Protein AF-0000000084684207 (afdb_homodimer)

Sequence (460 aa):
MQNRFFLLLFLALLLSACAQVPDQKGYHYEYFNLNAMAKTDIDMVADTHVKQTIKHLRLLATKLYKRNPREWKKTNLKSREAAVARIFKQPFPTVNGKSSVDSIRLAFNEQYQGDRVLAYVSGLASMLTLSYNGKSQFYLFDSLDAQKVYNGARNIEVASWLLQTKRKQNGELFLLSSGKGLSATNRSYDRLFGKLIGQQDLLALVIATKNHRTIKNVFQSAARFVFLPVMQNRFFLLLFLALLLSACAQVPDQKGYHYEYFNLNAMAKTDIDMVADTHVKQTIKHLRLLATKLYKRNPREWKKTNLKSREAAVARIFKQPFPTVNGKSSVDSIRLAFNEQYQGDRVLAYVSGLASMLTLSYNGKSQFYLFDSLDAQKVYNGARNIEVASWLLQTKRKQNGELFLLSSGKGLSATNRSYDRLFGKLIGQQDLLALVIATKNHRTIKNVFQSAARFVFLPV

pLDDT: mean 79.79, std 22.81, range [25.16, 98.81]

Radius of gyration: 26.35 Å; Cα contacts (8 Å, |Δi|>4): 597; chains: 2; bounding box: 89×59×64 Å

Nearest PDB structures (foldseek):
  6igx-assembly1_B  TM=2.241E-01  e=9.193E+00  Homo sapiens

Foldseek 3Di:
DVVVVVVVVVVVVVPPPLDQDADPDDDDGPPPPPVPPPQDPLLVVVLVLLVVLLVLLLVVLLQQCVQVVVQCVLDPDDDSVVVSVLQPPPPGDDDPNDAAPRLLVLLQDQPDDHRSSSSNSSNLSRQQCVQQVVDPSPSDLLPHALQSLLLSLLLLVLSLVLQADRDHPVRHGSTDQLDDDDPPRNVVRVVSNVVNSVSSNVSSVVSCVVVVHDHDDDPDDPVPSDRDHD/DVVVVVVVVVVVVVPPPPPDDDDPDDDDDDPPPPVPPPQDPLLVLVLVLLVVLLVLLLVVLLQQCVQVVVQCVLDPDDDSVVVSVLQPPPPGDDDPNDAAPRLLVLLQDQPRPHRSSSSNSSNLSRQQCVQQVVDPNRSDLLVHALQSLLLSLLLLVLSLVLQADRDHPVRHGSTDALDDDDPPRNVVRVVSNVVNSVSSNVSSVVSCVVVVHDHDDDPPDPVPSDRDHD

Solvent-accessible surface area (backbone atoms only — not comparable to full-atom values): 25833 Å² total; per-residue (Å²): 120,66,72,62,51,54,56,54,52,58,59,55,64,72,66,62,78,78,73,67,76,85,73,73,87,76,70,97,66,67,70,60,49,78,81,68,51,80,74,44,64,54,26,55,44,52,50,52,52,50,54,51,48,53,52,52,50,51,50,47,44,50,53,38,42,69,63,33,54,69,33,54,62,73,45,93,56,90,42,71,69,54,48,49,52,57,42,71,37,84,74,59,53,60,48,97,86,23,49,16,69,57,9,34,52,45,35,71,36,83,85,56,82,68,41,36,62,54,20,33,50,19,7,52,53,39,33,46,33,39,16,50,68,63,46,81,81,62,80,49,58,87,70,51,46,27,54,25,25,36,27,38,21,51,30,48,53,37,49,53,49,46,52,74,64,44,54,40,94,88,65,45,58,67,50,60,74,41,68,101,73,64,77,75,69,22,44,56,53,33,21,50,50,14,23,55,30,37,50,29,42,49,50,16,49,46,42,15,59,75,66,73,46,80,69,81,81,73,84,73,52,84,84,58,69,59,77,56,77,82,121,64,72,62,51,53,56,55,51,59,59,53,62,73,64,60,74,76,69,76,76,82,78,75,76,74,83,70,93,54,78,76,49,80,82,64,52,81,73,45,63,53,27,53,45,52,47,52,53,52,54,50,47,53,52,52,50,50,50,50,44,49,53,37,42,69,62,33,54,66,32,53,62,74,45,94,58,93,42,70,68,53,47,49,52,57,40,71,36,82,74,59,52,62,47,95,87,23,48,17,70,59,9,35,51,48,35,69,36,85,84,56,82,69,41,35,63,54,20,33,50,20,5,51,52,41,33,45,35,40,16,50,67,62,45,82,78,62,79,49,58,87,70,52,45,28,54,24,26,37,27,39,22,52,31,48,51,38,51,53,50,46,53,73,66,44,55,41,94,88,65,44,61,68,50,58,72,41,65,100,67,65,76,72,62,23,43,56,53,33,21,50,48,14,23,54,30,38,49,29,44,50,50,15,48,46,42,16,59,76,66,73,48,82,69,80,80,74,82,72,52,84,84,58,69,61,76,55,76,83

Organism: NCBI:txid1198232

Secondary structure (DSSP, 8-state):
-HHHHHHHHHHHHTTTT-------SSSS-----TT-----HHHHHHHHHHHHHHHHHHHHHHHHHHH-HHHHHTTT-S-HHHHHHHHTSSSPPPBTTB-HHHHHHHTT-TT--S-HHHHHHHHHHHHHHHHTTT-SS---GGG--HHHHHHHHHHHHHHHHHHHH-B-TTS-BSS-SS-SS-TTTHHHHHHHHHHHHHHHHHHHHHHHHHTT---------GGG--PPP-/-HHHHHHHHHHHHTTTT-------S--STT---TT-----HHHHHHHHHHHHHHHHHHHHHHHHHHH-HHHHHTTT-S-HHHHHHHHTSSSPPPBTTB-HHHHHHHTT-TT--S-HHHHHHHHHHHHHHHHTTT-SS---GGG--HHHHHHHHHHHHHHHHHHHH-B-TTS-BSS-SS-SS-TTHHHHHHHHHHHHHHHHHHHHHHHHHHTT---------GGG--PPP-

Structure (mmCIF, N/CA/C/O backbone):
data_AF-0000000084684207-model_v1
#
loop_
_entity.id
_entity.type
_entity.pdbx_description
1 polymer Lipoprotein
#
loop_
_atom_site.group_PDB
_atom_site.id
_atom_site.type_symbol
_atom_site.label_atom_id
_atom_site.label_alt_id
_atom_site.label_comp_id
_atom_site.label_asym_id
_atom_site.label_entity_id
_atom_site.label_seq_id
_atom_site.pdbx_PDB_ins_code
_atom_site.Cartn_x
_atom_site.Cartn_y
_atom_site.Cartn_z
_atom_site.occupancy
_atom_site.B_iso_or_equiv
_atom_site.auth_seq_id
_atom_site.auth_comp_id
_atom_site.auth_asym_id
_atom_site.auth_atom_id
_atom_site.pdbx_PDB_model_num
ATOM 1 N N . MET A 1 1 ? -65.375 -13.586 15.695 1 42 1 MET A N 1
ATOM 2 C CA . MET A 1 1 ? -64.5 -14.453 14.922 1 42 1 MET A CA 1
ATOM 3 C C . MET A 1 1 ? -64.188 -13.82 13.586 1 42 1 MET A C 1
ATOM 5 O O . MET A 1 1 ? -63.312 -14.336 12.852 1 42 1 MET A O 1
ATOM 9 N N . GLN A 1 2 ? -65 -12.836 13.07 1 57.25 2 GLN A N 1
ATOM 10 C CA . GLN A 1 2 ? -64.875 -12.297 11.719 1 57.25 2 GLN A CA 1
ATOM 11 C C . GLN A 1 2 ? -63.75 -11.273 11.648 1 57.25 2 GLN A C 1
ATOM 13 O O . GLN A 1 2 ? -63.031 -11.211 10.648 1 57.25 2 GLN A O 1
ATOM 18 N N . ASN A 1 3 ? -63.594 -10.477 12.68 1 58.12 3 ASN A N 1
ATOM 19 C CA . ASN A 1 3 ? -62.625 -9.398 12.617 1 58.12 3 ASN A CA 1
ATOM 20 C C . ASN A 1 3 ? -61.188 -9.922 12.727 1 58.12 3 ASN A C 1
ATOM 22 O O . ASN A 1 3 ? -60.219 -9.234 12.352 1 58.12 3 ASN A O 1
ATOM 26 N N . ARG A 1 4 ? -61 -11.18 13.43 1 60.66 4 ARG A N 1
ATOM 27 C CA . ARG A 1 4 ? -59.656 -11.773 13.492 1 60.66 4 ARG A CA 1
ATOM 28 C C . ARG A 1 4 ? -59.25 -12.312 12.125 1 60.66 4 ARG A C 1
ATOM 30 O O . ARG A 1 4 ? -58.062 -12.414 11.828 1 60.66 4 ARG A O 1
ATOM 37 N N . PHE A 1 5 ? -60.281 -12.703 11.25 1 58.69 5 PHE A N 1
ATOM 38 C CA . PHE A 1 5 ? -59.969 -13.25 9.938 1 58.69 5 PHE A CA 1
ATOM 39 C C . PHE A 1 5 ? -59.469 -12.156 9 1 58.69 5 PHE A C 1
ATOM 41 O O . PHE A 1 5 ? -58.531 -12.367 8.227 1 58.69 5 PHE A O 1
ATOM 48 N N . PHE A 1 6 ? -60 -10.906 9.109 1 60.16 6 PHE A N 1
ATOM 49 C CA . PHE A 1 6 ? -59.531 -9.844 8.219 1 60.16 6 PHE A CA 1
ATOM 50 C C . PHE A 1 6 ? -58.125 -9.383 8.594 1 60.16 6 PHE A C 1
ATOM 52 O O . PHE A 1 6 ? -57.344 -9.055 7.727 1 60.16 6 PHE A O 1
ATOM 59 N N . LEU A 1 7 ? -57.781 -9.445 9.945 1 58.66 7 LEU A N 1
ATOM 60 C CA . LEU A 1 7 ? -56.438 -9.047 10.352 1 58.66 7 LEU A CA 1
ATOM 61 C C . LEU A 1 7 ? -55.406 -10.094 9.906 1 58.66 7 LEU A C 1
ATOM 63 O O . LEU A 1 7 ? -54.312 -9.742 9.469 1 58.66 7 LEU A O 1
ATOM 67 N N . LEU A 1 8 ? -55.781 -11.43 9.844 1 56.91 8 LEU A N 1
ATOM 68 C CA . LEU A 1 8 ? -54.844 -12.445 9.367 1 56.91 8 LEU A CA 1
ATOM 69 C C . LEU A 1 8 ? -54.688 -12.359 7.852 1 56.91 8 LEU A C 1
ATOM 71 O O . LEU A 1 8 ? -53.562 -12.547 7.332 1 56.91 8 LEU A O 1
ATOM 75 N N . LEU A 1 9 ? -55.719 -12.031 7.082 1 54.41 9 LEU A N 1
ATOM 76 C CA . LEU A 1 9 ? -55.625 -11.914 5.633 1 54.41 9 LEU A CA 1
ATOM 77 C C . LEU A 1 9 ? -54.781 -10.688 5.25 1 54.41 9 LEU A C 1
ATOM 79 O O . LEU A 1 9 ? -53.969 -10.75 4.316 1 54.41 9 LEU A O 1
ATOM 83 N N . PHE A 1 10 ? -54.938 -9.5 5.926 1 53.91 10 PHE A N 1
ATOM 84 C CA . PHE A 1 10 ? -54.094 -8.336 5.598 1 53.91 10 PHE A CA 1
ATOM 85 C C . PHE A 1 10 ? -52.625 -8.602 5.91 1 53.91 10 PHE A C 1
ATOM 87 O O . PHE A 1 10 ? -51.75 -8.195 5.152 1 53.91 10 PHE A O 1
ATOM 94 N N . LEU A 1 11 ? -52.281 -9.414 6.957 1 49.34 11 LEU A N 1
ATOM 95 C CA . LEU A 1 11 ? -50.875 -9.727 7.238 1 49.34 11 LEU A CA 1
ATOM 96 C C . LEU A 1 11 ? -50.312 -10.688 6.195 1 49.34 11 LEU A C 1
ATOM 98 O O . LEU A 1 11 ? -49.156 -10.57 5.805 1 49.34 11 LEU A O 1
ATOM 102 N N . ALA A 1 12 ? -51.094 -11.57 5.48 1 50.38 12 ALA A N 1
ATOM 103 C CA . ALA A 1 12 ? -50.594 -12.492 4.449 1 50.38 12 ALA A CA 1
ATOM 104 C C . ALA A 1 12 ? -50.312 -11.75 3.146 1 50.38 12 ALA A C 1
ATOM 106 O O . ALA A 1 12 ? -49.406 -12.117 2.412 1 50.38 12 ALA A O 1
ATOM 107 N N . LEU A 1 13 ? -51.062 -10.766 2.686 1 46.88 13 LEU A N 1
ATOM 108 C CA . LEU A 1 13 ? -50.812 -10.062 1.433 1 46.88 13 LEU A CA 1
ATOM 109 C C . LEU A 1 13 ? -49.531 -9.25 1.512 1 46.88 13 LEU A C 1
ATOM 111 O O . LEU A 1 13 ? -48.938 -8.93 0.483 1 46.88 13 LEU A O 1
ATOM 115 N N . LEU A 1 14 ? -49.062 -8.75 2.666 1 43.72 14 LEU A N 1
ATOM 116 C CA . LEU A 1 14 ? -47.844 -7.988 2.707 1 43.72 14 LEU A CA 1
ATOM 117 C C . LEU A 1 14 ? -46.625 -8.898 2.512 1 43.72 14 LEU A C 1
ATOM 119 O O . LEU A 1 14 ? -45.531 -8.422 2.262 1 43.72 14 LEU A O 1
ATOM 123 N N . LEU A 1 15 ? -46.75 -10.297 2.596 1 37.84 15 LEU A N 1
ATOM 124 C CA . LEU A 1 15 ? -45.562 -11.125 2.439 1 37.84 15 LEU A CA 1
ATOM 125 C C . LEU A 1 15 ? -45.312 -11.43 0.968 1 37.84 15 LEU A C 1
ATOM 127 O O . LEU A 1 15 ? -44.281 -12 0.624 1 37.84 15 LEU A O 1
ATOM 131 N N . SER A 1 16 ? -46.25 -11.328 -0.023 1 35.38 16 SER A N 1
ATOM 132 C CA . SER A 1 16 ? -46.062 -11.906 -1.349 1 35.38 16 SER A CA 1
ATOM 133 C C . SER A 1 16 ? -45.125 -11.055 -2.193 1 35.38 16 SER A C 1
ATOM 135 O O . SER A 1 16 ? -44.844 -11.398 -3.342 1 35.38 16 SER A O 1
ATOM 137 N N . ALA A 1 17 ? -44.938 -9.766 -2.059 1 34.81 17 ALA A N 1
ATOM 138 C CA . ALA A 1 17 ? -44.344 -9.016 -3.162 1 34.81 17 ALA A CA 1
ATOM 139 C C . ALA A 1 17 ? -42.906 -9.453 -3.404 1 34.81 17 ALA A C 1
ATOM 141 O O . ALA A 1 17 ? -42.188 -8.812 -4.164 1 34.81 17 ALA A O 1
ATOM 142 N N . CYS A 1 18 ? -42.219 -10.172 -2.604 1 30.27 18 CYS A N 1
ATOM 143 C CA . CYS A 1 18 ? -40.781 -10.289 -2.84 1 30.27 18 CYS A CA 1
ATOM 144 C C . CYS A 1 18 ? -40.5 -11.367 -3.875 1 30.27 18 CYS A C 1
ATOM 146 O O . CYS A 1 18 ? -40.094 -12.477 -3.52 1 30.27 18 CYS A O 1
ATOM 148 N N . ALA A 1 19 ? -41.281 -11.703 -4.895 1 28.42 19 ALA A N 1
ATOM 149 C CA . ALA A 1 19 ? -40.969 -12.758 -5.852 1 28.42 19 ALA A CA 1
ATOM 150 C C . ALA A 1 19 ? -39.719 -12.406 -6.668 1 28.42 19 ALA A C 1
ATOM 152 O O . ALA A 1 19 ? -39.625 -11.312 -7.227 1 28.42 19 ALA A O 1
ATOM 153 N N . GLN A 1 20 ? -38.625 -13.148 -6.547 1 28.95 20 GLN A N 1
ATOM 154 C CA . GLN A 1 20 ? -37.312 -13.289 -7.148 1 28.95 20 GLN A CA 1
ATOM 155 C C . GLN A 1 20 ? -37.406 -13.836 -8.57 1 28.95 20 GLN A C 1
ATOM 157 O O . GLN A 1 20 ? -38.062 -14.859 -8.805 1 28.95 20 GLN A O 1
ATOM 162 N N . VAL A 1 21 ? -37.5 -13.023 -9.641 1 30.86 21 VAL A N 1
ATOM 163 C CA . VAL A 1 21 ? -37.469 -13.586 -10.992 1 30.86 21 VAL A CA 1
ATOM 164 C C . VAL A 1 21 ? -36.094 -14.164 -11.273 1 30.86 21 VAL A C 1
ATOM 166 O O . VAL A 1 21 ? -35.062 -13.641 -10.781 1 30.86 21 VAL A O 1
ATOM 169 N N . PRO A 1 22 ? -35.969 -15.211 -12.211 1 27.52 22 PRO A N 1
ATOM 170 C CA . PRO A 1 22 ? -34.906 -16.141 -12.633 1 27.52 22 PRO A CA 1
ATOM 171 C C . PRO A 1 22 ? -33.875 -15.492 -13.57 1 27.52 22 PRO A C 1
ATOM 173 O O . PRO A 1 22 ? -34.25 -14.625 -14.375 1 27.52 22 PRO A O 1
ATOM 176 N N . ASP A 1 23 ? -32.625 -15.445 -13.242 1 31.42 23 ASP A N 1
ATOM 177 C CA . ASP A 1 23 ? -31.5 -14.945 -14.016 1 31.42 23 ASP A CA 1
ATOM 178 C C . ASP A 1 23 ? -31.172 -15.883 -15.188 1 31.42 23 ASP A C 1
ATOM 180 O O . ASP A 1 23 ? -31.016 -17.094 -15 1 31.42 23 ASP A O 1
ATOM 184 N N . GLN A 1 24 ? -31.656 -15.781 -16.297 1 26.28 24 GLN A N 1
ATOM 185 C CA . GLN A 1 24 ? -31.266 -16.719 -17.344 1 26.28 24 GLN A CA 1
ATOM 186 C C . GLN A 1 24 ? -29.766 -16.688 -17.578 1 26.28 24 GLN A C 1
ATOM 188 O O . GLN A 1 24 ? -29.219 -17.547 -18.281 1 26.28 24 GLN A O 1
ATOM 193 N N . LYS A 1 25 ? -29.297 -15.547 -18.219 1 27.23 25 LYS A N 1
ATOM 194 C CA . LYS A 1 25 ? -28.094 -15.672 -19.047 1 27.23 25 LYS A CA 1
ATOM 195 C C . LYS A 1 25 ? -26.891 -16.078 -18.203 1 27.23 25 LYS A C 1
ATOM 197 O O . LYS A 1 25 ? -26.75 -15.633 -17.062 1 27.23 25 LYS A O 1
ATOM 202 N N . GLY A 1 26 ? -25.859 -17.203 -18.438 1 25.58 26 GLY A N 1
ATOM 203 C CA . GLY A 1 26 ? -24.812 -18.109 -18.047 1 25.58 26 GLY A CA 1
ATOM 204 C C . GLY A 1 26 ? -24.047 -17.656 -16.812 1 25.58 26 GLY A C 1
ATOM 205 O O . GLY A 1 26 ? -23.969 -18.391 -15.82 1 25.58 26 GLY A O 1
ATOM 206 N N . TYR A 1 27 ? -22.688 -17.281 -16.703 1 26.62 27 TYR A N 1
ATOM 207 C CA . TYR A 1 27 ? -21.828 -17.594 -15.57 1 26.62 27 TYR A CA 1
ATOM 208 C C . TYR A 1 27 ? -22.344 -16.922 -14.305 1 26.62 27 TYR A C 1
ATOM 210 O O . TYR A 1 27 ? -23.25 -16.094 -14.352 1 26.62 27 TYR A O 1
ATOM 218 N N . HIS A 1 28 ? -21.266 -16.391 -13.281 1 27.28 28 HIS A N 1
ATOM 219 C CA . HIS A 1 28 ? -21.734 -16.312 -11.906 1 27.28 28 HIS A CA 1
ATOM 220 C C . HIS A 1 28 ? -23.031 -15.5 -11.812 1 27.28 28 HIS A C 1
ATOM 222 O O . HIS A 1 28 ? -23.109 -14.398 -12.352 1 27.28 28 HIS A O 1
ATOM 228 N N . TYR A 1 29 ? -23.922 -16.203 -11.562 1 26 29 TYR A N 1
ATOM 229 C CA . TYR A 1 29 ? -25.312 -16.391 -11.195 1 26 29 TYR A CA 1
ATOM 230 C C . TYR A 1 29 ? -25.688 -15.5 -10.008 1 26 29 TYR A C 1
ATOM 232 O O . TYR A 1 29 ? -25.016 -15.539 -8.969 1 26 29 TYR A O 1
ATOM 240 N N . GLU A 1 30 ? -25.891 -14.383 -10.203 1 30.86 30 GLU A N 1
ATOM 241 C CA . GLU A 1 30 ? -26.703 -13.648 -9.227 1 30.86 30 GLU A CA 1
ATOM 242 C C . GLU A 1 30 ? -27.906 -14.469 -8.781 1 30.86 30 GLU A C 1
ATOM 244 O O . GLU A 1 30 ? -28.875 -14.602 -9.516 1 30.86 30 GLU A O 1
ATOM 249 N N . TYR A 1 31 ? -27.609 -15.664 -8.133 1 27.58 31 TYR A N 1
ATOM 250 C CA . TYR A 1 31 ? -28.828 -16.078 -7.453 1 27.58 31 TYR A CA 1
ATOM 251 C C . TYR A 1 31 ? -29.453 -14.914 -6.684 1 27.58 31 TYR A C 1
ATOM 253 O O . TYR A 1 31 ? -28.734 -14.18 -5.992 1 27.58 31 TYR A O 1
ATOM 261 N N . PHE A 1 32 ? -30.422 -14.477 -7.191 1 29.25 32 PHE A N 1
ATOM 262 C CA . PHE A 1 32 ? -31.438 -13.68 -6.512 1 29.25 32 PHE A CA 1
ATOM 263 C C . PHE A 1 32 ? -31.812 -14.305 -5.176 1 29.25 32 PHE A C 1
ATOM 265 O O . PHE A 1 32 ? -32.938 -14.75 -4.992 1 29.25 32 PHE A O 1
ATOM 272 N N . ASN A 1 33 ? -30.984 -15.227 -4.539 1 30.88 33 ASN A N 1
ATOM 273 C CA . ASN A 1 33 ? -31.625 -15.812 -3.365 1 30.88 33 ASN A CA 1
ATOM 274 C C . ASN A 1 33 ? -32.188 -14.734 -2.434 1 30.88 33 ASN A C 1
ATOM 276 O O . ASN A 1 33 ? -31.547 -13.703 -2.219 1 30.88 33 ASN A O 1
ATOM 280 N N . LEU A 1 34 ? -33.375 -14.742 -2.254 1 31.75 34 LEU A N 1
ATOM 281 C CA . LEU A 1 34 ? -34.156 -14.016 -1.26 1 31.75 34 LEU A CA 1
ATOM 282 C C . LEU A 1 34 ? -33.312 -13.703 -0.028 1 31.75 34 LEU A C 1
ATOM 284 O O . LEU A 1 34 ? -33.625 -12.805 0.744 1 31.75 34 LEU A O 1
ATOM 288 N N . ASN A 1 35 ? -32.531 -14.688 0.417 1 33.94 35 ASN A N 1
ATOM 289 C CA . ASN A 1 35 ? -31.578 -14.516 1.526 1 33.94 35 ASN A CA 1
ATOM 290 C C . ASN A 1 35 ? -30.484 -13.516 1.188 1 33.94 35 ASN A C 1
ATOM 292 O O . ASN A 1 35 ? -29.438 -13.5 1.828 1 33.94 35 ASN A O 1
ATOM 296 N N . ALA A 1 36 ? -30.312 -13.078 0.02 1 38.31 36 ALA A N 1
ATOM 297 C CA . ALA A 1 36 ? -29.719 -11.805 -0.371 1 38.31 36 ALA A CA 1
ATOM 298 C C . ALA A 1 36 ? -30.031 -10.719 0.648 1 38.31 36 ALA A C 1
ATOM 300 O O . ALA A 1 36 ? -30.797 -9.797 0.366 1 38.31 36 ALA A O 1
ATOM 301 N N . MET A 1 37 ? -30.438 -11.102 1.754 1 38.34 37 MET A N 1
ATOM 302 C CA . MET A 1 37 ? -30.531 -10.211 2.908 1 38.34 37 MET A CA 1
ATOM 303 C C . MET A 1 37 ? -29.594 -9.023 2.766 1 38.34 37 MET A C 1
ATOM 305 O O . MET A 1 37 ? -28.484 -9.164 2.268 1 38.34 37 MET A O 1
ATOM 309 N N . ALA A 1 38 ? -30.094 -7.801 3.162 1 47.5 38 ALA A N 1
ATOM 310 C CA . ALA A 1 38 ? -29.547 -6.445 3.127 1 47.5 38 ALA A CA 1
ATOM 311 C C . ALA A 1 38 ? -28.047 -6.445 3.371 1 47.5 38 ALA A C 1
ATOM 313 O O . ALA A 1 38 ? -27.578 -6.801 4.461 1 47.5 38 ALA A O 1
ATOM 314 N N . LYS A 1 39 ? -27.219 -6.781 2.242 1 61.66 39 LYS A N 1
ATOM 315 C CA . LYS A 1 39 ? -25.781 -6.57 2.441 1 61.66 39 LYS A CA 1
ATOM 316 C C . LYS A 1 39 ? -25.531 -5.398 3.383 1 61.66 39 LYS A C 1
ATOM 318 O O . LYS A 1 39 ? -26.094 -4.316 3.205 1 61.66 39 LYS A O 1
ATOM 323 N N . THR A 1 40 ? -25 -5.867 4.414 1 78 40 THR A N 1
ATOM 324 C CA . THR A 1 40 ? -24.672 -4.824 5.375 1 78 40 THR A CA 1
ATOM 325 C C . THR A 1 40 ? -23.5 -3.977 4.867 1 78 40 THR A C 1
ATOM 327 O O . THR A 1 40 ? -22.828 -4.352 3.904 1 78 40 THR A O 1
ATOM 330 N N . ASP A 1 41 ? -23.359 -2.943 5.242 1 79.5 41 ASP A N 1
ATOM 331 C CA . ASP A 1 41 ? -22.281 -2.037 4.891 1 79.5 41 ASP A CA 1
ATOM 332 C C . ASP A 1 41 ? -20.922 -2.711 5.07 1 79.5 41 ASP A C 1
ATOM 334 O O . ASP A 1 41 ? -20 -2.498 4.273 1 79.5 41 ASP A O 1
ATOM 338 N N . ILE A 1 42 ? -20.891 -3.582 5.98 1 82.69 42 ILE A N 1
ATOM 339 C CA . ILE A 1 42 ? -19.609 -4.207 6.273 1 82.69 42 ILE A CA 1
ATOM 340 C C . ILE A 1 42 ? -19.312 -5.297 5.246 1 82.69 42 ILE A C 1
ATOM 342 O O . ILE A 1 42 ? -18.156 -5.543 4.91 1 82.69 42 ILE A O 1
ATOM 346 N N . ASP A 1 43 ? -20.359 -5.902 4.68 1 83.5 43 ASP A N 1
ATOM 347 C CA . ASP A 1 43 ? -20.172 -6.848 3.584 1 83.5 43 ASP A CA 1
ATOM 348 C C . ASP A 1 43 ? -19.641 -6.141 2.338 1 83.5 43 ASP A C 1
ATOM 350 O O . ASP A 1 43 ? -18.75 -6.664 1.648 1 83.5 43 ASP A O 1
ATOM 354 N N . MET A 1 44 ? -20.203 -5.027 2.078 1 87.06 44 MET A N 1
ATOM 355 C CA . MET A 1 44 ? -19.766 -4.219 0.942 1 87.06 44 MET A CA 1
ATOM 356 C C . MET A 1 44 ? -18.297 -3.828 1.088 1 87.06 44 MET A C 1
ATOM 358 O O . MET A 1 44 ? -17.562 -3.814 0.106 1 87.06 44 MET A O 1
ATOM 362 N N . VAL A 1 45 ? -17.828 -3.525 2.26 1 90.25 45 VAL A N 1
ATOM 363 C CA . VAL A 1 45 ? -16.438 -3.188 2.529 1 90.25 45 VAL A CA 1
ATOM 364 C C . VAL A 1 45 ? -15.539 -4.375 2.189 1 90.25 45 VAL A C 1
ATOM 366 O O . VAL A 1 45 ? -14.547 -4.227 1.481 1 90.25 45 VAL A O 1
ATOM 369 N N . ALA A 1 46 ? -15.891 -5.543 2.641 1 88.94 46 ALA A N 1
ATOM 370 C CA . ALA A 1 46 ? -15.109 -6.746 2.371 1 88.94 46 ALA A CA 1
ATOM 371 C C . ALA A 1 46 ? -15.031 -7.027 0.875 1 88.94 46 ALA A C 1
ATOM 373 O O . ALA A 1 46 ? -13.961 -7.336 0.348 1 88.94 46 ALA A O 1
ATOM 374 N N . ASP A 1 47 ? -16.156 -6.902 0.245 1 88.62 47 ASP A N 1
ATOM 375 C CA . ASP A 1 47 ? -16.203 -7.121 -1.197 1 88.62 47 ASP A CA 1
ATOM 376 C C . ASP A 1 47 ? -15.273 -6.148 -1.927 1 88.62 47 ASP A C 1
ATOM 378 O O . ASP A 1 47 ? -14.57 -6.535 -2.861 1 88.62 47 ASP A O 1
ATOM 382 N N . THR A 1 48 ? -15.344 -4.934 -1.479 1 91.5 48 THR A N 1
ATOM 383 C CA . THR A 1 48 ? -14.5 -3.914 -2.094 1 91.5 48 THR A CA 1
ATOM 384 C C . THR A 1 48 ? -13.023 -4.254 -1.921 1 91.5 48 THR A C 1
ATOM 386 O O . THR A 1 48 ? -12.234 -4.113 -2.857 1 91.5 48 THR A O 1
ATOM 389 N N . HIS A 1 49 ? -12.625 -4.738 -0.771 1 93.12 49 HIS A N 1
ATOM 390 C CA . HIS A 1 49 ? -11.25 -5.145 -0.513 1 93.12 49 HIS A CA 1
ATOM 391 C C . HIS A 1 49 ? -10.836 -6.293 -1.426 1 93.12 49 HIS A C 1
ATOM 393 O O . HIS A 1 49 ? -9.758 -6.254 -2.023 1 93.12 49 HIS A O 1
ATOM 399 N N . VAL A 1 50 ? -11.727 -7.273 -1.56 1 91.19 50 VAL A N 1
ATOM 400 C CA . VAL A 1 50 ? -11.406 -8.453 -2.359 1 91.19 50 VAL A CA 1
ATOM 401 C C . VAL A 1 50 ? -11.266 -8.055 -3.828 1 91.19 50 VAL A C 1
ATOM 403 O O . VAL A 1 50 ? -10.305 -8.445 -4.492 1 91.19 50 VAL A O 1
ATOM 406 N N . LYS A 1 51 ? -12.188 -7.262 -4.305 1 92.44 51 LYS A N 1
ATOM 407 C CA . LYS A 1 51 ? -12.156 -6.809 -5.691 1 92.44 51 LYS A CA 1
ATOM 408 C C . LYS A 1 51 ? -10.875 -6.035 -5.984 1 92.44 51 LYS A C 1
ATOM 410 O O . LYS A 1 51 ? -10.234 -6.246 -7.02 1 92.44 51 LYS A O 1
ATOM 415 N N . GLN A 1 52 ? -10.516 -5.156 -5.051 1 94.81 52 GLN A N 1
ATOM 416 C CA . GLN A 1 52 ? -9.297 -4.379 -5.242 1 94.81 52 GLN A CA 1
ATOM 417 C C . GLN A 1 52 ? -8.062 -5.277 -5.195 1 94.81 52 GLN A C 1
ATOM 419 O O . GLN A 1 52 ? -7.098 -5.055 -5.934 1 94.81 52 GLN A O 1
ATOM 424 N N . THR A 1 53 ? -8.062 -6.254 -4.352 1 95.38 53 THR A N 1
ATOM 425 C CA . THR A 1 53 ? -6.961 -7.207 -4.262 1 95.38 53 THR A CA 1
ATOM 426 C C . THR A 1 53 ? -6.77 -7.938 -5.59 1 95.38 53 THR A C 1
ATOM 428 O O . THR A 1 53 ? -5.648 -8.047 -6.086 1 95.38 53 THR A O 1
ATOM 431 N N . ILE A 1 54 ? -7.852 -8.383 -6.176 1 95.31 54 ILE A N 1
ATOM 432 C CA . ILE A 1 54 ? -7.789 -9.094 -7.449 1 95.31 54 ILE A CA 1
ATOM 433 C C . ILE A 1 54 ? -7.258 -8.164 -8.539 1 95.31 54 ILE A C 1
ATOM 435 O O . ILE A 1 54 ? -6.441 -8.57 -9.367 1 95.31 54 ILE A O 1
ATOM 439 N N . LYS A 1 55 ? -7.656 -6.918 -8.469 1 96.56 55 LYS A N 1
ATOM 440 C CA . LYS A 1 55 ? -7.168 -5.934 -9.43 1 96.56 55 LYS A CA 1
ATOM 441 C C . LYS A 1 55 ? -5.66 -5.746 -9.312 1 96.56 55 LYS A C 1
ATOM 443 O O . LYS A 1 55 ? -4.953 -5.68 -10.32 1 96.56 55 LYS A O 1
ATOM 448 N N . HIS A 1 56 ? -5.156 -5.652 -8.125 1 97.94 56 HIS A N 1
ATOM 449 C CA . HIS A 1 56 ? -3.723 -5.477 -7.906 1 97.94 56 HIS A CA 1
ATOM 450 C C . HIS A 1 56 ? -2.949 -6.734 -8.289 1 97.94 56 HIS A C 1
ATOM 452 O O . HIS A 1 56 ? -1.836 -6.648 -8.812 1 97.94 56 HIS A O 1
ATOM 458 N N . LEU A 1 57 ? -3.553 -7.91 -8.062 1 98.31 57 LEU A N 1
ATOM 459 C CA . LEU A 1 57 ? -2.898 -9.148 -8.477 1 98.31 57 LEU A CA 1
ATOM 460 C C . LEU A 1 57 ? -2.834 -9.234 -10 1 98.31 57 LEU A C 1
ATOM 462 O O . LEU A 1 57 ? -1.848 -9.727 -10.555 1 98.31 57 LEU A O 1
ATOM 466 N N . ARG A 1 58 ? -3.867 -8.797 -10.656 1 98.25 58 ARG A N 1
ATOM 467 C CA . ARG A 1 58 ? -3.855 -8.758 -12.117 1 98.25 58 ARG A CA 1
ATOM 468 C C . ARG A 1 58 ? -2.752 -7.84 -12.633 1 98.25 58 ARG A C 1
ATOM 470 O O . ARG A 1 58 ? -2.047 -8.188 -13.578 1 98.25 58 ARG A O 1
ATOM 477 N N . LEU A 1 59 ? -2.623 -6.676 -11.961 1 97.81 59 LEU A N 1
ATOM 478 C CA . LEU A 1 59 ? -1.549 -5.758 -12.328 1 97.81 59 LEU A CA 1
ATOM 479 C C . LEU A 1 59 ? -0.184 -6.395 -12.086 1 97.81 59 LEU A C 1
ATOM 481 O O . LEU A 1 59 ? 0.726 -6.25 -12.906 1 97.81 59 LEU A O 1
ATOM 485 N N . LEU A 1 60 ? -0.013 -7.086 -11.016 1 98 60 LEU A N 1
ATOM 486 C CA . LEU A 1 60 ? 1.238 -7.777 -10.719 1 98 60 LEU A CA 1
ATOM 487 C C . LEU A 1 60 ? 1.571 -8.789 -11.812 1 98 60 LEU A C 1
ATOM 489 O O . LEU A 1 60 ? 2.703 -8.828 -12.297 1 98 60 LEU A O 1
ATOM 493 N N . ALA A 1 61 ? 0.549 -9.594 -12.172 1 98.56 61 ALA A N 1
ATOM 494 C CA . ALA A 1 61 ? 0.74 -10.578 -13.234 1 98.56 61 ALA A CA 1
ATOM 495 C C . ALA A 1 61 ? 1.171 -9.906 -14.539 1 98.56 61 ALA A C 1
ATOM 497 O O . ALA A 1 61 ? 2.115 -10.359 -15.188 1 98.56 61 ALA A O 1
ATOM 498 N N . THR A 1 62 ? 0.501 -8.844 -14.852 1 98 62 THR A N 1
ATOM 499 C CA . THR A 1 62 ? 0.804 -8.117 -16.078 1 98 62 THR A CA 1
ATOM 500 C C . THR A 1 62 ? 2.24 -7.602 -16.062 1 98 62 THR A C 1
ATOM 502 O O . THR A 1 62 ? 2.971 -7.754 -17.047 1 98 62 THR A O 1
ATOM 505 N N . LYS A 1 63 ? 2.654 -7.035 -14.961 1 96.19 63 LYS A N 1
ATOM 506 C CA . LYS A 1 63 ? 4.008 -6.5 -14.836 1 96.19 63 LYS A CA 1
ATOM 507 C C . LYS A 1 63 ? 5.047 -7.617 -14.898 1 96.19 63 LYS A C 1
ATOM 509 O O . LYS A 1 63 ? 6.086 -7.469 -15.547 1 96.19 63 LYS A O 1
ATOM 514 N N . LEU A 1 64 ? 4.742 -8.695 -14.242 1 97.25 64 LEU A N 1
ATOM 515 C CA . LEU A 1 64 ? 5.695 -9.805 -14.219 1 97.25 64 LEU A CA 1
ATOM 516 C C . LEU A 1 64 ? 5.844 -10.414 -15.609 1 97.25 64 LEU A C 1
ATOM 518 O O . LEU A 1 64 ? 6.957 -10.711 -16.047 1 97.25 64 LEU A O 1
ATOM 522 N N . TYR A 1 65 ? 4.766 -10.609 -16.328 1 97.69 65 TYR A N 1
ATOM 523 C CA . TYR A 1 65 ? 4.844 -11.164 -17.672 1 97.69 65 TYR A CA 1
ATOM 524 C C . TYR A 1 65 ? 5.582 -10.227 -18.625 1 97.69 65 TYR A C 1
ATOM 526 O O . TYR A 1 65 ? 6.293 -10.672 -19.516 1 97.69 65 TYR A O 1
ATOM 534 N N . LYS A 1 66 ? 5.387 -8.93 -18.438 1 95.88 66 LYS A N 1
ATOM 535 C CA . LYS A 1 66 ? 6.102 -7.957 -19.25 1 95.88 66 LYS A CA 1
ATOM 536 C C . LYS A 1 66 ? 7.605 -8.047 -19.031 1 95.88 66 LYS A C 1
ATOM 538 O O . LYS A 1 66 ? 8.383 -7.965 -19.984 1 95.88 66 LYS A O 1
ATOM 543 N N . ARG A 1 67 ? 7.984 -8.32 -17.812 1 94.44 67 ARG A N 1
ATOM 544 C CA . ARG A 1 67 ? 9.406 -8.352 -17.469 1 94.44 67 ARG A CA 1
ATOM 545 C C . ARG A 1 67 ? 9.992 -9.734 -17.703 1 94.44 67 ARG A C 1
ATOM 547 O O . ARG A 1 67 ? 11.211 -9.898 -17.75 1 94.44 67 ARG A O 1
ATOM 554 N N . ASN A 1 68 ? 9.109 -10.719 -17.734 1 96.31 68 ASN A N 1
ATOM 555 C CA . ASN A 1 68 ? 9.523 -12.102 -17.922 1 96.31 68 ASN A CA 1
ATOM 556 C C . ASN A 1 68 ? 8.742 -12.758 -19.062 1 96.31 68 ASN A C 1
ATOM 558 O O . ASN A 1 68 ? 8.039 -13.75 -18.844 1 96.31 68 ASN A O 1
ATOM 562 N N . PRO A 1 69 ? 8.945 -12.297 -20.266 1 96.06 69 PRO A N 1
ATOM 563 C CA . PRO A 1 69 ? 8.117 -12.797 -21.359 1 96.06 69 PRO A CA 1
ATOM 564 C C . PRO A 1 69 ? 8.344 -14.281 -21.641 1 96.06 69 PRO A C 1
ATOM 566 O O . PRO A 1 69 ? 7.469 -14.945 -22.188 1 96.06 69 PRO A O 1
ATOM 569 N N . ARG A 1 70 ? 9.414 -14.82 -21.328 1 95.88 70 ARG A N 1
ATOM 570 C CA . ARG A 1 70 ? 9.703 -16.234 -21.562 1 95.88 70 ARG A CA 1
ATOM 571 C C . ARG A 1 70 ? 8.734 -17.125 -20.797 1 95.88 70 ARG A C 1
ATOM 573 O O . ARG A 1 70 ? 8.508 -18.281 -21.172 1 95.88 70 ARG A O 1
ATOM 580 N N . GLU A 1 71 ? 8.125 -16.625 -19.719 1 97.56 71 GLU A N 1
ATOM 581 C CA . GLU A 1 71 ? 7.266 -17.438 -18.859 1 97.56 71 GLU A CA 1
ATOM 582 C C . GLU A 1 71 ? 5.961 -17.797 -19.578 1 97.56 71 GLU A C 1
ATOM 584 O O . GLU A 1 71 ? 5.594 -18.969 -19.641 1 97.56 71 GLU A O 1
ATOM 589 N N . TRP A 1 72 ? 5.305 -16.859 -20.141 1 95.38 72 TRP A N 1
ATOM 590 C CA . TRP A 1 72 ? 4.055 -17.203 -20.812 1 95.38 72 TRP A CA 1
ATOM 591 C C . TRP A 1 72 ? 4.316 -17.875 -22.156 1 95.38 72 TRP A C 1
ATOM 593 O O . TRP A 1 72 ? 3.486 -18.656 -22.641 1 95.38 72 TRP A O 1
ATOM 603 N N . LYS A 1 73 ? 5.488 -17.656 -22.672 1 94.94 73 LYS A N 1
ATOM 604 C CA . LYS A 1 73 ? 5.836 -18.266 -23.953 1 94.94 73 LYS A CA 1
ATOM 605 C C . LYS A 1 73 ? 6.086 -19.766 -23.812 1 94.94 73 LYS A C 1
ATOM 607 O O . LYS A 1 73 ? 6.09 -20.5 -24.797 1 94.94 73 LYS A O 1
ATOM 612 N N . LYS A 1 74 ? 6.344 -20.188 -22.594 1 93.12 74 LYS A N 1
ATOM 613 C CA . LYS A 1 74 ? 6.469 -21.609 -22.312 1 93.12 74 LYS A CA 1
ATOM 614 C C . LYS A 1 74 ? 5.145 -22.328 -22.531 1 93.12 74 LYS A C 1
ATOM 616 O O . LYS A 1 74 ? 5.109 -23.562 -22.609 1 93.12 74 LYS A O 1
ATOM 621 N N . THR A 1 75 ? 4.129 -21.547 -22.672 1 91.06 75 THR A N 1
ATOM 622 C CA . THR A 1 75 ? 2.793 -22.125 -22.781 1 91.06 75 THR A CA 1
ATOM 623 C C . THR A 1 75 ? 2.281 -22.031 -24.219 1 91.06 75 THR A C 1
ATOM 625 O O . THR A 1 75 ? 2.955 -21.469 -25.078 1 91.06 75 THR A O 1
ATOM 628 N N . ASN A 1 76 ? 1.181 -22.594 -24.531 1 90.25 76 ASN A N 1
ATOM 629 C CA . ASN A 1 76 ? 0.59 -22.562 -25.859 1 90.25 76 ASN A CA 1
ATOM 630 C C . ASN A 1 76 ? -0.394 -21.406 -26.016 1 90.25 76 ASN A C 1
ATOM 632 O O . ASN A 1 76 ? -1.29 -21.453 -26.859 1 90.25 76 ASN A O 1
ATOM 636 N N . LEU A 1 77 ? -0.09 -20.438 -25.203 1 92.31 77 LEU A N 1
ATOM 637 C CA . LEU A 1 77 ? -1.017 -19.312 -25.266 1 92.31 77 LEU A CA 1
ATOM 638 C C . LEU A 1 77 ? -0.586 -18.312 -26.328 1 92.31 77 LEU A C 1
ATOM 640 O O . LEU A 1 77 ? 0.597 -18.219 -26.672 1 92.31 77 LEU A O 1
ATOM 644 N N . LYS A 1 78 ? -1.518 -17.547 -26.812 1 92.5 78 LYS A N 1
ATOM 645 C CA . LYS A 1 78 ? -1.315 -16.703 -27.984 1 92.5 78 LYS A CA 1
ATOM 646 C C . LYS A 1 78 ? -0.734 -15.344 -27.609 1 92.5 78 LYS A C 1
ATOM 648 O O . LYS A 1 78 ? -0.158 -14.648 -28.438 1 92.5 78 LYS A O 1
ATOM 653 N N . SER A 1 79 ? -0.967 -14.945 -26.359 1 95.69 79 SER A N 1
ATOM 654 C CA . SER A 1 79 ? -0.543 -13.602 -25.984 1 95.69 79 SER A CA 1
ATOM 655 C C . SER A 1 79 ? -0.345 -13.484 -24.484 1 95.69 79 SER A C 1
ATOM 657 O O . SER A 1 79 ? -0.782 -14.352 -23.719 1 95.69 79 SER A O 1
ATOM 659 N N . ARG A 1 80 ? 0.306 -12.461 -24.109 1 95.81 80 ARG A N 1
ATOM 660 C CA . ARG A 1 80 ? 0.484 -12.133 -22.703 1 95.81 80 ARG A CA 1
ATOM 661 C C . ARG A 1 80 ? -0.86 -11.914 -22.016 1 95.81 80 ARG A C 1
ATOM 663 O O . ARG A 1 80 ? -1.05 -12.312 -20.875 1 95.81 80 ARG A O 1
ATOM 670 N N . GLU A 1 81 ? -1.782 -11.242 -22.703 1 96.62 81 GLU A N 1
ATOM 671 C CA . GLU A 1 81 ? -3.113 -10.969 -22.172 1 96.62 81 GLU A CA 1
ATOM 672 C C . GLU A 1 81 ? -3.871 -12.266 -21.891 1 96.62 81 GLU A C 1
ATOM 674 O O . GLU A 1 81 ? -4.578 -12.367 -20.875 1 96.62 81 GLU A O 1
ATOM 679 N N . ALA A 1 82 ? -3.67 -13.18 -22.766 1 97.25 82 ALA A N 1
ATOM 680 C CA . ALA A 1 82 ? -4.293 -14.484 -22.562 1 97.25 82 ALA A CA 1
ATOM 681 C C . ALA A 1 82 ? -3.707 -15.18 -21.344 1 97.25 82 ALA A C 1
ATOM 683 O O . ALA A 1 82 ? -4.422 -15.867 -20.609 1 97.25 82 ALA A O 1
ATOM 684 N N . ALA A 1 83 ? -2.398 -15.031 -21.156 1 97.88 83 ALA A N 1
ATOM 685 C CA . ALA A 1 83 ? -1.727 -15.617 -20 1 97.88 83 ALA A CA 1
ATOM 686 C C . ALA A 1 83 ? -2.254 -15.023 -18.688 1 97.88 83 ALA A C 1
ATOM 688 O O . ALA A 1 83 ? -2.494 -15.75 -17.734 1 97.88 83 ALA A O 1
ATOM 689 N N . VAL A 1 84 ? -2.469 -13.719 -18.672 1 98.19 84 VAL A N 1
ATOM 690 C CA . VAL A 1 84 ? -3.021 -13.062 -17.484 1 98.19 84 VAL A CA 1
ATOM 691 C C . VAL A 1 84 ? -4.438 -13.57 -17.234 1 98.19 84 VAL A C 1
ATOM 693 O O . VAL A 1 84 ? -4.789 -13.906 -16.094 1 98.19 84 VAL A O 1
ATOM 696 N N . ALA A 1 85 ? -5.254 -13.648 -18.266 1 97.06 85 ALA A N 1
ATOM 697 C CA . ALA A 1 85 ? -6.641 -14.086 -18.141 1 97.06 85 ALA A CA 1
ATOM 698 C C . ALA A 1 85 ? -6.715 -15.5 -17.562 1 97.06 85 ALA A C 1
ATOM 700 O O . ALA A 1 85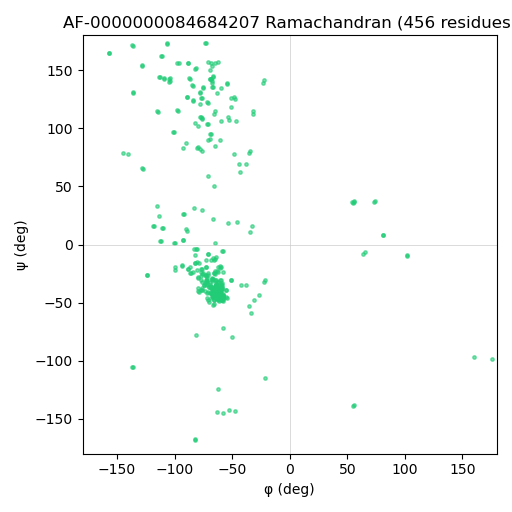 ? -7.605 -15.805 -16.766 1 97.06 85 ALA A O 1
ATOM 701 N N . ARG A 1 86 ? -5.773 -16.312 -17.984 1 96.56 86 ARG A N 1
ATOM 702 C CA . ARG A 1 86 ? -5.742 -17.703 -17.531 1 96.56 86 ARG A CA 1
ATOM 703 C C . ARG A 1 86 ? -5.59 -17.781 -16.016 1 96.56 86 ARG A C 1
ATOM 705 O O . ARG A 1 86 ? -6.176 -18.656 -15.367 1 96.56 86 ARG A O 1
ATOM 712 N N . ILE A 1 87 ? -4.852 -16.891 -15.398 1 97.69 87 ILE A N 1
ATOM 713 C CA . ILE A 1 87 ? -4.57 -16.906 -13.969 1 97.69 87 ILE A CA 1
ATOM 714 C C . ILE A 1 87 ? -5.855 -16.625 -13.188 1 97.69 87 ILE A C 1
ATOM 716 O O . ILE A 1 87 ? -6.043 -17.156 -12.086 1 97.69 87 ILE A O 1
ATOM 720 N N . PHE A 1 88 ? -6.738 -15.875 -13.719 1 96 88 PHE A N 1
ATOM 721 C CA . PHE A 1 88 ? -7.844 -15.367 -12.914 1 96 88 PHE A CA 1
ATOM 722 C C . PHE A 1 88 ? -9.156 -16.016 -13.32 1 96 88 PHE A C 1
ATOM 724 O O . PHE A 1 88 ? -10.234 -15.523 -12.977 1 96 88 PHE A O 1
ATOM 731 N N . LYS A 1 89 ? -8.984 -17.062 -14.062 1 91.56 89 LYS A N 1
ATOM 732 C CA . LYS A 1 89 ? -10.148 -17.922 -14.25 1 91.56 89 LYS A CA 1
ATOM 733 C C . LYS A 1 89 ? -10.531 -18.625 -12.953 1 91.56 89 LYS A C 1
ATOM 735 O O . LYS A 1 89 ? -9.664 -19.062 -12.195 1 91.56 89 LYS A O 1
ATOM 740 N N . GLN A 1 90 ? -11.852 -18.781 -12.688 1 87.94 90 GLN A N 1
ATOM 741 C CA . GLN A 1 90 ? -12.305 -19.406 -11.438 1 87.94 90 GLN A CA 1
ATOM 742 C C . GLN A 1 90 ? -12.773 -20.828 -11.672 1 87.94 90 GLN A C 1
ATOM 744 O O . GLN A 1 90 ? -13.422 -21.125 -12.68 1 87.94 90 GLN A O 1
ATOM 749 N N . PRO A 1 91 ? -12.492 -21.672 -10.719 1 89 91 PRO A N 1
ATOM 750 C CA . PRO A 1 91 ? -11.602 -21.438 -9.578 1 89 91 PRO A CA 1
ATOM 751 C C . PRO A 1 91 ? -10.156 -21.172 -10 1 89 91 PRO A C 1
ATOM 753 O O . PRO A 1 91 ? -9.758 -21.547 -11.102 1 89 91 PRO A O 1
ATOM 756 N N . PHE A 1 92 ? -9.328 -20.484 -9.148 1 92.38 92 PHE A N 1
ATOM 757 C CA . PHE A 1 92 ? -7.941 -20.219 -9.5 1 92.38 92 PHE A CA 1
ATOM 758 C C . PHE A 1 92 ? -7.203 -21.5 -9.844 1 92.38 92 PHE A C 1
ATOM 760 O O . PHE A 1 92 ? -7.387 -22.516 -9.18 1 92.38 92 PHE A O 1
ATOM 767 N N . PRO A 1 93 ? -6.422 -21.438 -10.836 1 94.25 93 PRO A N 1
ATOM 768 C CA . PRO A 1 93 ? -5.773 -22.672 -11.305 1 94.25 93 PRO A CA 1
ATOM 769 C C . PRO A 1 93 ? -4.727 -23.188 -10.32 1 94.25 93 PRO A C 1
ATOM 771 O O . PRO A 1 93 ? -4.016 -22.406 -9.688 1 94.25 93 PRO A O 1
ATOM 774 N N . THR A 1 94 ? -4.68 -24.453 -10.219 1 95.38 94 THR A N 1
ATOM 775 C CA . THR A 1 94 ? -3.576 -25.141 -9.555 1 95.38 94 THR A CA 1
ATOM 776 C C . THR A 1 94 ? -2.43 -25.391 -10.523 1 95.38 94 THR A C 1
ATOM 778 O O . THR A 1 94 ? -2.656 -25.641 -11.711 1 95.38 94 THR A O 1
ATOM 781 N N . VAL A 1 95 ? -1.244 -25.266 -10.039 1 96.94 95 VAL A N 1
ATOM 782 C CA . VAL A 1 95 ? -0.065 -25.484 -10.867 1 96.94 95 VAL A CA 1
ATOM 783 C C . VAL A 1 95 ? 0.704 -26.703 -10.367 1 96.94 95 VAL A C 1
ATOM 785 O O . VAL A 1 95 ? 1.219 -26.703 -9.25 1 96.94 95 VAL A O 1
ATOM 788 N N . ASN A 1 96 ? 0.737 -27.781 -11.242 1 96.12 96 ASN A N 1
ATOM 789 C CA . ASN A 1 96 ? 1.371 -29.031 -10.859 1 96.12 96 ASN A CA 1
ATOM 790 C C . ASN A 1 96 ? 0.799 -29.578 -9.547 1 96.12 96 ASN A C 1
ATOM 792 O O . ASN A 1 96 ? 1.549 -30 -8.664 1 96.12 96 ASN A O 1
ATOM 796 N N . GLY A 1 97 ? -0.472 -29.391 -9.352 1 95.94 97 GLY A N 1
ATOM 797 C CA . GLY A 1 97 ? -1.188 -29.906 -8.195 1 95.94 97 GLY A CA 1
ATOM 798 C C . GLY A 1 97 ? -1.022 -29.062 -6.953 1 95.94 97 GLY A C 1
ATOM 799 O O . GLY A 1 97 ? -1.496 -29.422 -5.875 1 95.94 97 GLY A O 1
ATOM 800 N N . LYS A 1 98 ? -0.414 -27.922 -7.082 1 97.31 98 LYS A N 1
ATOM 801 C CA . LYS A 1 98 ? -0.135 -27.078 -5.926 1 97.31 98 LYS A CA 1
ATOM 802 C C . LYS A 1 98 ? -0.952 -25.781 -5.98 1 97.31 98 LYS A C 1
ATOM 804 O O . LYS A 1 98 ? -1.245 -25.281 -7.066 1 97.31 98 LYS A O 1
ATOM 809 N N . SER A 1 99 ? -1.364 -25.344 -4.891 1 96.06 99 SER A N 1
ATOM 810 C CA . SER A 1 99 ? -2.07 -24.078 -4.719 1 96.06 99 SER A CA 1
ATOM 811 C C . SER A 1 99 ? -1.553 -23.312 -3.502 1 96.06 99 SER A C 1
ATOM 813 O O . SER A 1 99 ? -0.69 -23.812 -2.773 1 96.06 99 SER A O 1
ATOM 815 N N . SER A 1 100 ? -1.986 -22.109 -3.373 1 96.25 100 SER A N 1
ATOM 816 C CA . SER A 1 100 ? -1.646 -21.328 -2.197 1 96.25 100 SER A CA 1
ATOM 817 C C . SER A 1 100 ? -0.135 -21.234 -2.006 1 96.25 100 SER A C 1
ATOM 819 O O . SER A 1 100 ? 0.609 -21.047 -2.969 1 96.25 100 SER A O 1
ATOM 821 N N . VAL A 1 101 ? 0.374 -21.359 -0.822 1 96.62 101 VAL A N 1
ATOM 822 C CA . VAL A 1 101 ? 1.778 -21.125 -0.508 1 96.62 101 VAL A CA 1
ATOM 823 C C . VAL A 1 101 ? 2.648 -22.156 -1.221 1 96.62 101 VAL A C 1
ATOM 825 O O . VAL A 1 101 ? 3.77 -21.844 -1.638 1 96.62 101 VAL A O 1
ATOM 828 N N . ASP A 1 102 ? 2.117 -23.359 -1.442 1 97.25 102 ASP A N 1
ATOM 829 C CA . ASP A 1 102 ? 2.879 -24.375 -2.141 1 97.25 102 ASP A CA 1
ATOM 830 C C . ASP A 1 102 ? 3.117 -24 -3.6 1 97.25 102 ASP A C 1
ATOM 832 O O . ASP A 1 102 ? 4.18 -24.281 -4.156 1 97.25 102 ASP A O 1
ATOM 836 N N . SER A 1 103 ? 2.127 -23.406 -4.219 1 98.12 103 SER A N 1
ATOM 837 C CA . SER A 1 103 ? 2.291 -22.922 -5.586 1 98.12 103 SER A CA 1
ATOM 838 C C . SER A 1 103 ? 3.299 -21.781 -5.656 1 98.12 103 SER A C 1
ATOM 840 O O . SER A 1 103 ? 4.105 -21.719 -6.586 1 98.12 103 SER A O 1
ATOM 842 N N . ILE A 1 104 ? 3.281 -20.844 -4.648 1 98 104 ILE A N 1
ATOM 843 C CA . ILE A 1 104 ? 4.262 -19.766 -4.582 1 98 104 ILE A CA 1
ATOM 844 C C . ILE A 1 104 ? 5.668 -20.359 -4.516 1 98 104 ILE A C 1
ATOM 846 O O . ILE A 1 104 ? 6.559 -19.938 -5.258 1 98 104 ILE A O 1
ATOM 850 N N . ARG A 1 105 ? 5.828 -21.344 -3.719 1 97.25 105 ARG A N 1
ATOM 851 C CA . ARG A 1 105 ? 7.133 -21.984 -3.562 1 97.25 105 ARG A CA 1
ATOM 852 C C . ARG A 1 105 ? 7.578 -22.641 -4.863 1 97.25 105 ARG A C 1
ATOM 854 O O . ARG A 1 105 ? 8.766 -22.625 -5.195 1 97.25 105 ARG A O 1
ATOM 861 N N . LEU A 1 106 ? 6.633 -23.172 -5.555 1 98.12 106 LEU A N 1
ATOM 862 C CA . LEU A 1 106 ? 6.926 -23.859 -6.812 1 98.12 106 LEU A CA 1
ATOM 863 C C . LEU A 1 106 ? 7.586 -22.891 -7.805 1 98.12 106 LEU A C 1
ATOM 865 O O . LEU A 1 106 ? 8.461 -23.297 -8.57 1 98.12 106 LEU A O 1
ATOM 869 N N . ALA A 1 107 ? 7.203 -21.609 -7.801 1 98.38 107 ALA A N 1
ATOM 870 C CA . ALA A 1 107 ? 7.738 -20.609 -8.711 1 98.38 107 ALA A CA 1
ATOM 871 C C . ALA A 1 107 ? 9.25 -20.469 -8.547 1 98.38 107 ALA A C 1
ATOM 873 O O . ALA A 1 107 ? 9.938 -20 -9.453 1 98.38 107 ALA A O 1
ATOM 874 N N . PHE A 1 108 ? 9.758 -20.938 -7.363 1 97.5 108 PHE A N 1
ATOM 875 C CA . PHE A 1 108 ? 11.172 -20.719 -7.078 1 97.5 108 PHE A CA 1
ATOM 876 C C . PHE A 1 108 ? 11.898 -22.062 -6.941 1 97.5 108 PHE A C 1
ATOM 878 O O . PHE A 1 108 ? 12.992 -22.125 -6.375 1 97.5 108 PHE A O 1
ATOM 885 N N . ASN A 1 109 ? 11.297 -23.062 -7.379 1 97.5 109 ASN A N 1
ATOM 886 C CA . ASN A 1 109 ? 11.891 -24.391 -7.449 1 97.5 109 ASN A CA 1
ATOM 887 C C . ASN A 1 109 ? 12.727 -24.562 -8.711 1 97.5 109 ASN A C 1
ATOM 889 O O . ASN A 1 109 ? 12.211 -24.422 -9.828 1 97.5 109 ASN A O 1
ATOM 893 N N . GLU A 1 110 ? 13.953 -24.906 -8.617 1 97.12 110 GLU A N 1
ATOM 894 C CA . GLU A 1 110 ? 14.898 -25.031 -9.727 1 97.12 110 GLU A CA 1
ATOM 895 C C . GLU A 1 110 ? 14.414 -26.062 -10.742 1 97.12 110 GLU A C 1
ATOM 897 O O . GLU A 1 110 ? 14.641 -25.906 -11.945 1 97.12 110 GLU A O 1
ATOM 902 N N . GLN A 1 111 ? 13.797 -27.031 -10.336 1 96.75 111 GLN A N 1
ATOM 903 C CA . GLN A 1 111 ? 13.398 -28.141 -11.188 1 96.75 111 GLN A CA 1
ATOM 904 C C . GLN A 1 111 ? 12.117 -27.828 -11.953 1 96.75 111 GLN A C 1
ATOM 906 O O . GLN A 1 111 ? 11.75 -28.547 -12.883 1 96.75 111 GLN A O 1
ATOM 911 N N . TYR A 1 112 ? 11.43 -26.828 -11.531 1 97.62 112 TYR A N 1
ATOM 912 C CA . TYR A 1 112 ? 10.18 -26.469 -12.195 1 97.62 112 TYR A CA 1
ATOM 913 C C . TYR A 1 112 ? 10.445 -25.734 -13.508 1 97.62 112 TYR A C 1
ATOM 915 O O . TYR A 1 112 ? 11.141 -24.719 -13.531 1 97.62 112 TYR A O 1
ATOM 923 N N . GLN A 1 113 ? 9.852 -26.266 -14.586 1 95.69 113 GLN A N 1
ATOM 924 C CA . GLN A 1 113 ? 10.125 -25.703 -15.898 1 95.69 113 GLN A CA 1
ATOM 925 C C . GLN A 1 113 ? 8.891 -25.016 -16.484 1 95.69 113 GLN A C 1
ATOM 927 O O . GLN A 1 113 ? 8.906 -24.562 -17.625 1 95.69 113 GLN A O 1
ATOM 932 N N . GLY A 1 114 ? 7.852 -25 -15.703 1 97 114 GLY A N 1
ATOM 933 C CA . GLY A 1 114 ? 6.621 -24.391 -16.188 1 97 114 GLY A CA 1
ATOM 934 C C . GLY A 1 114 ? 6.598 -22.891 -16.031 1 97 114 GLY A C 1
ATOM 935 O O . GLY A 1 114 ? 7.645 -22.25 -15.852 1 97 114 GLY A O 1
ATOM 936 N N . ASP A 1 115 ? 5.465 -22.266 -16.203 1 98.19 115 ASP A N 1
ATOM 937 C CA . ASP A 1 115 ? 5.242 -20.828 -16.109 1 98.19 115 ASP A CA 1
ATOM 938 C C . ASP A 1 115 ? 5.324 -20.344 -14.672 1 98.19 115 ASP A C 1
ATOM 940 O O . ASP A 1 115 ? 4.359 -20.469 -13.914 1 98.19 115 ASP A O 1
ATOM 944 N N . ARG A 1 116 ? 6.426 -19.719 -14.328 1 98.56 116 ARG A N 1
ATOM 945 C CA . ARG A 1 116 ? 6.684 -19.312 -12.953 1 98.56 116 ARG A CA 1
ATOM 946 C C . ARG A 1 116 ? 5.793 -18.141 -12.547 1 98.56 116 ARG A C 1
ATOM 948 O O . ARG A 1 116 ? 5.441 -18 -11.375 1 98.56 116 ARG A O 1
ATOM 955 N N . VAL A 1 117 ? 5.43 -17.281 -13.508 1 98.69 117 VAL A N 1
ATOM 956 C CA . VAL A 1 117 ? 4.523 -16.172 -13.195 1 98.69 117 VAL A CA 1
ATOM 957 C C . VAL A 1 117 ? 3.15 -16.719 -12.82 1 98.69 117 VAL A C 1
ATOM 959 O O . VAL A 1 117 ? 2.545 -16.281 -11.836 1 98.69 117 VAL A O 1
ATOM 962 N N . LEU A 1 118 ? 2.709 -17.734 -13.586 1 98.62 118 LEU A N 1
ATOM 963 C CA . LEU A 1 118 ? 1.45 -18.406 -13.273 1 98.62 118 LEU A CA 1
ATOM 964 C C . LEU A 1 118 ? 1.49 -19 -11.867 1 98.62 118 LEU A C 1
ATOM 966 O O . LEU A 1 118 ? 0.574 -18.781 -11.07 1 98.62 118 LEU A O 1
ATOM 970 N N . ALA A 1 119 ? 2.535 -19.688 -11.555 1 98.69 119 ALA A N 1
ATOM 971 C CA . ALA A 1 119 ? 2.668 -20.344 -10.25 1 98.69 119 ALA A CA 1
ATOM 972 C C . ALA A 1 119 ? 2.652 -19.312 -9.125 1 98.69 119 ALA A C 1
ATOM 974 O O . ALA A 1 119 ? 1.948 -19.5 -8.125 1 98.69 119 ALA A O 1
ATOM 975 N N . TYR A 1 120 ? 3.389 -18.297 -9.32 1 98.75 120 TYR A N 1
ATOM 976 C CA . TYR A 1 120 ? 3.568 -17.266 -8.305 1 98.75 120 TYR A CA 1
ATOM 977 C C . TYR A 1 120 ? 2.264 -16.516 -8.039 1 98.75 120 TYR A C 1
ATOM 979 O O . TYR A 1 120 ? 1.803 -16.453 -6.895 1 98.75 120 TYR A O 1
ATOM 987 N N . VAL A 1 121 ? 1.58 -16.016 -9.047 1 98.81 121 VAL A N 1
ATOM 988 C CA . VAL A 1 121 ? 0.425 -15.141 -8.883 1 98.81 121 VAL A CA 1
ATOM 989 C C . VAL A 1 121 ? -0.811 -15.977 -8.547 1 98.81 121 VAL A C 1
ATOM 991 O O . VAL A 1 121 ? -1.635 -15.57 -7.723 1 98.81 121 VAL A O 1
ATOM 994 N N . SER A 1 122 ? -0.979 -17.156 -9.203 1 98.06 122 SER A N 1
ATOM 995 C CA . SER A 1 122 ? -2.107 -18 -8.836 1 98.06 122 SER A CA 1
ATOM 996 C C . SER A 1 122 ? -1.978 -18.5 -7.398 1 98.06 122 SER A C 1
ATOM 998 O O . SER A 1 122 ? -2.98 -18.672 -6.703 1 98.06 122 SER A O 1
ATOM 1000 N N . GLY A 1 123 ? -0.71 -18.75 -6.992 1 98.12 123 GLY A N 1
ATOM 1001 C CA . GLY A 1 123 ? -0.465 -19.094 -5.598 1 98.12 123 GLY A CA 1
ATOM 1002 C C . GLY A 1 123 ? -0.899 -17.984 -4.641 1 98.12 123 GLY A C 1
ATOM 1003 O O . GLY A 1 123 ? -1.584 -18.266 -3.654 1 98.12 123 GLY A O 1
ATOM 1004 N N . LEU A 1 124 ? -0.561 -16.781 -4.93 1 98.31 124 LEU A N 1
ATOM 1005 C CA . LEU A 1 124 ? -0.974 -15.633 -4.117 1 98.31 124 LEU A CA 1
ATOM 1006 C C . LEU A 1 124 ? -2.494 -15.516 -4.078 1 98.31 124 LEU A C 1
ATOM 1008 O O . LEU A 1 124 ? -3.078 -15.328 -3.008 1 98.31 124 LEU A O 1
ATOM 1012 N N . ALA A 1 125 ? -3.111 -15.633 -5.258 1 96.69 125 ALA A N 1
ATOM 1013 C CA . ALA A 1 125 ? -4.559 -15.484 -5.371 1 96.69 125 ALA A CA 1
ATOM 1014 C C . ALA A 1 125 ? -5.289 -16.547 -4.559 1 96.69 125 ALA A C 1
ATOM 1016 O O . ALA A 1 125 ? -6.207 -16.25 -3.795 1 96.69 125 ALA A O 1
ATOM 1017 N N . SER A 1 126 ? -4.836 -17.781 -4.73 1 95.38 126 SER A N 1
ATOM 1018 C CA . SER A 1 126 ? -5.5 -18.875 -4.023 1 95.38 126 SER A CA 1
ATOM 1019 C C . SER A 1 126 ? -5.234 -18.812 -2.523 1 95.38 126 SER A C 1
ATOM 1021 O O . SER A 1 126 ? -6.105 -19.125 -1.718 1 95.38 126 SER A O 1
ATOM 1023 N N . MET A 1 127 ? -4.043 -18.422 -2.146 1 96.12 127 MET A N 1
ATOM 1024 C CA . MET A 1 127 ? -3.715 -18.266 -0.734 1 96.12 127 MET A CA 1
ATOM 1025 C C . MET A 1 127 ? -4.617 -17.219 -0.085 1 96.12 127 MET A C 1
ATOM 1027 O O . MET A 1 127 ? -5.152 -17.438 1.001 1 96.12 127 MET A O 1
ATOM 1031 N N . LEU A 1 128 ? -4.828 -16.094 -0.752 1 94.88 128 LEU A N 1
ATOM 1032 C CA . LEU A 1 128 ? -5.668 -15.023 -0.213 1 94.88 128 LEU A CA 1
ATOM 1033 C C . LEU A 1 128 ? -7.129 -15.453 -0.171 1 94.88 128 LEU A C 1
ATOM 1035 O O . LEU A 1 128 ? -7.852 -15.125 0.772 1 94.88 128 LEU A O 1
ATOM 1039 N N . THR A 1 129 ? -7.543 -16.188 -1.161 1 91.12 129 THR A N 1
ATOM 1040 C CA . THR A 1 129 ? -8.898 -16.734 -1.147 1 91.12 129 THR A CA 1
ATOM 1041 C C . THR A 1 129 ? -9.117 -17.609 0.078 1 91.12 129 THR A C 1
ATOM 1043 O O . THR A 1 129 ? -10.164 -17.531 0.728 1 91.12 129 THR A O 1
ATOM 1046 N N . LEU A 1 130 ? -8.133 -18.438 0.347 1 91.06 130 LEU A N 1
ATOM 1047 C CA . LEU A 1 130 ? -8.211 -19.266 1.536 1 91.06 130 LEU A CA 1
ATOM 1048 C C . LEU A 1 130 ? -8.281 -18.422 2.801 1 91.06 130 LEU A C 1
ATOM 1050 O O . LEU A 1 130 ? -9.008 -18.766 3.738 1 91.06 130 LEU A O 1
ATOM 1054 N N . SER A 1 131 ? -7.539 -17.328 2.797 1 91.5 131 SER A N 1
ATOM 1055 C CA . SER A 1 131 ? -7.535 -16.453 3.969 1 91.5 131 SER A CA 1
ATOM 1056 C C . SER A 1 131 ? -8.906 -15.812 4.188 1 91.5 131 SER A C 1
ATOM 1058 O O . SER A 1 131 ? -9.242 -15.414 5.309 1 91.5 131 SER A O 1
ATOM 1060 N N . TYR A 1 132 ? -9.648 -15.719 3.076 1 88.25 132 TYR A N 1
ATOM 1061 C CA . TYR A 1 132 ? -11 -15.188 3.158 1 88.25 132 TYR A CA 1
ATOM 1062 C C . TYR A 1 132 ? -12.008 -16.312 3.402 1 88.25 132 TYR A C 1
ATOM 1064 O O . TYR A 1 132 ? -13.211 -16.141 3.166 1 88.25 132 TYR A O 1
ATOM 1072 N N . ASN A 1 133 ? -11.555 -17.484 3.756 1 81.5 133 ASN A N 1
ATOM 1073 C CA . ASN A 1 133 ? -12.367 -18.672 4.039 1 81.5 133 ASN A CA 1
ATOM 1074 C C . ASN A 1 133 ? -12.945 -19.266 2.762 1 81.5 133 ASN A C 1
ATOM 1076 O O . ASN A 1 133 ? -14.055 -19.812 2.773 1 81.5 133 ASN A O 1
ATOM 1080 N N . GLY A 1 134 ? -12.148 -19.203 1.72 1 71.88 134 GLY A N 1
ATOM 1081 C CA . GLY A 1 134 ? -12.492 -19.844 0.461 1 71.88 134 GLY A CA 1
ATOM 1082 C C . GLY A 1 134 ? -13.719 -19.234 -0.197 1 71.88 134 GLY A C 1
ATOM 1083 O O . GLY A 1 134 ? -14.242 -19.797 -1.167 1 71.88 134 GLY A O 1
ATOM 1084 N N . LYS A 1 135 ? -14.32 -18.344 0.533 1 56.72 135 LYS A N 1
ATOM 1085 C CA . LYS A 1 135 ? -15.562 -17.781 0.008 1 56.72 135 LYS A CA 1
ATOM 1086 C C . LYS A 1 135 ? -15.281 -16.656 -0.986 1 56.72 135 LYS A C 1
ATOM 1088 O O . LYS A 1 135 ? -14.375 -15.852 -0.772 1 56.72 135 LYS A O 1
ATOM 1093 N N . SER A 1 136 ? -15.445 -16.938 -2.154 1 49.47 136 SER A N 1
ATOM 1094 C CA . SER A 1 136 ? -15.273 -15.867 -3.133 1 49.47 136 SER A CA 1
ATOM 1095 C C . SER A 1 136 ? -16.422 -14.875 -3.07 1 49.47 136 SER A C 1
ATOM 1097 O O . SER A 1 136 ? -16.328 -13.758 -3.588 1 49.47 136 SER A O 1
ATOM 1099 N N . GLN A 1 137 ? -17.812 -15.344 -3.012 1 46.03 137 GLN A N 1
ATOM 1100 C CA . GLN A 1 137 ? -18.938 -14.406 -3.004 1 46.03 137 GLN A CA 1
ATOM 1101 C C . GLN A 1 137 ? -19.359 -14.062 -1.579 1 46.03 137 GLN A C 1
ATOM 1103 O O . GLN A 1 137 ? -19.719 -14.953 -0.8 1 46.03 137 GLN A O 1
ATOM 1108 N N . PHE A 1 138 ? -18.766 -13.172 -0.904 1 45.47 138 PHE A N 1
ATOM 1109 C CA . PHE A 1 138 ? -18.672 -12.945 0.532 1 45.47 138 PHE A CA 1
ATOM 1110 C C . PHE A 1 138 ? -20 -12.469 1.101 1 45.47 138 PHE A C 1
ATOM 1112 O O . PHE A 1 138 ? -20.328 -11.281 1.01 1 45.47 138 PHE A O 1
ATOM 1119 N N . TYR A 1 139 ? -21.016 -13.109 1.021 1 42.59 139 TYR A N 1
ATOM 1120 C CA . TYR A 1 139 ? -22.188 -12.727 1.788 1 42.59 139 TYR A CA 1
ATOM 1121 C C . TYR A 1 139 ? -21.891 -12.703 3.281 1 42.59 139 TYR A C 1
ATOM 1123 O O . TYR A 1 139 ? -22.703 -12.25 4.082 1 42.59 139 TYR A O 1
ATOM 1131 N N . LEU A 1 140 ? -20.766 -13.094 3.785 1 55.44 140 LEU A N 1
ATOM 1132 C CA . LEU A 1 140 ? -20.906 -13.148 5.238 1 55.44 140 LEU A CA 1
ATOM 1133 C C . LEU A 1 140 ? -19.641 -12.648 5.922 1 55.44 140 LEU A C 1
ATOM 1135 O O . LEU A 1 140 ? -18.75 -13.438 6.273 1 55.44 140 LEU A O 1
ATOM 1139 N N . PHE A 1 141 ? -19.422 -11.188 5.98 1 59.03 141 PHE A N 1
ATOM 1140 C CA . PHE A 1 141 ? -18.375 -10.539 6.758 1 59.03 141 PHE A CA 1
ATOM 1141 C C . PHE A 1 141 ? -18.172 -11.25 8.086 1 59.03 141 PHE A C 1
ATOM 1143 O O . PHE A 1 141 ? -17.031 -11.453 8.516 1 59.03 141 PHE A O 1
ATOM 1150 N N . ASP A 1 142 ? -19.25 -11.766 8.664 1 61.34 142 ASP A N 1
ATOM 1151 C CA . ASP A 1 142 ? -19.172 -12.305 10.016 1 61.34 142 ASP A CA 1
ATOM 1152 C C . ASP A 1 142 ? -18.375 -13.609 10.039 1 61.34 142 ASP A C 1
ATOM 1154 O O . ASP A 1 142 ? -17.922 -14.047 11.094 1 61.34 142 ASP A O 1
ATOM 1158 N N . SER A 1 143 ? -18.109 -14.023 8.867 1 68.56 143 SER A N 1
ATOM 1159 C CA . SER A 1 143 ? -17.422 -15.312 8.852 1 68.56 143 SER A CA 1
ATOM 1160 C C . SER A 1 143 ? -15.922 -15.141 8.633 1 68.56 143 SER A C 1
ATOM 1162 O O . SER A 1 143 ? -15.148 -16.094 8.766 1 68.56 143 SER A O 1
ATOM 1164 N N . LEU A 1 144 ? -15.484 -13.945 8.531 1 82.19 144 LEU A N 1
ATOM 1165 C CA . LEU A 1 144 ? -14.078 -13.727 8.234 1 82.19 144 LEU A CA 1
ATOM 1166 C C . LEU A 1 144 ? -13.242 -13.758 9.508 1 82.19 144 LEU A C 1
ATOM 1168 O O . LEU A 1 144 ? -13.695 -13.32 10.57 1 82.19 144 LEU A O 1
ATOM 1172 N N . ASP A 1 145 ? -12.117 -14.406 9.438 1 89.19 145 ASP A N 1
ATOM 1173 C CA . ASP A 1 145 ? -11.156 -14.492 10.531 1 89.19 145 ASP A CA 1
ATOM 1174 C C . ASP A 1 145 ? -10.031 -13.469 10.359 1 89.19 145 ASP A C 1
ATOM 1176 O O . ASP A 1 145 ? -9.211 -13.594 9.453 1 89.19 145 ASP A O 1
ATOM 1180 N N . ALA A 1 146 ? -9.992 -12.547 11.297 1 91.94 146 ALA A N 1
ATOM 1181 C CA . ALA A 1 146 ? -9.023 -11.453 11.219 1 91.94 146 ALA A CA 1
ATOM 1182 C C . ALA A 1 146 ? -7.594 -11.992 11.18 1 91.94 146 ALA A C 1
ATOM 1184 O O . ALA A 1 146 ? -6.738 -11.453 10.477 1 91.94 146 ALA A O 1
ATOM 1185 N N . GLN A 1 147 ? -7.32 -13.055 11.922 1 93.06 147 GLN A N 1
ATOM 1186 C CA . GLN A 1 147 ? -5.973 -13.609 12.008 1 93.06 147 GLN A CA 1
ATOM 1187 C C . GLN A 1 147 ? -5.539 -14.219 10.68 1 93.06 147 GLN A C 1
ATOM 1189 O O . GLN A 1 147 ? -4.387 -14.078 10.273 1 93.06 147 GLN A O 1
ATOM 1194 N N . LYS A 1 148 ? -6.414 -14.922 10.031 1 92.62 148 LYS A N 1
ATOM 1195 C CA . LYS A 1 148 ? -6.082 -15.523 8.742 1 92.62 148 LYS A CA 1
ATOM 1196 C C . LYS A 1 148 ? -5.777 -14.453 7.699 1 92.62 148 LYS A C 1
ATOM 1198 O O . LYS A 1 148 ? -4.84 -14.602 6.91 1 92.62 148 LYS A O 1
ATOM 1203 N N . VAL A 1 149 ? -6.57 -13.391 7.719 1 93.69 149 VAL A N 1
ATOM 1204 C CA . VAL A 1 149 ? -6.355 -12.297 6.777 1 93.69 149 VAL A CA 1
ATOM 1205 C C . VAL A 1 149 ? -5.035 -11.594 7.094 1 93.69 149 VAL A C 1
ATOM 1207 O O . VAL A 1 149 ? -4.266 -11.266 6.188 1 93.69 149 VAL A O 1
ATOM 1210 N N . TYR A 1 150 ? -4.754 -11.398 8.367 1 93.62 150 TYR A N 1
ATOM 1211 C CA . TYR A 1 150 ? -3.479 -10.836 8.789 1 93.62 150 TYR A CA 1
ATOM 1212 C C . TYR A 1 150 ? -2.316 -11.719 8.352 1 93.62 150 TYR A C 1
ATOM 1214 O O . TYR A 1 150 ? -1.309 -11.227 7.844 1 93.62 150 TYR A O 1
ATOM 1222 N N . ASN A 1 151 ? -2.471 -12.969 8.523 1 93.38 151 ASN A N 1
ATOM 1223 C CA . ASN A 1 151 ? -1.455 -13.906 8.062 1 93.38 151 ASN A CA 1
ATOM 1224 C C . ASN A 1 151 ? -1.246 -13.812 6.551 1 93.38 151 ASN A C 1
ATOM 1226 O O . ASN A 1 151 ? -0.122 -13.945 6.066 1 93.38 151 ASN A O 1
ATOM 1230 N N . GLY A 1 152 ? -2.381 -13.633 5.836 1 94.25 152 GLY A N 1
ATOM 1231 C CA . GLY A 1 152 ? -2.264 -13.43 4.402 1 94.25 152 GLY A CA 1
ATOM 1232 C C . GLY A 1 152 ? -1.362 -12.266 4.035 1 94.25 152 GLY A C 1
ATOM 1233 O O . GLY A 1 152 ? -0.575 -12.352 3.092 1 94.25 152 GLY A O 1
ATOM 1234 N N . ALA A 1 153 ? -1.46 -11.18 4.816 1 95.38 153 ALA A N 1
ATOM 1235 C CA . ALA A 1 153 ? -0.607 -10.016 4.586 1 95.38 153 ALA A CA 1
ATOM 1236 C C . ALA A 1 153 ? 0.862 -10.359 4.809 1 95.38 153 ALA A C 1
ATOM 1238 O O . ALA A 1 153 ? 1.726 -9.961 4.023 1 95.38 153 ALA A O 1
ATOM 1239 N N . ARG A 1 154 ? 1.154 -11.078 5.832 1 93.56 154 ARG A N 1
ATOM 1240 C CA . ARG A 1 154 ? 2.52 -11.508 6.105 1 93.56 154 ARG A CA 1
ATOM 1241 C C . ARG A 1 154 ? 3.033 -12.43 5.008 1 93.56 154 ARG A C 1
ATOM 1243 O O . ARG A 1 154 ? 4.195 -12.344 4.609 1 93.56 154 ARG A O 1
ATOM 1250 N N . ASN A 1 155 ? 2.184 -13.281 4.57 1 94.94 155 ASN A N 1
ATOM 1251 C CA . ASN A 1 155 ? 2.572 -14.195 3.508 1 94.94 155 ASN A CA 1
ATOM 1252 C C . ASN A 1 155 ? 2.895 -13.453 2.215 1 94.94 155 ASN A C 1
ATOM 1254 O O . ASN A 1 155 ? 3.773 -13.867 1.457 1 94.94 155 ASN A O 1
ATOM 1258 N N . ILE A 1 156 ? 2.164 -12.344 1.948 1 96.5 156 ILE A N 1
ATOM 1259 C CA . ILE A 1 156 ? 2.514 -11.516 0.802 1 96.5 156 ILE A CA 1
ATOM 1260 C C . ILE A 1 156 ? 3.916 -10.945 0.99 1 96.5 156 ILE A C 1
ATOM 1262 O O . ILE A 1 156 ? 4.691 -10.852 0.034 1 96.5 156 ILE A O 1
ATOM 1266 N N . GLU A 1 157 ? 4.258 -10.516 2.221 1 93.19 157 GLU A N 1
ATOM 1267 C CA . GLU A 1 157 ? 5.602 -10.023 2.506 1 93.19 157 GLU A CA 1
ATOM 1268 C C . GLU A 1 157 ? 6.66 -11.078 2.191 1 93.19 157 GLU A C 1
ATOM 1270 O O . GLU A 1 157 ? 7.672 -10.773 1.556 1 93.19 157 GLU A O 1
ATOM 1275 N N . VAL A 1 158 ? 6.406 -12.258 2.607 1 93 158 VAL A N 1
ATOM 1276 C CA . VAL A 1 158 ? 7.336 -13.352 2.352 1 93 158 VAL A CA 1
ATOM 1277 C C . VAL A 1 158 ? 7.457 -13.586 0.847 1 93 158 VAL A C 1
ATOM 1279 O O . VAL A 1 158 ? 8.562 -13.734 0.322 1 93 158 VAL A O 1
ATOM 1282 N N . ALA A 1 159 ? 6.301 -13.617 0.208 1 95.44 159 ALA A N 1
ATOM 1283 C CA . ALA A 1 159 ? 6.309 -13.828 -1.237 1 95.44 159 ALA A CA 1
ATOM 1284 C C . ALA A 1 159 ? 7.102 -12.734 -1.949 1 95.44 159 ALA A C 1
ATOM 1286 O O . ALA A 1 159 ? 7.855 -13.016 -2.885 1 95.44 159 ALA A O 1
ATOM 1287 N N . SER A 1 160 ? 6.875 -11.508 -1.534 1 93.38 160 SER A N 1
ATOM 1288 C CA . SER A 1 160 ? 7.613 -10.391 -2.119 1 93.38 160 SER A CA 1
ATOM 1289 C C . SER A 1 160 ? 9.117 -10.539 -1.883 1 93.38 160 SER A C 1
ATOM 1291 O O . SER A 1 160 ? 9.922 -10.242 -2.768 1 93.38 160 SER A O 1
ATOM 1293 N N . TRP A 1 161 ? 9.5 -10.953 -0.696 1 90.31 161 TRP A N 1
ATOM 1294 C CA . TRP A 1 161 ? 10.906 -11.18 -0.378 1 90.31 161 TRP A CA 1
ATOM 1295 C C . TRP A 1 161 ? 11.492 -12.273 -1.271 1 90.31 161 TRP A C 1
ATOM 1297 O O . TRP A 1 161 ? 12.586 -12.109 -1.813 1 90.31 161 TRP A O 1
ATOM 1307 N N . LEU A 1 162 ? 10.758 -13.383 -1.46 1 93.12 162 LEU A N 1
ATOM 1308 C CA . LEU A 1 162 ? 11.211 -14.461 -2.338 1 93.12 162 LEU A CA 1
ATOM 1309 C C . LEU A 1 162 ? 11.438 -13.945 -3.754 1 93.12 162 LEU A C 1
ATOM 1311 O O . LEU A 1 162 ? 12.461 -14.242 -4.371 1 93.12 162 LEU A O 1
ATOM 1315 N N . LEU A 1 163 ? 10.508 -13.156 -4.223 1 93.19 163 LEU A N 1
ATOM 1316 C CA . LEU A 1 163 ? 10.57 -12.625 -5.578 1 93.19 163 LEU A CA 1
ATOM 1317 C C . LEU A 1 163 ? 11.836 -11.789 -5.773 1 93.19 163 LEU A C 1
ATOM 1319 O O . LEU A 1 163 ? 12.438 -11.805 -6.852 1 93.19 163 LEU A O 1
ATOM 1323 N N . GLN A 1 164 ? 12.289 -11.172 -4.723 1 88.06 164 GLN A N 1
ATOM 1324 C CA . GLN A 1 164 ? 13.383 -10.203 -4.82 1 88.06 164 GLN A CA 1
ATOM 1325 C C . GLN A 1 164 ? 14.727 -10.875 -4.562 1 88.06 164 GLN A C 1
ATOM 1327 O O . GLN A 1 164 ? 15.773 -10.336 -4.93 1 88.06 164 GLN A O 1
ATOM 1332 N N . THR A 1 165 ? 14.703 -12.062 -3.936 1 89.31 165 THR A N 1
ATOM 1333 C CA . THR A 1 165 ? 15.984 -12.516 -3.404 1 89.31 165 THR A CA 1
ATOM 1334 C C . THR A 1 165 ? 16.344 -13.898 -3.957 1 89.31 165 THR A C 1
ATOM 1336 O O . THR A 1 165 ? 17.516 -14.258 -4.031 1 89.31 165 THR A O 1
ATOM 1339 N N . LYS A 1 166 ? 15.297 -14.648 -4.32 1 93.5 166 LYS A N 1
ATOM 1340 C CA . LYS A 1 166 ? 15.586 -16.031 -4.695 1 93.5 166 LYS A CA 1
ATOM 1341 C C . LYS A 1 166 ? 16.219 -16.109 -6.082 1 93.5 166 LYS A C 1
ATOM 1343 O O . LYS A 1 166 ? 15.742 -15.469 -7.023 1 93.5 166 LYS A O 1
ATOM 1348 N N . ARG A 1 167 ? 17.234 -16.922 -6.098 1 95.25 167 ARG A N 1
ATOM 1349 C CA . ARG A 1 167 ? 18.016 -17.062 -7.324 1 95.25 167 ARG A CA 1
ATOM 1350 C C . ARG A 1 167 ? 18.172 -18.531 -7.711 1 95.25 167 ARG A C 1
ATOM 1352 O O . ARG A 1 167 ? 18.172 -19.406 -6.848 1 95.25 167 ARG A O 1
ATOM 1359 N N . LYS A 1 168 ? 18.359 -18.672 -9.008 1 96 168 LYS A N 1
ATOM 1360 C CA . LYS A 1 168 ? 18.719 -19.984 -9.531 1 96 168 LYS A CA 1
ATOM 1361 C C . LYS A 1 168 ? 20.156 -20.344 -9.195 1 96 168 LYS A C 1
ATOM 1363 O O . LYS A 1 168 ? 20.906 -19.516 -8.68 1 96 168 LYS A O 1
ATOM 1368 N N . GLN A 1 169 ? 20.531 -21.531 -9.5 1 95.75 169 GLN A N 1
ATOM 1369 C CA . GLN A 1 169 ? 21.891 -22.031 -9.258 1 95.75 169 GLN A CA 1
ATOM 1370 C C . GLN A 1 169 ? 22.906 -21.219 -10.047 1 95.75 169 GLN A C 1
ATOM 1372 O O . GLN A 1 169 ? 24.031 -21.016 -9.578 1 95.75 169 GLN A O 1
ATOM 1377 N N . ASN A 1 170 ? 22.547 -20.734 -11.188 1 95 170 ASN A N 1
ATOM 1378 C CA . ASN A 1 170 ? 23.469 -19.969 -12.023 1 95 170 ASN A CA 1
ATOM 1379 C C . ASN A 1 170 ? 23.562 -18.516 -11.555 1 95 170 ASN A C 1
ATOM 1381 O O . ASN A 1 170 ? 24.219 -17.703 -12.195 1 95 170 ASN A O 1
ATOM 1385 N N . GLY A 1 171 ? 22.766 -18.141 -10.539 1 94.62 171 GLY A N 1
ATOM 1386 C CA . GLY A 1 171 ? 22.875 -16.828 -9.953 1 94.62 171 GLY A CA 1
ATOM 1387 C C . GLY A 1 171 ? 21.797 -15.867 -10.422 1 94.62 171 GLY A C 1
ATOM 1388 O O . GLY A 1 171 ? 21.625 -14.781 -9.859 1 94.62 171 GLY A O 1
ATOM 1389 N N . GLU A 1 172 ? 21.094 -16.328 -11.414 1 93.38 172 GLU A N 1
ATOM 1390 C CA . GLU A 1 172 ? 20.062 -15.453 -11.945 1 93.38 172 GLU A CA 1
ATOM 1391 C C . GLU A 1 172 ? 18.797 -15.516 -11.094 1 93.38 172 GLU A C 1
ATOM 1393 O O . GLU A 1 172 ? 18.484 -16.562 -10.508 1 93.38 172 GLU A O 1
ATOM 1398 N N . LEU A 1 173 ? 18.062 -14.406 -11.102 1 94.56 173 LEU A N 1
ATOM 1399 C CA . LEU A 1 173 ? 16.766 -14.398 -10.438 1 94.56 173 LEU A CA 1
ATOM 1400 C C . LEU A 1 173 ? 15.789 -15.32 -11.156 1 94.56 173 LEU A C 1
ATOM 1402 O O . LEU A 1 173 ? 15.789 -15.398 -12.383 1 94.56 173 LEU A O 1
ATOM 1406 N N . PHE A 1 174 ? 14.906 -15.992 -10.352 1 96.44 174 PHE A N 1
ATOM 1407 C CA . PHE A 1 174 ? 13.883 -16.844 -10.961 1 96.44 174 PHE A CA 1
ATOM 1408 C C . PHE A 1 174 ? 12.898 -16 -11.773 1 96.44 174 PHE A C 1
ATOM 1410 O O . PHE A 1 174 ? 12.492 -16.391 -12.859 1 96.44 174 PHE A O 1
ATOM 1417 N N . LEU A 1 175 ? 12.555 -14.867 -11.195 1 96.06 175 LEU A N 1
ATOM 1418 C CA . LEU A 1 175 ? 11.672 -13.891 -11.82 1 96.06 175 LEU A CA 1
ATOM 1419 C C . LEU A 1 175 ? 12.203 -12.477 -11.648 1 96.06 175 LEU A C 1
ATOM 1421 O O . LEU A 1 175 ? 12.594 -12.086 -10.547 1 96.06 175 LEU A O 1
ATOM 1425 N N . LEU A 1 176 ? 12.234 -11.781 -12.781 1 92.5 176 LEU A N 1
ATOM 1426 C CA . LEU A 1 176 ? 12.625 -10.375 -12.711 1 92.5 176 LEU A CA 1
ATOM 1427 C C . LEU A 1 176 ? 11.477 -9.508 -12.203 1 92.5 176 LEU A C 1
ATOM 1429 O O . LEU A 1 176 ? 10.336 -9.68 -12.625 1 92.5 176 LEU A O 1
ATOM 1433 N N . SER A 1 177 ? 11.75 -8.672 -11.242 1 89.31 177 SER A N 1
ATOM 1434 C CA . SER A 1 177 ? 10.773 -7.727 -10.711 1 89.31 177 SER A CA 1
ATOM 1435 C C . SER A 1 177 ? 11.391 -6.348 -10.5 1 89.31 177 SER A C 1
ATOM 1437 O O . SER A 1 177 ? 11.633 -5.617 -11.461 1 89.31 177 SER A O 1
ATOM 1439 N N . SER A 1 178 ? 11.758 -5.777 -9.117 1 72.31 178 SER A N 1
ATOM 1440 C CA . SER A 1 178 ? 12.289 -4.457 -8.797 1 72.31 178 SER A CA 1
ATOM 1441 C C . SER A 1 178 ? 13.789 -4.391 -9.055 1 72.31 178 SER A C 1
ATOM 1443 O O . SER A 1 178 ? 14.352 -3.303 -9.234 1 72.31 178 SER A O 1
ATOM 1445 N N . GLY A 1 179 ? 14.508 -5.496 -9.094 1 57.44 179 GLY A N 1
ATOM 1446 C CA . GLY A 1 179 ? 15.938 -5.578 -8.852 1 57.44 179 GLY A CA 1
ATOM 1447 C C . GLY A 1 179 ? 16.766 -4.793 -9.852 1 57.44 179 GLY A C 1
ATOM 1448 O O . GLY A 1 179 ? 16.297 -3.781 -10.391 1 57.44 179 GLY A O 1
ATOM 1449 N N . LYS A 1 180 ? 17.844 -5.598 -10.602 1 49.88 180 LYS A N 1
ATOM 1450 C CA . LYS A 1 180 ? 19.188 -5.387 -11.133 1 49.88 180 LYS A CA 1
ATOM 1451 C C . LYS A 1 180 ? 19.141 -4.66 -12.477 1 49.88 180 LYS A C 1
ATOM 1453 O O . LYS A 1 180 ? 18.453 -5.098 -13.398 1 49.88 180 LYS A O 1
ATOM 1458 N N . GLY A 1 181 ? 19.047 -3.176 -12.422 1 46.06 181 GLY A N 1
ATOM 1459 C CA . GLY A 1 181 ? 19.422 -2.227 -13.461 1 46.06 181 GLY A CA 1
ATOM 1460 C C . GLY A 1 181 ? 18.766 -0.869 -13.297 1 46.06 181 GLY A C 1
ATOM 1461 O O . GLY A 1 181 ? 19.078 -0.139 -12.352 1 46.06 181 GLY A O 1
ATOM 1462 N N . LEU A 1 182 ? 17.641 -0.707 -14.047 1 46.38 182 LEU A N 1
ATOM 1463 C CA . LEU A 1 182 ? 17.109 0.626 -14.312 1 46.38 182 LEU A CA 1
ATOM 1464 C C . LEU A 1 182 ? 16.391 1.186 -13.086 1 46.38 182 LEU A C 1
ATOM 1466 O O . LEU A 1 182 ? 15.516 0.532 -12.523 1 46.38 182 LEU A O 1
ATOM 1470 N N . SER A 1 183 ? 16.953 2.184 -12.398 1 45.94 183 SER A N 1
ATOM 1471 C CA . SER A 1 183 ? 16.688 2.916 -11.164 1 45.94 183 SER A CA 1
ATOM 1472 C C . SER A 1 183 ? 15.18 3.045 -10.922 1 45.94 183 SER A C 1
ATOM 1474 O O . SER A 1 183 ? 14.703 2.748 -9.82 1 45.94 183 SER A O 1
ATOM 1476 N N . ALA A 1 184 ? 14.438 3.666 -11.875 1 46.16 184 ALA A N 1
ATOM 1477 C CA . ALA A 1 184 ? 13.055 4.098 -11.703 1 46.16 184 ALA A CA 1
ATOM 1478 C C . ALA A 1 184 ? 12.102 2.9 -11.68 1 46.16 184 ALA A C 1
ATOM 1480 O O . ALA A 1 184 ? 11.094 2.918 -10.969 1 46.16 184 ALA A O 1
ATOM 1481 N N . THR A 1 185 ? 12.289 1.846 -12.594 1 46.62 185 THR A N 1
ATOM 1482 C CA . THR A 1 185 ? 11.398 0.708 -12.812 1 46.62 185 THR A CA 1
ATOM 1483 C C . THR A 1 185 ? 11.195 -0.074 -11.516 1 46.62 185 THR A C 1
ATOM 1485 O O . THR A 1 185 ? 10.109 -0.588 -11.258 1 46.62 185 THR A O 1
ATOM 1488 N N . ASN A 1 186 ? 12.039 -0.022 -10.578 1 57.56 186 ASN A N 1
ATOM 1489 C CA . ASN A 1 186 ? 12.148 -0.889 -9.414 1 57.56 186 ASN A CA 1
ATOM 1490 C C . ASN A 1 186 ? 11.203 -0.454 -8.297 1 57.56 186 ASN A C 1
ATOM 1492 O O . ASN A 1 186 ? 10.672 -1.292 -7.566 1 57.56 186 ASN A O 1
ATOM 1496 N N . ARG A 1 187 ? 10.57 0.626 -8.594 1 77.06 187 ARG A N 1
ATOM 1497 C CA . ARG A 1 187 ? 9.828 1.161 -7.453 1 77.06 187 ARG A CA 1
ATOM 1498 C C . ARG A 1 187 ? 8.359 0.777 -7.527 1 77.06 187 ARG A C 1
ATOM 1500 O O . ARG A 1 187 ? 7.691 0.645 -6.496 1 77.06 187 ARG A O 1
ATOM 1507 N N . SER A 1 188 ? 7.938 0.412 -8.695 1 86.12 188 SER A N 1
ATOM 1508 C CA . SER A 1 188 ? 6.512 0.175 -8.906 1 86.12 188 SER A CA 1
ATOM 1509 C C . SER A 1 188 ? 6.086 -1.173 -8.336 1 86.12 188 SER A C 1
ATOM 1511 O O . SER A 1 188 ? 4.961 -1.324 -7.859 1 86.12 188 SER A O 1
ATOM 1513 N N . TYR A 1 189 ? 7.016 -2.197 -8.328 1 91.44 189 TYR A N 1
ATOM 1514 C CA . TYR A 1 189 ? 6.688 -3.479 -7.711 1 91.44 189 TYR A CA 1
ATOM 1515 C C . TYR A 1 189 ? 6.527 -3.332 -6.203 1 91.44 189 TYR A C 1
ATOM 1517 O O . TYR A 1 189 ? 5.562 -3.838 -5.625 1 91.44 189 TYR A O 1
ATOM 1525 N N . ASP A 1 190 ? 7.426 -2.59 -5.66 1 90.75 190 ASP A N 1
ATOM 1526 C CA . ASP A 1 190 ? 7.375 -2.391 -4.215 1 90.75 190 ASP A CA 1
ATOM 1527 C C . ASP A 1 190 ? 6.109 -1.645 -3.807 1 90.75 190 ASP A C 1
ATOM 1529 O O . ASP A 1 190 ? 5.48 -1.981 -2.801 1 90.75 190 ASP A O 1
ATOM 1533 N N . ARG A 1 191 ? 5.734 -0.675 -4.555 1 92.38 191 ARG A N 1
ATOM 1534 C CA . ARG A 1 191 ? 4.504 0.061 -4.285 1 92.38 191 ARG A CA 1
ATOM 1535 C C . ARG A 1 191 ? 3.285 -0.849 -4.398 1 92.38 191 ARG A C 1
ATOM 1537 O O . ARG A 1 191 ? 2.373 -0.779 -3.572 1 92.38 191 ARG A O 1
ATOM 1544 N N . LEU A 1 192 ? 3.305 -1.642 -5.395 1 96.06 192 LEU A N 1
ATOM 1545 C CA . LEU A 1 192 ? 2.191 -2.562 -5.598 1 96.06 192 LEU A CA 1
ATOM 1546 C C . LEU A 1 192 ? 2.086 -3.549 -4.438 1 96.06 192 LEU A C 1
ATOM 1548 O O . LEU A 1 192 ? 0.989 -3.805 -3.936 1 96.06 192 LEU A O 1
ATOM 1552 N N . PHE A 1 193 ? 3.207 -4.082 -3.979 1 95.69 193 PHE A N 1
ATOM 1553 C CA . PHE A 1 193 ? 3.195 -4.984 -2.83 1 95.69 193 PHE A CA 1
ATOM 1554 C C . PHE A 1 193 ? 2.752 -4.246 -1.571 1 95.69 193 PHE A C 1
ATOM 1556 O O . PHE A 1 193 ? 2.064 -4.82 -0.722 1 95.69 193 PHE A O 1
ATOM 1563 N N . GLY A 1 194 ? 3.158 -2.996 -1.447 1 96 194 GLY A N 1
ATOM 1564 C CA . GLY A 1 194 ? 2.67 -2.197 -0.334 1 96 194 GLY A CA 1
ATOM 1565 C C . GLY A 1 194 ? 1.158 -2.084 -0.298 1 96 194 GLY A C 1
ATOM 1566 O O . GLY A 1 194 ? 0.545 -2.217 0.763 1 96 194 GLY A O 1
ATOM 1567 N N . LYS A 1 195 ? 0.623 -1.828 -1.484 1 97.38 195 LYS A N 1
ATOM 1568 C CA . LYS A 1 195 ? -0.833 -1.766 -1.579 1 97.38 195 LYS A CA 1
ATOM 1569 C C . LYS A 1 195 ? -1.468 -3.09 -1.166 1 97.38 195 LYS A C 1
ATOM 1571 O O . LYS A 1 195 ? -2.408 -3.113 -0.368 1 97.38 195 LYS A O 1
ATOM 1576 N N . LEU A 1 196 ? -0.934 -4.172 -1.654 1 98.06 196 LEU A N 1
ATOM 1577 C CA . LEU A 1 196 ? -1.475 -5.5 -1.384 1 98.06 196 LEU A CA 1
ATOM 1578 C C . LEU A 1 196 ? -1.394 -5.828 0.103 1 98.06 196 LEU A C 1
ATOM 1580 O O . LEU A 1 196 ? -2.371 -6.293 0.694 1 98.06 196 LEU A O 1
ATOM 1584 N N . ILE A 1 197 ? -0.264 -5.57 0.709 1 96.62 197 ILE A N 1
ATOM 1585 C CA . ILE A 1 197 ? -0.05 -5.852 2.125 1 96.62 197 ILE A CA 1
ATOM 1586 C C . ILE A 1 197 ? -0.958 -4.961 2.971 1 96.62 197 ILE A C 1
ATOM 1588 O O . ILE A 1 197 ? -1.664 -5.445 3.857 1 96.62 197 ILE A O 1
ATOM 1592 N N . GLY A 1 198 ? -0.949 -3.693 2.629 1 96.62 198 GLY A N 1
ATOM 1593 C CA . GLY A 1 198 ? -1.736 -2.738 3.391 1 96.62 198 GLY A CA 1
ATOM 1594 C C . GLY A 1 198 ? -3.225 -3.025 3.352 1 96.62 198 GLY A C 1
ATOM 1595 O O . GLY A 1 198 ? -3.924 -2.844 4.352 1 96.62 198 GLY A O 1
ATOM 1596 N N . GLN A 1 199 ? -3.664 -3.42 2.252 1 96.69 199 GLN A N 1
ATOM 1597 C CA . GLN A 1 199 ? -5.078 -3.73 2.076 1 96.69 199 GLN A CA 1
ATOM 1598 C C . GLN A 1 199 ? -5.5 -4.895 2.969 1 96.69 199 GLN A C 1
ATOM 1600 O O . GLN A 1 199 ? -6.57 -4.855 3.58 1 96.69 199 GLN A O 1
ATOM 1605 N N . GLN A 1 200 ? -4.711 -5.898 3.012 1 96.06 200 GLN A N 1
ATOM 1606 C CA . GLN A 1 200 ? -5.031 -7.035 3.867 1 96.06 200 GLN A CA 1
ATOM 1607 C C . GLN A 1 200 ? -4.941 -6.656 5.344 1 96.06 200 GLN A C 1
ATOM 1609 O O . GLN A 1 200 ? -5.793 -7.047 6.141 1 96.06 200 GLN A O 1
ATOM 1614 N N . ASP A 1 201 ? -3.883 -5.91 5.707 1 96.12 201 ASP A N 1
ATOM 1615 C CA . ASP A 1 201 ? -3.754 -5.434 7.078 1 96.12 201 ASP A CA 1
ATOM 1616 C C . ASP A 1 201 ? -5 -4.664 7.512 1 96.12 201 ASP A C 1
ATOM 1618 O O . ASP A 1 201 ? -5.508 -4.867 8.617 1 96.12 201 ASP A O 1
ATOM 1622 N N . LEU A 1 202 ? -5.422 -3.801 6.621 1 95.81 202 LEU A N 1
ATOM 1623 C CA . LEU A 1 202 ? -6.57 -2.955 6.934 1 95.81 202 LEU A CA 1
ATOM 1624 C C . LEU A 1 202 ? -7.836 -3.791 7.078 1 95.81 202 LEU A C 1
ATOM 1626 O O . LEU A 1 202 ? -8.625 -3.58 8 1 95.81 202 LEU A O 1
ATOM 1630 N N . LEU A 1 203 ? -8.047 -4.707 6.176 1 94.62 203 LEU A N 1
ATOM 1631 C CA . LEU A 1 203 ? -9.219 -5.574 6.266 1 94.62 203 LEU A CA 1
ATOM 1632 C C . LEU A 1 203 ? -9.188 -6.391 7.551 1 94.62 203 LEU A C 1
ATOM 1634 O O . LEU A 1 203 ? -10.211 -6.535 8.219 1 94.62 203 LEU A O 1
ATOM 1638 N N . ALA A 1 204 ? -8.008 -6.926 7.898 1 94.5 204 ALA A N 1
ATOM 1639 C CA . ALA A 1 204 ? -7.867 -7.684 9.141 1 94.5 204 ALA A CA 1
ATOM 1640 C C . ALA A 1 204 ? -8.258 -6.836 10.352 1 94.5 204 ALA A C 1
ATOM 1642 O O . ALA A 1 204 ? -8.953 -7.309 11.25 1 94.5 204 ALA A O 1
ATOM 1643 N N . LEU A 1 205 ? -7.828 -5.617 10.359 1 94.38 205 LEU A N 1
ATOM 1644 C CA . LEU A 1 205 ? -8.133 -4.711 11.461 1 94.38 205 LEU A CA 1
ATOM 1645 C C . LEU A 1 205 ? -9.625 -4.418 11.531 1 94.38 205 LEU A C 1
ATOM 1647 O O . LEU A 1 205 ? -10.203 -4.383 12.617 1 94.38 205 LEU A O 1
ATOM 1651 N N . VAL A 1 206 ? -10.258 -4.152 10.375 1 91.88 206 VAL A N 1
ATOM 1652 C CA . VAL A 1 206 ? -11.695 -3.908 10.32 1 91.88 206 VAL A CA 1
ATOM 1653 C C . VAL A 1 206 ? -12.445 -5.113 10.898 1 91.88 206 VAL A C 1
ATOM 1655 O O . VAL A 1 206 ? -13.352 -4.953 11.719 1 91.88 206 VAL A O 1
ATOM 1658 N N . ILE A 1 207 ? -12.023 -6.305 10.453 1 90.94 207 ILE A N 1
ATOM 1659 C CA . ILE A 1 207 ? -12.656 -7.535 10.922 1 90.94 207 ILE A CA 1
ATOM 1660 C C . ILE A 1 207 ? -12.469 -7.668 12.438 1 90.94 207 ILE A C 1
ATOM 1662 O O . ILE A 1 207 ? -13.422 -7.969 13.164 1 90.94 207 ILE A O 1
ATOM 1666 N N . ALA A 1 208 ? -11.266 -7.453 12.883 1 91.88 208 ALA A N 1
ATOM 1667 C CA . ALA A 1 208 ? -10.961 -7.586 14.305 1 91.88 208 ALA A CA 1
ATOM 1668 C C . ALA A 1 208 ? -11.773 -6.598 15.141 1 91.88 208 ALA A C 1
ATOM 1670 O O . ALA A 1 208 ? -12.289 -6.949 16.203 1 91.88 208 ALA A O 1
ATOM 1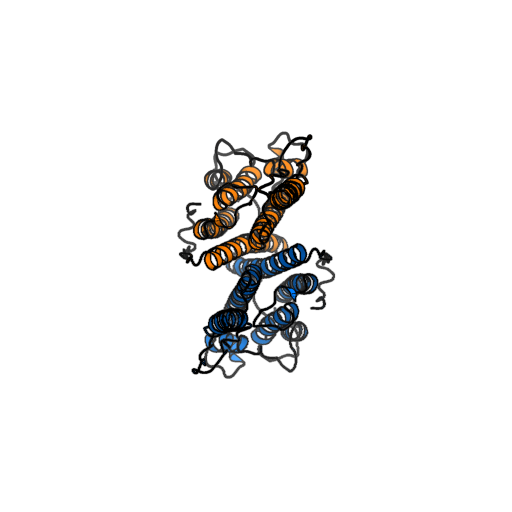671 N N . THR A 1 209 ? -11.883 -5.398 14.664 1 87.25 209 THR A N 1
ATOM 1672 C CA . THR A 1 209 ? -12.625 -4.363 15.383 1 87.25 209 THR A CA 1
ATOM 1673 C C . THR A 1 209 ? -14.109 -4.695 15.422 1 87.25 209 THR A C 1
ATOM 1675 O O . THR A 1 209 ? -14.742 -4.594 16.469 1 87.25 209 THR A O 1
ATOM 1678 N N . LYS A 1 210 ? -14.656 -5.09 14.32 1 84.5 210 LYS A N 1
ATOM 1679 C CA . LYS A 1 210 ? -16.078 -5.445 14.234 1 84.5 210 LYS A CA 1
ATOM 1680 C C . LYS A 1 210 ? -16.406 -6.613 15.164 1 84.5 210 LYS A C 1
ATOM 1682 O O . LYS A 1 210 ? -17.469 -6.637 15.789 1 84.5 210 LYS A O 1
ATOM 1687 N N . ASN A 1 211 ? -15.492 -7.531 15.164 1 84.56 211 ASN A N 1
ATOM 1688 C CA . ASN A 1 211 ? -15.75 -8.758 15.914 1 84.56 211 ASN A CA 1
ATOM 1689 C C . ASN A 1 211 ? -15.203 -8.672 17.328 1 84.56 211 ASN A C 1
ATOM 1691 O O . ASN A 1 211 ? -15.258 -9.648 18.078 1 84.56 211 ASN A O 1
ATOM 1695 N N . HIS A 1 212 ? -14.664 -7.551 17.719 1 83.88 212 HIS A N 1
ATOM 1696 C CA . HIS A 1 212 ? -14.109 -7.312 19.047 1 83.88 212 HIS A CA 1
ATOM 1697 C C . HIS A 1 212 ? -13.039 -8.352 19.391 1 83.88 212 HIS A C 1
ATOM 1699 O O . HIS A 1 212 ? -13.07 -8.938 20.469 1 83.88 212 HIS A O 1
ATOM 1705 N N . ARG A 1 213 ? -12.344 -8.664 18.422 1 81.94 213 ARG A N 1
ATOM 1706 C CA . ARG A 1 213 ? -11.227 -9.594 18.578 1 81.94 213 ARG A CA 1
ATOM 1707 C C . ARG A 1 213 ? -9.891 -8.883 18.391 1 81.94 213 ARG A C 1
ATOM 1709 O O . ARG A 1 213 ? -9.844 -7.766 17.859 1 81.94 213 ARG A O 1
ATOM 1716 N N . THR A 1 214 ? -8.859 -9.539 18.875 1 82.38 214 THR A N 1
ATOM 1717 C CA . THR A 1 214 ? -7.516 -9 18.719 1 82.38 214 THR A CA 1
ATOM 1718 C C . THR A 1 214 ? -6.715 -9.836 17.719 1 82.38 214 THR A C 1
ATOM 1720 O O . THR A 1 214 ? -6.984 -11.023 17.547 1 82.38 214 THR A O 1
ATOM 1723 N N . ILE A 1 215 ? -5.922 -9.18 16.953 1 86.31 215 ILE A N 1
ATOM 1724 C CA . ILE A 1 215 ? -4.988 -9.844 16.047 1 86.31 215 ILE A CA 1
ATOM 1725 C C . ILE A 1 215 ? -3.664 -10.102 16.766 1 86.31 215 ILE A C 1
ATOM 1727 O O . ILE A 1 215 ? -3.113 -9.203 17.406 1 86.31 215 ILE A O 1
ATOM 1731 N N . LYS A 1 216 ? -3.26 -11.289 16.719 1 81.69 216 LYS A N 1
ATOM 1732 C CA . LYS A 1 216 ? -1.911 -11.594 17.188 1 81.69 216 LYS A CA 1
ATOM 1733 C C . LYS A 1 216 ? -0.867 -11.203 16.156 1 81.69 216 LYS A C 1
ATOM 1735 O O . LYS A 1 216 ? -0.805 -11.797 15.078 1 81.69 216 LYS A O 1
ATOM 1740 N N . ASN A 1 217 ? -0.141 -10.148 16.531 1 78.81 217 ASN A N 1
ATOM 1741 C CA . ASN A 1 217 ? 0.884 -9.664 15.609 1 78.81 217 ASN A CA 1
ATOM 1742 C C . ASN A 1 217 ? 2.07 -10.625 15.547 1 78.81 217 ASN A C 1
ATOM 1744 O O . ASN A 1 217 ? 2.488 -11.18 16.562 1 78.81 217 ASN A O 1
ATOM 1748 N N . VAL A 1 218 ? 2.311 -11.031 14.43 1 65.62 218 VAL A N 1
ATOM 1749 C CA . VAL A 1 218 ? 3.494 -11.859 14.211 1 65.62 218 VAL A CA 1
ATOM 1750 C C . VAL A 1 218 ? 4.609 -11.008 13.602 1 65.62 218 VAL A C 1
ATOM 1752 O O . VAL A 1 218 ? 4.426 -10.383 12.555 1 65.62 218 VAL A O 1
ATOM 1755 N N . PHE A 1 219 ? 5.484 -10.562 14.508 1 56.56 219 PHE A N 1
ATOM 1756 C CA . PHE A 1 219 ? 6.613 -9.797 13.992 1 56.56 219 PHE A CA 1
ATOM 1757 C C . PHE A 1 219 ? 7.555 -10.688 13.195 1 56.56 219 PHE A C 1
ATOM 1759 O O . PHE A 1 219 ? 8.047 -11.695 13.711 1 56.56 219 PHE A O 1
ATOM 1766 N N . GLN A 1 220 ? 7.383 -10.719 11.844 1 56.16 220 GLN A N 1
ATOM 1767 C CA . GLN A 1 220 ? 8.266 -11.547 11.031 1 56.16 220 GLN A CA 1
ATOM 1768 C C . GLN A 1 220 ? 9.602 -10.859 10.781 1 56.16 220 GLN A C 1
ATOM 1770 O O . GLN A 1 220 ? 9.641 -9.734 10.273 1 56.16 220 GLN A O 1
ATOM 1775 N N . SER A 1 221 ? 10.453 -11 11.727 1 46.38 221 SER A N 1
ATOM 1776 C CA . SER A 1 221 ? 11.812 -10.617 11.367 1 46.38 221 SER A CA 1
ATOM 1777 C C . SER A 1 221 ? 12.234 -11.234 10.039 1 46.38 221 SER A C 1
ATOM 1779 O O . SER A 1 221 ? 11.727 -12.297 9.656 1 46.38 221 SER A O 1
ATOM 1781 N N . ALA A 1 222 ? 12.695 -10.406 9.125 1 48.88 222 ALA A N 1
ATOM 1782 C CA . ALA A 1 222 ? 13.273 -10.844 7.859 1 48.88 222 ALA A CA 1
ATOM 1783 C C . ALA A 1 222 ? 13.773 -12.281 7.961 1 48.88 222 ALA A C 1
ATOM 1785 O O . ALA A 1 222 ? 13.742 -13.031 6.977 1 48.88 222 ALA A O 1
ATOM 1786 N N . ALA A 1 223 ? 14.266 -12.727 9.172 1 46.72 223 ALA A N 1
ATOM 1787 C CA . ALA A 1 223 ? 14.992 -13.984 9.289 1 46.72 223 ALA A CA 1
ATOM 1788 C C . ALA A 1 223 ? 14.039 -15.18 9.227 1 46.72 223 ALA A C 1
ATOM 1790 O O . ALA A 1 223 ? 14.461 -16.297 8.945 1 46.72 223 ALA A O 1
ATOM 1791 N N . ARG A 1 224 ? 12.906 -14.945 9.555 1 58.88 224 ARG A N 1
ATOM 1792 C CA . ARG A 1 224 ? 12.164 -16.203 9.625 1 58.88 224 ARG A CA 1
ATOM 1793 C C . ARG A 1 224 ? 11.062 -16.234 8.57 1 58.88 224 ARG A C 1
ATOM 1795 O O . ARG A 1 224 ? 10.328 -17.219 8.461 1 58.88 224 ARG A O 1
ATOM 1802 N N . PHE A 1 225 ? 11.281 -15.578 7.332 1 63.81 225 PHE A N 1
ATOM 1803 C CA . PHE A 1 225 ? 10.32 -15.492 6.238 1 63.81 225 PHE A CA 1
ATOM 1804 C C . PHE A 1 225 ? 9.641 -16.844 6.008 1 63.81 225 PHE A C 1
ATOM 1806 O O . PHE A 1 225 ? 10.055 -17.609 5.133 1 63.81 225 PHE A O 1
ATOM 1813 N N . VAL A 1 226 ? 8.812 -17.266 6.922 1 81.19 226 VAL A N 1
ATOM 1814 C CA . VAL A 1 226 ? 7.996 -18.469 6.777 1 81.19 226 VAL A CA 1
ATOM 1815 C C . VAL A 1 226 ? 6.547 -18.078 6.496 1 81.19 226 VAL A C 1
ATOM 1817 O O . VAL A 1 226 ? 6.062 -17.062 6.996 1 81.19 226 VAL A O 1
ATOM 1820 N N . PHE A 1 227 ? 6.043 -18.828 5.648 1 88.81 227 PHE A N 1
ATOM 1821 C CA . PHE A 1 227 ? 4.625 -18.625 5.383 1 88.81 227 PHE A CA 1
ATOM 1822 C C . PHE A 1 227 ? 3.789 -19.016 6.598 1 88.81 227 PHE A C 1
ATOM 1824 O O . PHE A 1 227 ? 4.074 -20.016 7.266 1 88.81 227 PHE A O 1
ATOM 1831 N N . LEU A 1 228 ? 2.838 -18.297 6.914 1 86.81 228 LEU A N 1
ATOM 1832 C CA . LEU A 1 228 ? 1.938 -18.547 8.031 1 86.81 228 LEU A CA 1
ATOM 1833 C C . LEU A 1 228 ? 0.671 -19.266 7.57 1 86.81 228 LEU A C 1
ATOM 1835 O O . LEU A 1 228 ? 0.292 -19.156 6.402 1 86.81 228 LEU A O 1
ATOM 1839 N N . PRO A 1 229 ? -0.009 -19.984 8.453 1 84.06 229 PRO A N 1
ATOM 1840 C CA . PRO A 1 229 ? -1.248 -20.656 8.07 1 84.06 229 PRO A CA 1
ATOM 1841 C C . PRO A 1 229 ? -2.379 -19.688 7.738 1 84.06 229 PRO A C 1
ATOM 1843 O O . PRO A 1 229 ? -2.543 -18.672 8.422 1 84.06 229 PRO A O 1
ATOM 1846 N N . VAL A 1 230 ? -3.051 -20.016 6.637 1 86.31 230 VAL A N 1
ATOM 1847 C CA . VAL A 1 230 ? -4.234 -19.234 6.281 1 86.31 230 VAL A CA 1
ATOM 1848 C C . VAL A 1 230 ? -5.434 -20.172 6.125 1 86.31 230 VAL A C 1
ATOM 1850 O O . VAL A 1 230 ? -5.273 -21.359 5.84 1 86.31 230 VAL A O 1
ATOM 1853 N N . MET B 1 1 ? -59.75 5.965 33.406 1 42.38 1 MET B N 1
ATOM 1854 C CA . MET B 1 1 ? -58.75 7.039 33.344 1 42.38 1 MET B CA 1
ATOM 1855 C C . MET B 1 1 ? -57.469 6.625 34.031 1 42.38 1 MET B C 1
ATOM 1857 O O . MET B 1 1 ? -56.469 7.359 34 1 42.38 1 MET B O 1
ATOM 1861 N N . GLN B 1 2 ? -57.531 5.598 35 1 57.44 2 GLN B N 1
ATOM 1862 C CA . GLN B 1 2 ? -56.406 5.234 35.844 1 57.44 2 GLN B CA 1
ATOM 1863 C C . GLN B 1 2 ? -55.375 4.422 35.062 1 57.44 2 GLN B C 1
ATOM 1865 O O . GLN B 1 2 ? -54.156 4.566 35.281 1 57.44 2 GLN B O 1
ATOM 1870 N N . ASN B 1 3 ? -55.875 3.562 34.219 1 56.88 3 ASN B N 1
ATOM 1871 C CA . ASN B 1 3 ? -54.938 2.668 33.531 1 56.88 3 ASN B CA 1
ATOM 1872 C C . ASN B 1 3 ? -54.094 3.418 32.5 1 56.88 3 ASN B C 1
ATOM 1874 O O . ASN B 1 3 ? -53.062 2.928 32.062 1 56.88 3 ASN B O 1
ATOM 1878 N N . ARG B 1 4 ? -54.625 4.605 31.969 1 60.59 4 ARG B N 1
ATOM 1879 C CA . ARG B 1 4 ? -53.844 5.414 31.062 1 60.59 4 ARG B CA 1
ATOM 1880 C C . ARG B 1 4 ? -52.719 6.125 31.797 1 60.59 4 ARG B C 1
ATOM 1882 O O . ARG B 1 4 ? -51.688 6.473 31.188 1 60.59 4 ARG B O 1
ATOM 1889 N N . PHE B 1 5 ? -52.969 6.406 33.125 1 57.94 5 PHE B N 1
ATOM 1890 C CA . PHE B 1 5 ? -51.938 7.105 33.875 1 57.94 5 PHE B CA 1
ATOM 1891 C C . PHE B 1 5 ? -50.75 6.18 34.188 1 57.94 5 PHE B C 1
ATOM 1893 O O . PHE B 1 5 ? -49.594 6.598 34.125 1 57.94 5 PHE B O 1
ATOM 1900 N N . PHE B 1 6 ? -51 4.879 34.406 1 60 6 PHE B N 1
ATOM 1901 C CA . PHE B 1 6 ? -49.906 3.969 34.688 1 60 6 PHE B CA 1
ATOM 1902 C C . PHE B 1 6 ? -49.062 3.697 33.438 1 60 6 PHE B C 1
ATOM 1904 O O . PHE B 1 6 ? -47.844 3.549 33.5 1 60 6 PHE B O 1
ATOM 1911 N N . LEU B 1 7 ? -49.75 3.678 32.219 1 58.34 7 LEU B N 1
ATOM 1912 C CA . LEU B 1 7 ? -49 3.477 30.984 1 58.34 7 LEU B CA 1
ATOM 1913 C C . LEU B 1 7 ? -48.125 4.699 30.672 1 58.34 7 LEU B C 1
ATOM 1915 O O . LEU B 1 7 ? -47 4.559 30.219 1 58.34 7 LEU B O 1
ATOM 1919 N N . LEU B 1 8 ? -48.625 5.926 31.062 1 56.97 8 LEU B N 1
ATOM 1920 C CA . LEU B 1 8 ? -47.781 7.109 30.828 1 56.97 8 LEU B CA 1
ATOM 1921 C C . LEU B 1 8 ? -46.625 7.172 31.812 1 56.97 8 LEU B C 1
ATOM 1923 O O . LEU B 1 8 ? -45.531 7.57 31.453 1 56.97 8 LEU B O 1
ATOM 1927 N N . LEU B 1 9 ? -46.781 6.75 33.062 1 55.53 9 LEU B N 1
ATOM 1928 C CA . LEU B 1 9 ? -45.688 6.766 34.031 1 55.53 9 LEU B CA 1
ATOM 1929 C C . LEU B 1 9 ? -44.656 5.711 33.688 1 55.53 9 LEU B C 1
ATOM 1931 O O . LEU B 1 9 ? -43.438 5.953 33.812 1 55.53 9 LEU B O 1
ATOM 1935 N N . PHE B 1 10 ?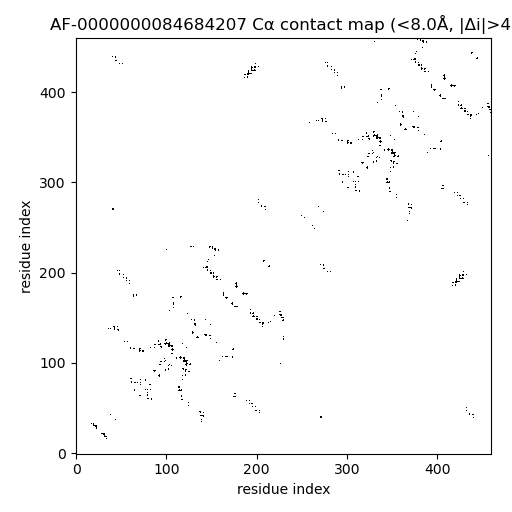 -45.062 4.457 33.25 1 54.38 10 PHE B N 1
ATOM 1936 C CA . PHE B 1 10 ? -44.062 3.443 32.906 1 54.38 10 PHE B CA 1
ATOM 1937 C C . PHE B 1 10 ? -43.281 3.887 31.672 1 54.38 10 PHE B C 1
ATOM 1939 O O . PHE B 1 10 ? -42.062 3.645 31.594 1 54.38 10 PHE B O 1
ATOM 1946 N N . LEU B 1 11 ? -43.812 4.676 30.703 1 50.56 11 LEU B N 1
ATOM 1947 C CA . LEU B 1 11 ? -43.062 5.184 29.562 1 50.56 11 LEU B CA 1
ATOM 1948 C C . LEU B 1 11 ? -42.094 6.277 30 1 50.56 11 LEU B C 1
ATOM 1950 O O . LEU B 1 11 ? -40.969 6.367 29.484 1 50.56 11 LEU B O 1
ATOM 1954 N N . ALA B 1 12 ? -42.344 7.035 31.094 1 50.41 12 ALA B N 1
ATOM 1955 C CA . ALA B 1 12 ? -41.438 8.086 31.562 1 50.41 12 ALA B CA 1
ATOM 1956 C C . ALA B 1 12 ? -40.25 7.5 32.281 1 50.41 12 ALA B C 1
ATOM 1958 O O . ALA B 1 12 ? -39.125 8.039 32.188 1 50.41 12 ALA B O 1
ATOM 1959 N N . LEU B 1 13 ? -40.344 6.457 33.094 1 47.5 13 LEU B N 1
ATOM 1960 C CA . LEU B 1 13 ? -39.188 5.906 33.812 1 47.5 13 LEU B CA 1
ATOM 1961 C C . LEU B 1 13 ? -38.188 5.262 32.875 1 47.5 13 LEU B C 1
ATOM 1963 O O . LEU B 1 13 ? -37.031 5.082 33.219 1 47.5 13 LEU B O 1
ATOM 1967 N N . LEU B 1 14 ? -38.594 4.684 31.688 1 43.75 14 LEU B N 1
ATOM 1968 C CA . LEU B 1 14 ? -37.594 4.117 30.781 1 43.75 14 LEU B CA 1
ATOM 1969 C C . LEU B 1 14 ? -36.75 5.215 30.172 1 43.75 14 LEU B C 1
ATOM 1971 O O . LEU B 1 14 ? -35.688 4.93 29.578 1 43.75 14 LEU B O 1
ATOM 1975 N N . LEU B 1 15 ? -37.156 6.516 30.281 1 39.03 15 LEU B N 1
ATOM 1976 C CA . LEU B 1 15 ? -36.312 7.547 29.656 1 39.03 15 LEU B CA 1
ATOM 1977 C C . LEU B 1 15 ? -35.156 7.953 30.578 1 39.03 15 LEU B C 1
ATOM 1979 O O . LEU B 1 15 ? -34.281 8.695 30.172 1 39.03 15 LEU B O 1
ATOM 1983 N N . SER B 1 16 ? -35.25 7.773 31.891 1 36.34 16 SER B N 1
ATOM 1984 C CA . SER B 1 16 ? -34.312 8.461 32.75 1 36.34 16 SER B CA 1
ATOM 1985 C C . SER B 1 16 ? -32.938 7.785 32.719 1 36.34 16 SER B C 1
ATOM 1987 O O . SER B 1 16 ? -32 8.219 33.406 1 36.34 16 SER B O 1
ATOM 1989 N N . ALA B 1 17 ? -32.812 6.484 32.406 1 35.53 17 ALA B N 1
ATOM 1990 C CA . ALA B 1 17 ? -31.562 5.859 32.781 1 35.53 17 ALA B CA 1
ATOM 1991 C C . ALA B 1 17 ? -30.391 6.512 32.062 1 35.53 17 ALA B C 1
ATOM 1993 O O . ALA B 1 17 ? -29.266 6.008 32.094 1 35.53 17 ALA B O 1
ATOM 1994 N N . CYS B 1 18 ? -30.609 7.219 30.969 1 32.12 18 CYS B N 1
ATOM 1995 C CA . CYS B 1 18 ? -29.422 7.559 30.203 1 32.12 18 CYS B CA 1
ATOM 1996 C C . CYS B 1 18 ? -28.641 8.68 30.859 1 32.12 18 CYS B C 1
ATOM 1998 O O . CYS B 1 18 ? -28.781 9.852 30.5 1 32.12 18 CYS B O 1
ATOM 2000 N N . ALA B 1 19 ? -28.656 8.828 32.125 1 29.09 19 ALA B N 1
ATOM 2001 C CA . ALA B 1 19 ? -27.938 9.93 32.75 1 29.09 19 ALA B CA 1
ATOM 2002 C C . ALA B 1 19 ? -26.453 9.867 32.438 1 29.09 19 ALA B C 1
ATOM 2004 O O . ALA B 1 19 ? -25.812 8.828 32.656 1 29.09 19 ALA B O 1
ATOM 2005 N N . GLN B 1 20 ? -26.031 10.734 31.594 1 30.97 20 GLN B N 1
ATOM 2006 C CA . GLN B 1 20 ? -24.719 11.125 31.094 1 30.97 20 GLN B CA 1
ATOM 2007 C C . GLN B 1 20 ? -23.812 11.641 32.219 1 30.97 20 GLN B C 1
ATOM 2009 O O . GLN B 1 20 ? -24.219 12.523 32.969 1 30.97 20 GLN B O 1
ATOM 2014 N N . VAL B 1 21 ? -23.062 10.758 32.844 1 30.14 21 VAL B N 1
ATOM 2015 C CA . VAL B 1 21 ? -22.125 11.258 33.844 1 30.14 21 VAL B CA 1
ATOM 2016 C C . VAL B 1 21 ? -21.141 12.234 33.188 1 30.14 21 VAL B C 1
ATOM 2018 O O . VAL B 1 21 ? -20.688 12 32.062 1 30.14 21 VAL B O 1
ATOM 2021 N N . PRO B 1 22 ? -20.875 13.352 33.781 1 29.02 22 PRO B N 1
ATOM 2022 C CA . PRO B 1 22 ? -20.047 14.477 33.375 1 29.02 22 PRO B CA 1
ATOM 2023 C C . PRO B 1 22 ? -18.562 14.117 33.281 1 29.02 22 PRO B C 1
ATOM 2025 O O . PRO B 1 22 ? -18.047 13.359 34.094 1 29.02 22 PRO B O 1
ATOM 2028 N N . ASP B 1 23 ? -18.016 14.117 32.094 1 30.92 23 ASP B N 1
ATOM 2029 C CA . ASP B 1 23 ? -16.641 13.828 31.734 1 30.92 23 ASP B CA 1
ATOM 2030 C C . ASP B 1 23 ? -15.688 14.875 32.312 1 30.92 23 ASP B C 1
ATOM 2032 O O . ASP B 1 23 ? -15.852 16.078 32.062 1 30.92 23 ASP B O 1
ATOM 2036 N N . GLN B 1 24 ? -15.281 14.789 33.406 1 27.17 24 GLN B N 1
ATOM 2037 C CA . GLN B 1 24 ? -14.391 15.828 33.938 1 27.17 24 GLN B CA 1
ATOM 2038 C C . GLN B 1 24 ? -13.234 16.094 32.969 1 27.17 24 GLN B C 1
ATOM 2040 O O . GLN B 1 24 ? -12.68 17.188 32.938 1 27.17 24 GLN B O 1
ATOM 2045 N N . LYS B 1 25 ? -12.211 15.242 32.969 1 29.89 25 LYS B N 1
ATOM 2046 C CA . LYS B 1 25 ? -10.836 15.586 32.625 1 29.89 25 LYS B CA 1
ATOM 2047 C C . LYS B 1 25 ? -10.711 15.906 31.141 1 29.89 25 LYS B C 1
ATOM 2049 O O . LYS B 1 25 ? -11.438 15.352 30.312 1 29.89 25 LYS B O 1
ATOM 2054 N N . GLY B 1 26 ? -9.859 16.703 30.703 1 26.06 26 GLY B N 1
ATOM 2055 C CA . GLY B 1 26 ? -9.625 17.531 29.531 1 26.06 26 GLY B CA 1
ATOM 2056 C C . GLY B 1 26 ? -9.844 16.797 28.219 1 26.06 26 GLY B C 1
ATOM 2057 O O . GLY B 1 26 ? -10.141 15.602 28.234 1 26.06 26 GLY B O 1
ATOM 2058 N N . TYR B 1 27 ? -8.93 17.172 27.188 1 25.16 27 TYR B N 1
ATOM 2059 C CA . TYR B 1 27 ? -9.156 17.109 25.75 1 25.16 27 TYR B CA 1
ATOM 2060 C C . TYR B 1 27 ? -9.625 15.719 25.328 1 25.16 27 TYR B C 1
ATOM 2062 O O . TYR B 1 27 ? -9.594 14.781 26.125 1 25.16 27 TYR B O 1
ATOM 2070 N N . HIS B 1 28 ? -9.07 15.156 23.938 1 27.14 28 HIS B N 1
ATOM 2071 C CA . HIS B 1 28 ? -9.961 15.164 22.781 1 27.14 28 HIS B CA 1
ATOM 2072 C C . HIS B 1 28 ? -10.906 13.961 22.812 1 27.14 28 HIS B C 1
ATOM 2074 O O . HIS B 1 28 ? -12.109 14.109 22.594 1 27.14 28 HIS B O 1
ATOM 2080 N N . TYR B 1 29 ? -10.312 12.867 22.438 1 27.53 29 TYR B N 1
ATOM 2081 C CA . TYR B 1 29 ? -11.258 12.172 21.578 1 27.53 29 TYR B CA 1
ATOM 2082 C C . TYR B 1 29 ? -12.477 11.695 22.359 1 27.53 29 TYR B C 1
ATOM 2084 O O . TYR B 1 29 ? -13.273 10.891 21.859 1 27.53 29 TYR B O 1
ATOM 2092 N N . GLU B 1 30 ? -12.727 12.445 23.641 1 30.75 30 GLU B N 1
ATOM 2093 C CA . GLU B 1 30 ? -13.703 11.703 24.422 1 30.75 30 GLU B CA 1
ATOM 2094 C C . GLU B 1 30 ? -15.125 11.938 23.922 1 30.75 30 GLU B C 1
ATOM 2096 O O . GLU B 1 30 ? -16.094 11.406 24.484 1 30.75 30 GLU B O 1
ATOM 2101 N N . TYR B 1 31 ? -15.453 12.922 23.125 1 29.12 31 TYR B N 1
ATOM 2102 C CA . TYR B 1 31 ? -16.812 13.297 23.516 1 29.12 31 TYR B CA 1
ATOM 2103 C C . TYR B 1 31 ? -17.734 12.094 23.516 1 29.12 31 TYR B C 1
ATOM 2105 O O . TYR B 1 31 ? -17.797 11.352 22.531 1 29.12 31 TYR B O 1
ATOM 2113 N N . PHE B 1 32 ? -18.062 11.688 24.609 1 29.92 32 PHE B N 1
ATOM 2114 C CA . PHE B 1 32 ? -19.188 10.82 24.906 1 29.92 32 PHE B CA 1
ATOM 2115 C C . PHE B 1 32 ? -20.484 11.398 24.344 1 29.92 32 PHE B C 1
ATOM 2117 O O . PHE B 1 32 ? -21.312 11.906 25.094 1 29.92 32 PHE B O 1
ATOM 2124 N N . ASN B 1 33 ? -20.547 12.359 23.359 1 31.23 33 ASN B N 1
ATOM 2125 C CA . ASN B 1 33 ? -21.875 12.898 23.094 1 31.23 33 ASN B CA 1
ATOM 2126 C C . ASN B 1 33 ? -22.891 11.781 22.875 1 31.23 33 ASN B C 1
ATOM 2128 O O . ASN B 1 33 ? -22.594 10.758 22.266 1 31.23 33 ASN B O 1
ATOM 2132 N N . LEU B 1 34 ? -23.906 11.805 23.578 1 32.34 34 LEU B N 1
ATOM 2133 C CA . LEU B 1 34 ? -25.125 11.023 23.484 1 32.34 34 LEU B CA 1
ATOM 2134 C C . LEU B 1 34 ? -25.438 10.656 22.047 1 32.34 34 LEU B C 1
ATOM 2136 O O . LEU B 1 34 ? -26.156 9.695 21.781 1 32.34 34 LEU B O 1
ATOM 2140 N N . ASN B 1 35 ? -25.359 11.656 21.156 1 34.19 35 ASN B N 1
ATOM 2141 C CA . ASN B 1 35 ? -25.469 11.438 19.719 1 34.19 35 ASN B CA 1
ATOM 2142 C C . ASN B 1 35 ? -24.391 10.469 19.219 1 34.19 35 ASN B C 1
ATOM 2144 O O . ASN B 1 35 ? -24.062 10.461 18.031 1 34.19 35 ASN B O 1
ATOM 2148 N N . ALA B 1 36 ? -23.531 10.086 19.984 1 38.31 36 ALA B N 1
ATOM 2149 C CA . ALA B 1 36 ? -22.781 8.836 19.922 1 38.31 36 ALA B CA 1
ATOM 2150 C C . ALA B 1 36 ? -23.641 7.703 19.375 1 38.31 36 ALA B C 1
ATOM 2152 O O . ALA B 1 36 ? -24.031 6.793 20.109 1 38.31 36 ALA B O 1
ATOM 2153 N N . MET B 1 37 ? -24.734 8.062 18.891 1 38.34 37 MET B N 1
ATOM 2154 C CA . MET B 1 37 ? -25.531 7.125 18.094 1 38.34 37 MET B CA 1
ATOM 2155 C C . MET B 1 37 ? -24.656 6.012 17.531 1 38.34 37 MET B C 1
ATOM 2157 O O . MET B 1 37 ? -23.5 6.25 17.188 1 38.34 37 MET B O 1
ATOM 2161 N N . ALA B 1 38 ? -25.25 4.773 17.516 1 47.69 38 ALA B N 1
ATOM 2162 C CA . ALA B 1 38 ? -24.719 3.465 17.125 1 47.69 38 ALA B CA 1
ATOM 2163 C C . ALA B 1 38 ? -23.75 3.586 15.961 1 47.69 38 ALA B C 1
ATOM 2165 O O . ALA B 1 38 ? -24.156 3.924 14.844 1 47.69 38 ALA B O 1
ATOM 2166 N N . LYS B 1 39 ? -22.422 4.027 16.281 1 61.44 39 LYS B N 1
ATOM 2167 C CA . LYS B 1 39 ? -21.469 3.928 15.195 1 61.44 39 LYS B CA 1
ATOM 2168 C C . LYS B 1 39 ? -21.781 2.746 14.281 1 61.44 39 LYS B C 1
ATOM 2170 O O . LYS B 1 39 ? -22 1.63 14.758 1 61.44 39 LYS B O 1
ATOM 2175 N N . THR B 1 40 ? -22.141 3.252 13.172 1 78.06 40 THR B N 1
ATOM 2176 C CA . THR B 1 40 ? -22.422 2.205 12.195 1 78.06 40 THR B CA 1
ATOM 2177 C C . THR B 1 40 ? -21.156 1.471 11.789 1 78.06 40 THR B C 1
ATOM 2179 O O . THR B 1 40 ? -20.047 1.924 12.086 1 78.06 40 THR B O 1
ATOM 2182 N N . ASP B 1 41 ? -21.219 0.443 11.383 1 79.62 41 ASP B N 1
ATOM 2183 C CA . ASP B 1 41 ? -20.109 -0.362 10.906 1 79.62 41 ASP B CA 1
ATOM 2184 C C . ASP B 1 41 ? -19.25 0.416 9.898 1 79.62 41 ASP B C 1
ATOM 2186 O O . ASP B 1 41 ? -18.031 0.3 9.891 1 79.62 41 ASP B O 1
ATOM 2190 N N . ILE B 1 42 ? -19.906 1.266 9.219 1 82.75 42 ILE B N 1
ATOM 2191 C CA . ILE B 1 42 ? -19.188 1.982 8.172 1 82.75 42 ILE B CA 1
ATOM 2192 C C . ILE B 1 42 ? -18.375 3.121 8.797 1 82.75 42 ILE B C 1
ATOM 2194 O O . ILE B 1 42 ? -17.297 3.471 8.297 1 82.75 42 ILE B O 1
ATOM 2198 N N . ASP B 1 43 ? -18.828 3.664 9.914 1 83.5 43 ASP B N 1
ATOM 2199 C CA . ASP B 1 43 ? -18.047 4.652 10.648 1 83.5 43 ASP B CA 1
ATOM 2200 C C . ASP B 1 43 ? -16.781 4.027 11.219 1 83.5 43 ASP B C 1
ATOM 2202 O O . ASP B 1 43 ? -15.711 4.641 11.18 1 83.5 43 ASP B O 1
ATOM 2206 N N . MET B 1 44 ? -16.953 2.869 11.766 1 87.12 44 MET B N 1
ATOM 2207 C CA . MET B 1 44 ? -15.805 2.135 12.312 1 87.12 44 MET B CA 1
ATOM 2208 C C . MET B 1 44 ? -14.773 1.854 11.227 1 87.12 44 MET B C 1
ATOM 2210 O O . MET B 1 44 ? -13.57 1.93 11.477 1 87.12 44 MET B O 1
ATOM 2214 N N . VAL B 1 45 ? -15.164 1.551 10.023 1 90.25 45 VAL B N 1
ATOM 2215 C CA . VAL B 1 45 ? -14.266 1.315 8.898 1 90.25 45 VAL B CA 1
ATOM 2216 C C . VAL B 1 45 ? -13.461 2.58 8.609 1 90.25 45 VAL B C 1
ATOM 2218 O O . VAL B 1 45 ? -12.234 2.529 8.484 1 90.25 45 VAL B O 1
ATOM 2221 N N . ALA B 1 46 ? -14.117 3.707 8.523 1 89 46 ALA B N 1
ATOM 2222 C CA . ALA B 1 46 ? -13.445 4.977 8.25 1 89 46 ALA B CA 1
ATOM 2223 C C . ALA B 1 46 ? -12.43 5.305 9.344 1 89 46 ALA B C 1
ATOM 2225 O O . ALA B 1 46 ? -11.305 5.711 9.047 1 89 46 ALA B O 1
ATOM 2226 N N . ASP B 1 47 ? -12.852 5.113 10.547 1 88.69 47 ASP B N 1
ATOM 2227 C CA . ASP B 1 47 ? -11.961 5.371 11.672 1 88.69 47 ASP B CA 1
ATOM 2228 C C . ASP B 1 47 ? -10.711 4.496 11.594 1 88.69 47 ASP B C 1
ATOM 2230 O O . ASP B 1 47 ? -9.602 4.961 11.859 1 88.69 47 ASP B O 1
ATOM 2234 N N . THR B 1 48 ? -10.961 3.266 11.266 1 91.56 48 THR B N 1
ATOM 2235 C CA . THR B 1 48 ? -9.844 2.332 11.148 1 91.56 48 THR B CA 1
ATOM 2236 C C . THR B 1 48 ? -8.875 2.781 10.062 1 91.56 48 THR B C 1
ATOM 2238 O O . THR B 1 48 ? -7.656 2.732 10.25 1 91.56 48 THR B O 1
ATOM 2241 N N . HIS B 1 49 ? -9.367 3.252 8.945 1 93.12 49 HIS B N 1
ATOM 2242 C CA . HIS B 1 49 ? -8.531 3.758 7.859 1 93.12 49 HIS B CA 1
ATOM 2243 C C . HIS B 1 49 ? -7.707 4.961 8.312 1 93.12 49 HIS B C 1
ATOM 2245 O O . HIS B 1 49 ? -6.504 5.027 8.062 1 93.12 49 HIS B O 1
ATOM 2251 N N . VAL B 1 50 ? -8.367 5.887 9.016 1 91.25 50 VAL B N 1
ATOM 2252 C CA . VAL B 1 50 ? -7.695 7.109 9.445 1 91.25 50 VAL B CA 1
ATOM 2253 C C . VAL B 1 50 ? -6.602 6.77 10.453 1 91.25 50 VAL B C 1
ATOM 2255 O O . VAL B 1 50 ? -5.473 7.258 10.344 1 91.25 50 VAL B O 1
ATOM 2258 N N . LYS B 1 51 ? -6.922 5.918 11.391 1 92.5 51 LYS B N 1
ATOM 2259 C CA . LYS B 1 51 ? -5.949 5.512 12.406 1 92.5 51 LYS B CA 1
ATOM 2260 C C . LYS B 1 51 ? -4.73 4.852 11.766 1 92.5 51 LYS B C 1
ATOM 2262 O O . LYS B 1 51 ? -3.594 5.141 12.141 1 92.5 51 LYS B O 1
ATOM 2267 N N . GLN B 1 52 ? -5.004 3.977 10.812 1 94.81 52 GLN B N 1
ATOM 2268 C CA . GLN B 1 52 ? -3.898 3.307 10.133 1 94.81 52 GLN B CA 1
ATOM 2269 C C . GLN B 1 52 ? -3.07 4.297 9.32 1 94.81 52 GLN B C 1
ATOM 2271 O O . GLN B 1 52 ? -1.846 4.172 9.242 1 94.81 52 GLN B O 1
ATOM 2276 N N . THR B 1 53 ? -3.703 5.242 8.711 1 95.38 53 THR B N 1
ATOM 2277 C CA . THR B 1 53 ? -3.008 6.277 7.953 1 95.38 53 THR B CA 1
ATOM 2278 C C . THR B 1 53 ? -2.057 7.059 8.852 1 95.38 53 THR B C 1
ATOM 2280 O O . THR B 1 53 ? -0.896 7.277 8.5 1 95.38 53 THR B O 1
ATOM 2283 N N . ILE B 1 54 ? -2.518 7.441 10.016 1 95.25 54 ILE B N 1
ATOM 2284 C CA . ILE B 1 54 ? -1.695 8.195 10.953 1 95.25 54 ILE B CA 1
ATOM 2285 C C . ILE B 1 54 ? -0.512 7.344 11.406 1 95.25 54 ILE B C 1
ATOM 2287 O O . ILE B 1 54 ? 0.614 7.836 11.508 1 95.25 54 ILE B O 1
ATOM 2291 N N . LYS B 1 55 ? -0.755 6.055 11.578 1 96.56 55 LYS B N 1
ATOM 2292 C CA . LYS B 1 55 ? 0.32 5.141 11.961 1 96.56 55 LYS B CA 1
ATOM 2293 C C . LYS B 1 55 ? 1.391 5.074 10.875 1 96.56 55 LYS B C 1
ATOM 2295 O O . LYS B 1 55 ? 2.586 5.098 11.172 1 96.56 55 LYS B O 1
ATOM 2300 N N . HIS B 1 56 ? 1.004 4.984 9.641 1 97.94 56 HIS B N 1
ATOM 2301 C CA . HIS B 1 56 ? 1.95 4.922 8.531 1 97.94 56 HIS B CA 1
ATOM 2302 C C . HIS B 1 56 ? 2.682 6.25 8.359 1 97.94 56 HIS B C 1
ATOM 2304 O O . HIS B 1 56 ? 3.869 6.27 8.023 1 97.94 56 HIS B O 1
ATOM 2310 N N . LEU B 1 57 ? 1.983 7.367 8.609 1 98.31 57 LEU B N 1
ATOM 2311 C CA . LEU B 1 57 ? 2.648 8.664 8.539 1 98.31 57 LEU B CA 1
ATOM 2312 C C . LEU B 1 57 ? 3.686 8.805 9.648 1 98.31 57 LEU B C 1
ATOM 2314 O O . LEU B 1 57 ? 4.75 9.391 9.438 1 98.31 57 LEU B O 1
ATOM 2318 N N . ARG B 1 58 ? 3.379 8.305 10.805 1 98.25 58 ARG B N 1
ATOM 2319 C CA . ARG B 1 58 ? 4.344 8.312 11.898 1 98.25 58 ARG B CA 1
ATOM 2320 C C . ARG B 1 58 ? 5.586 7.5 11.539 1 98.25 58 ARG B C 1
ATOM 2322 O O . ARG B 1 58 ? 6.711 7.926 11.812 1 98.25 58 ARG B O 1
ATOM 2329 N N . LEU B 1 59 ? 5.34 6.328 10.914 1 97.81 59 LEU B N 1
ATOM 2330 C CA . LEU B 1 59 ? 6.461 5.512 10.469 1 97.81 59 LEU B CA 1
ATOM 2331 C C . LEU B 1 59 ? 7.281 6.25 9.414 1 97.81 59 LEU B C 1
ATOM 2333 O O . LEU B 1 59 ? 8.516 6.203 9.43 1 97.81 59 LEU B O 1
ATOM 2337 N N . LEU B 1 60 ? 6.648 6.914 8.516 1 97.94 60 LEU B N 1
ATOM 2338 C CA . LEU B 1 60 ? 7.34 7.695 7.492 1 97.94 60 LEU B CA 1
ATOM 2339 C C . LEU B 1 60 ? 8.227 8.758 8.133 1 97.94 60 LEU B C 1
ATOM 2341 O O . LEU B 1 60 ? 9.391 8.914 7.758 1 97.94 60 LEU B O 1
ATOM 2345 N N . ALA B 1 61 ? 7.629 9.5 9.102 1 98.5 61 ALA B N 1
ATOM 2346 C CA . ALA B 1 61 ? 8.391 10.523 9.805 1 98.5 61 ALA B CA 1
ATOM 2347 C C . ALA B 1 61 ? 9.617 9.93 10.492 1 98.5 61 ALA B C 1
ATOM 2349 O O . ALA B 1 61 ? 10.719 10.477 10.383 1 98.5 61 ALA B O 1
ATOM 2350 N N . THR B 1 62 ? 9.406 8.828 11.125 1 97.94 62 THR B N 1
ATOM 2351 C CA . THR B 1 62 ? 10.492 8.164 11.828 1 97.94 62 THR B CA 1
ATOM 2352 C C . THR B 1 62 ? 11.609 7.766 10.867 1 97.94 62 THR B C 1
ATOM 2354 O O . THR B 1 62 ? 12.789 8.008 11.133 1 97.94 62 THR B O 1
ATOM 2357 N N . LYS B 1 63 ? 11.234 7.191 9.742 1 96.12 63 LYS B N 1
ATOM 2358 C CA . LYS B 1 63 ? 12.219 6.766 8.75 1 96.12 63 LYS B CA 1
ATOM 2359 C C . LYS B 1 63 ? 12.953 7.965 8.156 1 96.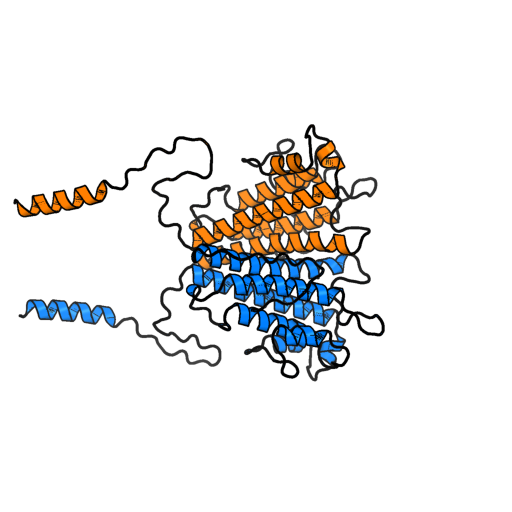12 63 LYS B C 1
ATOM 2361 O O . LYS B 1 63 ? 14.172 7.922 7.965 1 96.12 63 LYS B O 1
ATOM 2366 N N . LEU B 1 64 ? 12.203 8.992 7.883 1 97.19 64 LEU B N 1
ATOM 2367 C CA . LEU B 1 64 ? 12.812 10.172 7.281 1 97.19 64 LEU B CA 1
ATOM 2368 C C . LEU B 1 64 ? 13.781 10.836 8.25 1 97.19 64 LEU B C 1
ATOM 2370 O O . LEU B 1 64 ? 14.883 11.234 7.863 1 97.19 64 LEU B O 1
ATOM 2374 N N . TYR B 1 65 ? 13.438 10.969 9.516 1 97.62 65 TYR B N 1
ATOM 2375 C CA . TYR B 1 65 ? 14.328 11.57 10.5 1 97.62 65 TYR B CA 1
ATOM 2376 C C . TYR B 1 65 ? 15.578 10.719 10.703 1 97.62 65 TYR B C 1
ATOM 2378 O O . TYR B 1 65 ? 16.672 11.25 10.938 1 97.62 65 TYR B O 1
ATOM 2386 N N . LYS B 1 66 ? 15.406 9.406 10.641 1 95.62 66 LYS B N 1
ATOM 2387 C CA . LYS B 1 66 ? 16.562 8.516 10.766 1 95.62 66 LYS B CA 1
ATOM 2388 C C . LYS B 1 66 ? 17.547 8.727 9.625 1 95.62 66 LYS B C 1
ATOM 2390 O O . LYS B 1 66 ? 18.75 8.727 9.836 1 95.62 66 LYS B O 1
ATOM 2395 N N . ARG B 1 67 ? 17 8.984 8.469 1 94.44 67 ARG B N 1
ATOM 2396 C CA . ARG B 1 67 ? 17.844 9.117 7.285 1 94.44 67 ARG B CA 1
ATOM 2397 C C . ARG B 1 67 ? 18.328 10.555 7.113 1 94.44 67 ARG B C 1
ATOM 2399 O O . ARG B 1 67 ? 19.266 10.812 6.359 1 94.44 67 ARG B O 1
ATOM 2406 N N . ASN B 1 68 ? 17.609 11.477 7.738 1 96.12 68 ASN B N 1
ATOM 2407 C CA . ASN B 1 68 ? 17.938 12.891 7.656 1 96.12 68 ASN B CA 1
ATOM 2408 C C . ASN B 1 68 ? 18.047 13.523 9.039 1 96.12 68 ASN B C 1
ATOM 2410 O O . ASN B 1 68 ? 17.297 14.445 9.359 1 96.12 68 ASN B O 1
ATOM 2414 N N . PRO B 1 69 ? 19.016 13.094 9.797 1 96.06 69 PRO B N 1
ATOM 2415 C CA . PRO B 1 69 ? 19.062 13.562 11.18 1 96.06 69 PRO B CA 1
ATOM 2416 C C . PRO B 1 69 ? 19.312 15.062 11.289 1 96.06 69 PRO B C 1
ATOM 2418 O O . PRO B 1 69 ? 18.953 15.68 12.297 1 96.06 69 PRO B O 1
ATOM 2421 N N . ARG B 1 70 ? 19.859 15.68 10.375 1 95.88 70 ARG B N 1
ATOM 2422 C CA . ARG B 1 70 ? 20.109 17.125 10.414 1 95.88 70 ARG B CA 1
ATOM 2423 C C . ARG B 1 70 ? 18.812 17.906 10.484 1 95.88 70 ARG B C 1
ATOM 2425 O O . ARG B 1 70 ? 18.812 19.047 10.953 1 95.88 70 ARG B O 1
ATOM 2432 N N . GLU B 1 71 ? 17.688 17.344 10.062 1 97.62 71 GLU B N 1
ATOM 2433 C CA . GLU B 1 71 ? 16.422 18.062 10 1 97.62 71 GLU B CA 1
ATOM 2434 C C . GLU B 1 71 ? 15.867 18.328 11.398 1 97.62 71 GLU B C 1
ATOM 2436 O O . GLU B 1 71 ? 15.547 19.469 11.727 1 97.62 71 GLU B O 1
ATOM 2441 N N . TRP B 1 72 ? 15.836 17.344 12.227 1 95.5 72 TRP B N 1
ATOM 2442 C CA . TRP B 1 72 ? 15.297 17.609 13.555 1 95.5 72 TRP B CA 1
ATOM 2443 C C . TRP B 1 72 ? 16.312 18.344 14.414 1 95.5 72 TRP B C 1
ATOM 2445 O O . TRP B 1 72 ? 15.945 19.062 15.352 1 95.5 72 TRP B O 1
ATOM 2455 N N . LYS B 1 73 ? 17.547 18.234 14.031 1 95 73 LYS B N 1
ATOM 2456 C CA . LYS B 1 73 ? 18.609 18.906 14.797 1 95 73 LYS B CA 1
ATOM 2457 C C . LYS B 1 73 ? 18.578 20.406 14.57 1 95 73 LYS B C 1
ATOM 2459 O O . LYS B 1 73 ? 19.156 21.172 15.336 1 95 73 LYS B O 1
ATOM 2464 N N . LYS B 1 74 ? 17.938 20.812 13.492 1 93.25 74 LYS B N 1
ATOM 2465 C CA . LYS B 1 74 ? 17.75 22.25 13.242 1 93.25 74 LYS B CA 1
ATOM 2466 C C . LYS B 1 74 ? 16.828 22.859 14.297 1 93.25 74 LYS B C 1
ATOM 2468 O O . LYS B 1 74 ? 16.766 24.094 14.414 1 93.25 74 LYS B O 1
ATOM 2473 N N . THR B 1 75 ? 16.219 22 15.039 1 91.12 75 THR B N 1
ATOM 2474 C CA . THR B 1 75 ? 15.242 22.469 16.016 1 91.12 75 THR B CA 1
ATOM 2475 C C . THR B 1 75 ? 15.797 22.375 17.422 1 91.12 75 THR B C 1
ATOM 2477 O O . THR B 1 75 ? 16.906 21.906 17.625 1 91.12 75 THR B O 1
ATOM 2480 N N . ASN B 1 76 ? 15.133 22.875 18.406 1 90.19 76 ASN B N 1
ATOM 2481 C CA . ASN B 1 76 ? 15.562 22.844 19.797 1 90.19 76 ASN B CA 1
ATOM 2482 C C . ASN B 1 76 ? 15.008 21.609 20.531 1 90.19 76 ASN B C 1
ATOM 2484 O O . ASN B 1 76 ? 14.875 21.625 21.75 1 90.19 76 ASN B O 1
ATOM 2488 N N . LEU B 1 77 ? 14.781 20.625 19.688 1 92.44 77 LEU B N 1
ATOM 2489 C CA . LEU B 1 77 ? 14.211 19.438 20.312 1 92.44 77 LEU B CA 1
ATOM 2490 C C . LEU B 1 77 ? 15.312 18.5 20.812 1 92.44 77 LEU B C 1
ATOM 2492 O O . LEU B 1 77 ? 16.422 18.516 20.281 1 92.44 77 LEU B O 1
ATOM 2496 N N . LYS B 1 78 ? 14.984 17.703 21.766 1 92.56 78 LYS B N 1
ATOM 2497 C CA . LYS B 1 78 ? 15.977 16.906 22.5 1 92.56 78 LYS B CA 1
ATOM 2498 C C . LYS B 1 78 ? 16.266 15.594 21.781 1 92.56 78 LYS B C 1
ATOM 2500 O O . LYS B 1 78 ? 17.312 14.977 22.016 1 92.56 78 LYS B O 1
ATOM 2505 N N . SER B 1 79 ? 15.32 15.148 20.984 1 95.69 79 SER B N 1
ATOM 2506 C CA . SER B 1 79 ? 15.5 13.828 20.375 1 95.69 79 SER B CA 1
ATOM 2507 C C . SER B 1 79 ? 14.68 13.68 19.109 1 95.69 79 SER B C 1
ATOM 2509 O O . SER B 1 79 ? 13.781 14.492 18.844 1 95.69 79 SER B O 1
ATOM 2511 N N . ARG B 1 80 ? 15.008 12.695 18.375 1 95.81 80 ARG B N 1
ATOM 2512 C CA . ARG B 1 80 ? 14.25 12.344 17.172 1 95.81 80 ARG B CA 1
ATOM 2513 C C . ARG B 1 80 ? 12.812 11.992 17.531 1 95.81 80 ARG B C 1
ATOM 2515 O O . ARG B 1 80 ? 11.883 12.336 16.797 1 95.81 80 ARG B O 1
ATOM 2522 N N . GLU B 1 81 ? 12.609 11.281 18.625 1 96.62 81 GLU B N 1
ATOM 2523 C CA . GLU B 1 81 ? 11.281 10.883 19.078 1 96.62 81 GLU B CA 1
ATOM 2524 C C . GLU B 1 81 ? 10.422 12.102 19.406 1 96.62 81 GLU B C 1
ATOM 2526 O O . GLU B 1 81 ? 9.227 12.117 19.109 1 96.62 81 GLU B O 1
ATOM 2531 N N . ALA B 1 82 ? 11.094 13.055 19.969 1 97.25 82 ALA B N 1
ATOM 2532 C CA . ALA B 1 82 ? 10.383 14.297 20.25 1 97.25 82 ALA B CA 1
ATOM 2533 C C . ALA B 1 82 ? 9.969 15 18.969 1 97.25 82 ALA B C 1
ATOM 2535 O O . ALA B 1 82 ? 8.898 15.602 18.906 1 97.25 82 ALA B O 1
ATOM 2536 N N . ALA B 1 83 ? 10.836 14.953 17.969 1 97.88 83 ALA B N 1
ATOM 2537 C CA . ALA B 1 83 ? 10.539 15.555 16.672 1 97.88 83 ALA B CA 1
ATOM 2538 C C . ALA B 1 83 ? 9.336 14.883 16.016 1 97.88 83 ALA B C 1
ATOM 2540 O O . ALA B 1 83 ? 8.461 15.555 15.461 1 97.88 83 ALA B O 1
ATOM 2541 N N . VAL B 1 84 ? 9.273 13.562 16.094 1 98.19 84 VAL B N 1
ATOM 2542 C CA . VAL B 1 84 ? 8.141 12.828 15.547 1 98.19 84 VAL B CA 1
ATOM 2543 C C . VAL B 1 84 ? 6.863 13.211 16.297 1 98.19 84 VAL B C 1
ATOM 2545 O O . VAL B 1 84 ? 5.828 13.477 15.672 1 98.19 84 VAL B O 1
ATOM 2548 N N . ALA B 1 85 ? 6.914 13.258 17.609 1 97.06 85 ALA B N 1
ATOM 2549 C CA . ALA B 1 85 ? 5.75 13.586 18.438 1 97.06 85 ALA B CA 1
ATOM 2550 C C . ALA B 1 85 ? 5.207 14.969 18.094 1 97.06 85 ALA B C 1
ATOM 2552 O O . ALA B 1 85 ? 3.99 15.18 18.078 1 97.06 85 ALA B O 1
ATOM 2553 N N . ARG B 1 86 ? 6.125 15.875 17.812 1 96.62 86 ARG B N 1
ATOM 2554 C CA . ARG B 1 86 ? 5.742 17.25 17.484 1 96.62 86 ARG B CA 1
ATOM 2555 C C . ARG B 1 86 ? 4.855 17.281 16.25 1 96.62 86 ARG B C 1
ATOM 2557 O O . ARG B 1 86 ? 3.926 18.078 16.172 1 96.62 86 ARG B O 1
ATOM 2564 N N . ILE B 1 87 ? 5.094 16.422 15.281 1 97.62 87 ILE B N 1
ATOM 2565 C CA . ILE B 1 87 ? 4.367 16.422 14.016 1 97.62 87 ILE B CA 1
ATOM 2566 C C . ILE B 1 87 ? 2.912 16.016 14.258 1 97.62 87 ILE B C 1
ATOM 2568 O O . ILE B 1 87 ? 2.01 16.5 13.57 1 97.62 87 ILE B O 1
ATOM 2572 N N . PHE B 1 88 ? 2.65 15.227 15.219 1 96 88 PHE B N 1
ATOM 2573 C CA . PHE B 1 88 ? 1.338 14.602 15.32 1 96 88 PHE B CA 1
ATOM 2574 C C . PHE B 1 88 ? 0.561 15.164 16.5 1 96 88 PHE B C 1
ATOM 2576 O O . PHE B 1 88 ? -0.434 14.578 16.938 1 96 88 PHE B O 1
ATOM 2583 N N . LYS B 1 89 ? 1.086 16.25 16.969 1 91.56 89 LYS B N 1
ATOM 2584 C CA . LYS B 1 89 ? 0.266 17.016 17.891 1 91.56 89 LYS B CA 1
ATOM 2585 C C . LYS B 1 89 ? -0.933 17.641 17.188 1 91.56 89 LYS B C 1
ATOM 2587 O O . LYS B 1 89 ? -0.809 18.125 16.047 1 91.56 89 LYS B O 1
ATOM 2592 N N . GLN B 1 90 ? -2.125 17.703 17.859 1 87.81 90 GLN B N 1
ATOM 2593 C CA . GLN B 1 90 ? -3.324 18.234 17.219 1 87.81 90 GLN B CA 1
ATOM 2594 C C . GLN B 1 90 ? -3.639 19.641 17.75 1 87.81 90 GLN B C 1
ATOM 2596 O O . GLN B 1 90 ? -3.49 19.906 18.938 1 87.81 90 GLN B O 1
ATOM 2601 N N . PRO B 1 91 ? -4.09 20.469 16.859 1 88.81 91 PRO B N 1
ATOM 2602 C CA . PRO B 1 91 ? -4.148 20.266 15.414 1 88.81 91 PRO B CA 1
ATOM 2603 C C . PRO B 1 91 ? -2.764 20.141 14.781 1 88.81 91 PRO B C 1
ATOM 2605 O O . PRO B 1 91 ? -1.769 20.562 15.367 1 88.81 91 PRO B O 1
ATOM 2608 N N . PHE B 1 92 ? -2.643 19.484 13.578 1 92.31 92 PHE B N 1
ATOM 2609 C CA . PHE B 1 92 ? -1.348 19.328 12.922 1 92.31 92 PHE B CA 1
ATOM 2610 C C . PHE B 1 92 ? -0.667 20.688 12.742 1 92.31 92 PHE B C 1
ATOM 2612 O O . PHE B 1 92 ? -1.318 21.672 12.398 1 92.31 92 PHE B O 1
ATOM 2619 N N . PRO B 1 93 ? 0.572 20.719 12.977 1 94.31 93 PRO B N 1
ATOM 2620 C CA . PRO B 1 93 ? 1.271 22 12.945 1 94.31 93 PRO B CA 1
ATOM 2621 C C . PRO B 1 93 ? 1.377 22.578 11.539 1 94.31 93 PRO B C 1
ATOM 2623 O O . PRO B 1 93 ? 1.556 21.844 10.57 1 94.31 93 PRO B O 1
ATOM 2626 N N . THR B 1 94 ? 1.246 23.828 11.484 1 95.38 94 THR B N 1
ATOM 2627 C CA . THR B 1 94 ? 1.583 24.578 10.273 1 95.38 94 THR B CA 1
ATOM 2628 C C . THR B 1 94 ? 3.062 24.953 10.266 1 95.38 94 THR B C 1
ATOM 2630 O O . THR B 1 94 ? 3.645 25.219 11.32 1 95.38 94 THR B O 1
ATOM 2633 N N . VAL B 1 95 ? 3.633 24.922 9.117 1 96.94 95 VAL B N 1
ATOM 2634 C CA . VAL B 1 95 ? 5.047 25.266 8.977 1 96.94 95 VAL B CA 1
ATOM 2635 C C . VAL B 1 95 ? 5.195 26.531 8.133 1 96.94 95 VAL B C 1
ATOM 2637 O O . VAL B 1 95 ? 4.852 26.531 6.945 1 96.94 95 VAL B O 1
ATOM 2640 N N . ASN B 1 96 ? 5.711 27.625 8.805 1 96.06 96 ASN B N 1
ATOM 2641 C CA . ASN B 1 96 ? 5.828 28.922 8.133 1 96.06 96 ASN B CA 1
ATOM 2642 C C . ASN B 1 96 ? 4.496 29.359 7.535 1 96.06 96 ASN B C 1
ATOM 2644 O O . ASN B 1 96 ? 4.445 29.812 6.391 1 96.06 96 ASN B O 1
ATOM 2648 N N . GLY B 1 97 ? 3.424 29.062 8.219 1 95.88 97 GLY B N 1
ATOM 2649 C CA . GLY B 1 97 ? 2.088 29.484 7.836 1 95.88 97 GLY B CA 1
ATOM 2650 C C . GLY B 1 97 ? 1.468 28.609 6.762 1 95.88 97 GLY B C 1
ATOM 2651 O O . GLY B 1 97 ? 0.378 28.906 6.266 1 95.88 97 GLY B O 1
ATOM 2652 N N . LYS B 1 98 ? 2.105 27.531 6.434 1 97.25 98 LYS B N 1
ATOM 2653 C CA . LYS B 1 98 ? 1.625 26.688 5.352 1 97.25 98 LYS B CA 1
ATOM 2654 C C . LYS B 1 98 ? 1.153 25.328 5.887 1 97.25 98 LYS B C 1
ATOM 2656 O O . LYS B 1 98 ? 1.684 24.828 6.883 1 97.25 98 LYS B O 1
ATOM 2661 N N . SER B 1 99 ? 0.169 24.828 5.312 1 96.06 99 SER B N 1
ATOM 2662 C CA . SER B 1 99 ? -0.371 23.5 5.605 1 96.06 99 SER B CA 1
ATOM 2663 C C . SER B 1 99 ? -0.715 22.75 4.32 1 96.06 99 SER B C 1
ATOM 2665 O O . SER B 1 99 ? -0.574 23.281 3.223 1 96.06 99 SER B O 1
ATOM 2667 N N . SER B 1 100 ? -1.036 21.516 4.469 1 96.25 100 SER B N 1
ATOM 2668 C CA . SER B 1 100 ? -1.487 20.719 3.334 1 96.25 100 SER B CA 1
ATOM 2669 C C . SER B 1 100 ? -0.472 20.75 2.197 1 96.25 100 SER B C 1
ATOM 2671 O O . SER B 1 100 ? 0.734 20.641 2.432 1 96.25 100 SER B O 1
ATOM 2673 N N . VAL B 1 101 ? -0.873 20.859 0.985 1 96.69 101 VAL B N 1
ATOM 2674 C CA . VAL B 1 101 ? -0.004 20.734 -0.18 1 96.69 101 VAL B CA 1
ATOM 2675 C C . VAL B 1 101 ? 1.032 21.859 -0.179 1 96.69 101 VAL B C 1
ATOM 2677 O O . VAL B 1 101 ? 2.172 21.656 -0.607 1 96.69 101 VAL B O 1
ATOM 2680 N N . ASP B 1 102 ? 0.667 23.016 0.368 1 97.25 102 ASP B N 1
ATOM 2681 C CA . ASP B 1 102 ? 1.614 24.125 0.429 1 97.25 102 ASP B CA 1
ATOM 2682 C C . ASP B 1 102 ? 2.779 23.797 1.363 1 97.25 102 ASP B C 1
ATOM 2684 O O . ASP B 1 102 ? 3.918 24.188 1.1 1 97.25 102 ASP B O 1
ATOM 2688 N N . SER B 1 103 ? 2.502 23.141 2.455 1 98.12 103 SER B N 1
ATOM 2689 C CA . SER B 1 103 ? 3.561 22.719 3.367 1 98.12 103 SER B CA 1
ATOM 2690 C C . SER B 1 103 ? 4.453 21.672 2.727 1 98.12 103 SER B C 1
ATOM 2692 O O . SER B 1 103 ? 5.676 21.703 2.896 1 98.12 103 SER B O 1
ATOM 2694 N N . ILE B 1 104 ? 3.861 20.703 1.956 1 98.06 104 ILE B N 1
ATOM 2695 C CA . I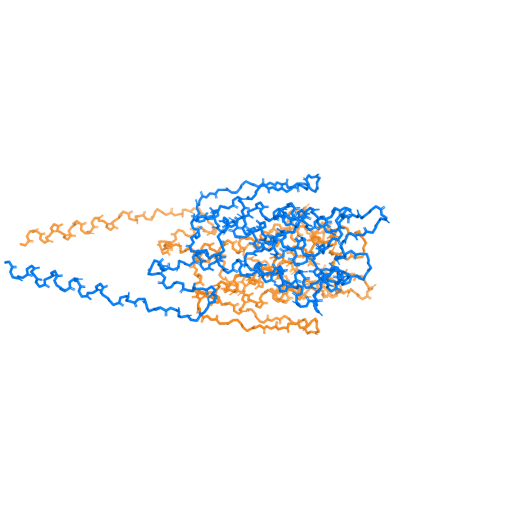LE B 1 104 ? 4.641 19.703 1.232 1 98.06 104 ILE B CA 1
ATOM 2696 C C . ILE B 1 104 ? 5.609 20.406 0.275 1 98.06 104 ILE B C 1
ATOM 2698 O O . ILE B 1 104 ? 6.797 20.078 0.236 1 98.06 104 ILE B O 1
ATOM 2702 N N . ARG B 1 105 ? 5.121 21.375 -0.397 1 97.31 105 ARG B N 1
ATOM 2703 C CA . ARG B 1 105 ? 5.945 22.109 -1.349 1 97.31 105 ARG B CA 1
ATOM 2704 C C . ARG B 1 105 ? 7.082 22.844 -0.638 1 97.31 105 ARG B C 1
ATOM 2706 O O . ARG B 1 105 ? 8.188 22.938 -1.167 1 97.31 105 ARG B O 1
ATOM 2713 N N . LEU B 1 106 ? 6.785 23.328 0.516 1 98.19 106 LEU B N 1
ATOM 2714 C CA . LEU B 1 106 ? 7.773 24.062 1.294 1 98.19 106 LEU B CA 1
ATOM 2715 C C . LEU B 1 106 ? 8.992 23.188 1.582 1 98.19 106 LEU B C 1
ATOM 2717 O O . LEU B 1 106 ? 10.125 23.688 1.598 1 98.19 106 LEU B O 1
ATOM 2721 N N . ALA B 1 107 ? 8.805 21.875 1.793 1 98.38 107 ALA B N 1
ATOM 2722 C CA . ALA B 1 107 ? 9.883 20.953 2.104 1 98.38 107 ALA B CA 1
ATOM 2723 C C . ALA B 1 107 ? 10.922 20.906 0.984 1 98.38 107 ALA B C 1
ATOM 2725 O O . ALA B 1 107 ? 12.07 20.531 1.207 1 98.38 107 ALA B O 1
ATOM 2726 N N . PHE B 1 108 ? 10.5 21.391 -0.224 1 97.5 108 PHE B N 1
ATOM 2727 C CA . PHE B 1 108 ? 11.391 21.281 -1.371 1 97.5 108 PHE B CA 1
ATOM 2728 C C . PHE B 1 108 ? 11.742 22.672 -1.911 1 97.5 108 PHE B C 1
ATOM 2730 O O . PHE B 1 108 ? 12.188 22.797 -3.055 1 97.5 108 PHE B O 1
ATOM 2737 N N . ASN B 1 109 ? 11.492 23.625 -1.15 1 97.5 109 ASN B N 1
ATOM 2738 C CA . ASN B 1 109 ? 11.875 25 -1.447 1 97.5 109 ASN B CA 1
ATOM 2739 C C . ASN B 1 109 ? 13.32 25.281 -1.03 1 97.5 109 ASN B C 1
ATOM 2741 O O . ASN B 1 109 ? 13.672 25.141 0.142 1 97.5 109 ASN B O 1
ATOM 2745 N N . GLU B 1 110 ? 14.156 25.719 -1.907 1 97.12 110 GLU B N 1
ATOM 2746 C CA . GLU B 1 110 ? 15.578 25.953 -1.681 1 97.12 110 GLU B CA 1
ATOM 2747 C C . GLU B 1 110 ? 15.805 26.969 -0.562 1 97.12 110 GLU B C 1
ATOM 2749 O O . GLU B 1 110 ? 16.766 26.859 0.194 1 97.12 110 GLU B O 1
ATOM 2754 N N . GLN B 1 111 ? 15 27.875 -0.421 1 96.75 111 GLN B N 1
ATOM 2755 C CA . GLN B 1 111 ? 15.172 28.984 0.518 1 96.75 111 GLN B CA 1
ATOM 2756 C C . GLN B 1 111 ? 14.734 28.578 1.924 1 96.75 111 GLN B C 1
ATOM 2758 O O . GLN B 1 111 ? 15.008 29.281 2.893 1 96.75 111 GLN B O 1
ATOM 2763 N N . TYR B 1 112 ? 14.016 27.516 2.014 1 97.62 112 TYR B N 1
ATOM 2764 C CA . TYR B 1 112 ? 13.539 27.078 3.318 1 97.62 112 TYR B CA 1
ATOM 2765 C C . TYR B 1 112 ? 14.656 26.422 4.113 1 97.62 112 TYR B C 1
ATOM 2767 O O . TYR B 1 112 ? 15.273 25.453 3.646 1 97.62 112 TYR B O 1
ATOM 2775 N N . GLN B 1 113 ? 14.883 26.922 5.336 1 95.69 113 GLN B N 1
ATOM 2776 C CA . GLN B 1 113 ? 16 26.422 6.129 1 95.69 113 GLN B CA 1
ATOM 2777 C C . GLN B 1 113 ? 15.508 25.656 7.359 1 95.69 113 GLN B C 1
ATOM 2779 O O . GLN B 1 113 ? 16.312 25.234 8.195 1 95.69 113 GLN B O 1
ATOM 2784 N N . GLY B 1 114 ? 14.211 25.531 7.453 1 97 114 GLY B N 1
ATOM 2785 C CA . GLY B 1 114 ? 13.648 24.844 8.602 1 97 114 GLY B CA 1
ATOM 2786 C C . GLY B 1 114 ? 13.648 23.328 8.453 1 97 114 GLY B C 1
ATOM 2787 O O . GLY B 1 114 ? 14.367 22.781 7.613 1 97 114 GLY B O 1
ATOM 2788 N N . ASP B 1 115 ? 12.945 22.641 9.297 1 98.19 115 ASP B N 1
ATOM 2789 C CA . ASP B 1 115 ? 12.828 21.188 9.336 1 98.19 115 ASP B CA 1
ATOM 2790 C C . ASP B 1 115 ? 11.984 20.672 8.172 1 98.19 115 ASP B C 1
ATOM 2792 O O . ASP B 1 115 ? 10.758 20.703 8.234 1 98.19 115 ASP B O 1
ATOM 2796 N N . ARG B 1 116 ? 12.648 20.125 7.188 1 98.56 116 ARG B N 1
ATOM 2797 C CA . ARG B 1 116 ? 11.969 19.703 5.961 1 98.56 116 ARG B CA 1
ATOM 2798 C C . ARG B 1 116 ? 11.133 18.453 6.203 1 98.56 116 ARG B C 1
ATOM 2800 O O . ARG B 1 116 ? 10.117 18.234 5.543 1 98.56 116 ARG B O 1
ATOM 2807 N N . VAL B 1 117 ? 11.555 17.578 7.137 1 98.69 117 VAL B N 1
ATOM 2808 C CA . VAL B 1 117 ? 10.758 16.406 7.461 1 98.69 117 VAL B CA 1
ATOM 2809 C C . VAL B 1 117 ? 9.438 16.828 8.094 1 98.69 117 VAL B C 1
ATOM 2811 O O . VAL B 1 117 ? 8.375 16.328 7.738 1 98.69 117 VAL B O 1
ATOM 2814 N N . LEU B 1 118 ? 9.531 17.828 8.992 1 98.62 118 LEU B N 1
ATOM 2815 C CA . LEU B 1 118 ? 8.32 18.391 9.594 1 98.62 118 LEU B CA 1
ATOM 2816 C C . LEU B 1 118 ? 7.383 18.938 8.523 1 98.62 118 LEU B C 1
ATOM 2818 O O . LEU B 1 118 ? 6.191 18.641 8.516 1 98.62 118 LEU B O 1
ATOM 2822 N N . ALA B 1 119 ? 7.898 19.703 7.621 1 98.69 119 ALA B N 1
ATOM 2823 C CA . ALA B 1 119 ? 7.094 20.328 6.57 1 98.69 119 ALA B CA 1
ATOM 2824 C C . ALA B 1 119 ? 6.426 19.266 5.695 1 98.69 119 ALA B C 1
ATOM 2826 O O . ALA B 1 119 ? 5.23 19.359 5.406 1 98.69 119 ALA B O 1
ATOM 2827 N N . TYR B 1 120 ? 7.195 18.312 5.348 1 98.75 120 TYR B N 1
ATOM 2828 C CA . TYR B 1 120 ? 6.746 17.266 4.426 1 98.75 120 TYR B CA 1
ATOM 2829 C C . TYR B 1 120 ? 5.652 16.422 5.059 1 98.75 120 TYR B C 1
ATOM 2831 O O . TYR B 1 120 ? 4.562 16.281 4.492 1 98.75 120 TYR B O 1
ATOM 2839 N N . VAL B 1 121 ? 5.844 15.891 6.242 1 98.81 121 VAL B N 1
ATOM 2840 C CA . VAL B 1 121 ? 4.938 14.9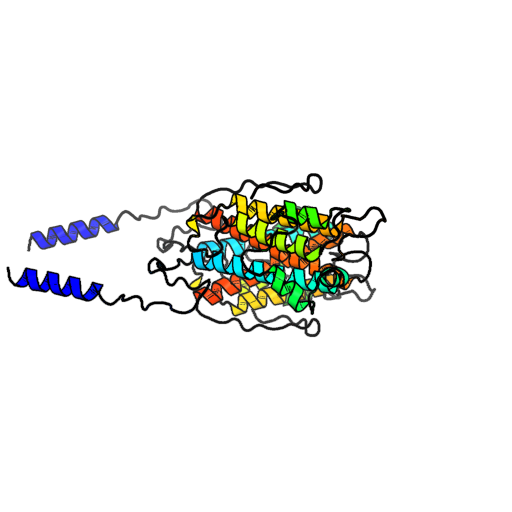22 6.844 1 98.81 121 VAL B CA 1
ATOM 2841 C C . VAL B 1 121 ? 3.723 15.641 7.426 1 98.81 121 VAL B C 1
ATOM 2843 O O . VAL B 1 121 ? 2.596 15.148 7.332 1 98.81 121 VAL B O 1
ATOM 2846 N N . SER B 1 122 ? 3.928 16.812 8.07 1 98.06 122 SER B N 1
ATOM 2847 C CA . SER B 1 122 ? 2.768 17.562 8.555 1 98.06 122 SER B CA 1
ATOM 2848 C C . SER B 1 122 ? 1.887 18.031 7.398 1 98.06 122 SER B C 1
ATOM 2850 O O . SER B 1 122 ? 0.664 18.094 7.531 1 98.06 122 SER B O 1
ATOM 2852 N N . GLY B 1 123 ? 2.557 18.359 6.27 1 98.12 123 GLY B N 1
ATOM 2853 C CA . GLY B 1 123 ? 1.803 18.672 5.062 1 98.12 123 GLY B CA 1
ATOM 2854 C C . GLY B 1 123 ? 0.939 17.516 4.59 1 98.12 123 GLY B C 1
ATOM 2855 O O . GLY B 1 123 ? -0.245 17.703 4.301 1 98.12 123 GLY B O 1
ATOM 2856 N N . LEU B 1 124 ? 1.482 16.344 4.547 1 98.31 124 LEU B N 1
ATOM 2857 C CA . LEU B 1 124 ? 0.734 15.148 4.172 1 98.31 124 LEU B CA 1
ATOM 2858 C C . LEU B 1 124 ? -0.427 14.914 5.133 1 98.31 124 LEU B C 1
ATOM 2860 O O . LEU B 1 124 ? -1.552 14.648 4.699 1 98.31 124 LEU B O 1
ATOM 2864 N N . ALA B 1 125 ? -0.14 15.016 6.434 1 96.69 125 ALA B N 1
ATOM 2865 C CA . ALA B 1 125 ? -1.144 14.75 7.461 1 96.69 125 ALA B CA 1
ATOM 2866 C C . ALA B 1 125 ? -2.307 15.734 7.355 1 96.69 125 ALA B C 1
ATOM 2868 O O . ALA B 1 125 ? -3.473 15.328 7.371 1 96.69 125 ALA B O 1
ATOM 2869 N N . SER B 1 126 ? -1.953 17 7.23 1 95.31 126 SER B N 1
ATOM 2870 C CA . SER B 1 126 ? -3.002 18.016 7.168 1 95.31 126 SER B CA 1
ATOM 2871 C C . SER B 1 126 ? -3.775 17.938 5.859 1 95.31 126 SER B C 1
ATOM 2873 O O . SER B 1 126 ? -4.984 18.172 5.828 1 95.31 126 SER B O 1
ATOM 2875 N N . MET B 1 127 ? -3.098 17.641 4.785 1 96.06 127 MET B N 1
ATOM 2876 C CA . MET B 1 127 ? -3.762 17.469 3.496 1 96.06 127 MET B CA 1
ATOM 2877 C C . MET B 1 127 ? -4.781 16.328 3.561 1 96.06 127 MET B C 1
ATOM 2879 O O . MET B 1 127 ? -5.914 16.484 3.098 1 96.06 127 MET B O 1
ATOM 2883 N N . LEU B 1 128 ? -4.406 15.203 4.168 1 94.88 128 LEU B N 1
ATOM 2884 C CA . LEU B 1 128 ? -5.309 14.062 4.277 1 94.88 128 LEU B CA 1
ATOM 2885 C C . LEU B 1 128 ? -6.469 14.367 5.211 1 94.88 128 LEU B C 1
ATOM 2887 O O . LEU B 1 128 ? -7.602 13.953 4.961 1 94.88 128 LEU B O 1
ATOM 2891 N N . THR B 1 129 ? -6.199 15.102 6.254 1 91.19 129 THR B N 1
ATOM 2892 C CA . THR B 1 129 ? -7.273 15.523 7.148 1 91.19 129 THR B CA 1
ATOM 2893 C C . THR B 1 129 ? -8.312 16.344 6.391 1 91.19 129 THR B C 1
ATOM 2895 O O . THR B 1 129 ? -9.516 16.172 6.582 1 91.19 129 THR B O 1
ATOM 2898 N N . LEU B 1 130 ? -7.812 17.234 5.57 1 91.06 130 LEU B N 1
ATOM 2899 C CA . LEU B 1 130 ? -8.711 18.031 4.746 1 91.06 130 LEU B CA 1
ATOM 2900 C C . LEU B 1 130 ? -9.531 17.141 3.814 1 91.06 130 LEU B C 1
ATOM 2902 O O . LEU B 1 130 ? -10.719 17.406 3.588 1 91.06 130 LEU B O 1
ATOM 2906 N N . SER B 1 131 ? -8.875 16.109 3.293 1 91.56 131 SER B N 1
ATOM 2907 C CA . SER B 1 131 ? -9.57 15.211 2.379 1 91.56 131 SER B CA 1
ATOM 2908 C C . SER B 1 131 ? -10.695 14.461 3.088 1 91.56 131 SER B C 1
ATOM 2910 O O . SER B 1 131 ? -11.648 14.008 2.449 1 91.56 131 SER B O 1
ATOM 2912 N N . TYR B 1 132 ? -10.516 14.328 4.406 1 88.38 132 TYR B N 1
ATOM 2913 C CA . TYR B 1 132 ? -11.547 13.695 5.215 1 88.38 132 TYR B CA 1
ATOM 2914 C C . TYR B 1 132 ? -12.562 14.719 5.723 1 88.38 132 TYR B C 1
ATOM 2916 O O . TYR B 1 132 ? -13.297 14.453 6.672 1 88.38 132 TYR B O 1
ATOM 2924 N N . ASN B 1 133 ? -12.539 15.93 5.203 1 81.69 133 ASN B N 1
ATOM 2925 C CA . ASN B 1 133 ? -13.43 17.031 5.551 1 81.69 133 ASN B CA 1
ATOM 2926 C C . ASN B 1 133 ? -13.086 17.625 6.91 1 81.69 133 ASN B C 1
ATOM 2928 O O . ASN B 1 133 ? -13.969 18.078 7.641 1 81.69 133 ASN B O 1
ATOM 2932 N N . GLY B 1 134 ? -11.789 17.672 7.152 1 71.31 134 GLY B N 1
ATOM 2933 C CA . GLY B 1 134 ? -11.281 18.328 8.344 1 71.31 134 GLY B CA 1
ATOM 2934 C C . GLY B 1 134 ? -11.742 17.656 9.633 1 71.31 134 GLY B C 1
ATOM 2935 O O . GLY B 1 134 ? -11.555 18.219 10.719 1 71.31 134 GLY B O 1
ATOM 2936 N N . LYS B 1 135 ? -12.617 16.75 9.43 1 56.38 135 LYS B N 1
ATOM 2937 C CA . LYS B 1 135 ? -13.172 16.125 10.625 1 56.38 135 LYS B CA 1
ATOM 2938 C C . LYS B 1 135 ? -12.227 15.062 11.18 1 56.38 135 LYS B C 1
ATOM 2940 O O . LYS B 1 135 ? -11.617 14.312 10.414 1 56.38 135 LYS B O 1
ATOM 2945 N N . SER B 1 136 ? -11.594 15.398 12.125 1 48.94 136 SER B N 1
ATOM 2946 C CA . SER B 1 136 ? -10.734 14.391 12.742 1 48.94 136 SER B CA 1
ATOM 2947 C C . SER B 1 136 ? -11.562 13.305 13.422 1 48.94 136 SER B C 1
ATOM 2949 O O . SER B 1 136 ? -11.039 12.234 13.758 1 48.94 136 SER B O 1
ATOM 2951 N N . GLN B 1 137 ? -12.695 13.695 14.281 1 45.78 137 GLN B N 1
ATOM 2952 C CA . GLN B 1 137 ? -13.453 12.672 14.992 1 45.78 137 GLN B CA 1
ATOM 2953 C C . GLN B 1 137 ? -14.625 12.172 14.156 1 45.78 137 GLN B C 1
ATOM 2955 O O . GLN B 1 137 ? -15.484 12.961 13.742 1 45.78 137 GLN B O 1
ATOM 2960 N N . PHE B 1 138 ? -14.469 11.219 13.328 1 45.59 138 PHE B N 1
ATOM 2961 C CA . PHE B 1 138 ? -15.211 10.766 12.156 1 45.59 138 PHE B CA 1
ATOM 2962 C C . PHE B 1 138 ? -16.594 10.266 12.555 1 45.59 138 PHE B C 1
ATOM 2964 O O . PHE B 1 138 ? -16.766 9.094 12.898 1 45.59 138 PHE B O 1
ATOM 2971 N N . TYR B 1 139 ? -17.328 10.906 13.25 1 42.72 139 TYR B N 1
ATOM 2972 C CA . TYR B 1 139 ? -18.688 10.43 13.453 1 42.72 139 TYR B CA 1
ATOM 2973 C C . TYR B 1 139 ? -19.469 10.453 12.148 1 42.72 139 TYR B C 1
ATOM 2975 O O . TYR B 1 139 ? -20.625 10.008 12.102 1 42.72 139 TYR B O 1
ATOM 2983 N N . LEU B 1 140 ? -18.969 10.812 11.086 1 55.84 140 LEU B N 1
ATOM 2984 C CA . LEU B 1 140 ? -20.031 10.859 10.094 1 55.84 140 LEU B CA 1
ATOM 2985 C C . LEU B 1 140 ? -19.516 10.43 8.727 1 55.84 140 LEU B C 1
ATOM 2987 O O . LEU B 1 140 ? -19.156 11.273 7.895 1 55.84 140 LEU B O 1
ATOM 2991 N N . PHE B 1 141 ? -19.359 9 8.5 1 60.06 141 PHE B N 1
ATOM 2992 C CA . PHE B 1 141 ? -19.016 8.398 7.219 1 60.06 141 PHE B CA 1
ATOM 2993 C C . PHE B 1 141 ? -19.781 9.062 6.086 1 60.06 141 PHE B C 1
ATOM 2995 O O . PHE B 1 141 ? -19.219 9.344 5.027 1 60.06 141 PHE B O 1
ATOM 3002 N N . ASP B 1 142 ? -21.016 9.461 6.363 1 61.66 142 ASP B N 1
ATOM 3003 C CA . ASP B 1 142 ? -21.875 9.945 5.293 1 61.66 142 ASP B CA 1
ATOM 3004 C C . ASP B 1 142 ? -21.422 11.312 4.781 1 61.66 142 ASP B C 1
ATOM 3006 O O . ASP B 1 142 ? -21.797 11.734 3.689 1 61.66 142 ASP B O 1
ATOM 3010 N N . SER B 1 143 ? -20.516 11.812 5.496 1 69.62 143 SER B N 1
ATOM 3011 C CA . SER B 1 143 ? -20.094 13.148 5.086 1 69.62 143 SER B CA 1
ATOM 3012 C C . SER B 1 143 ? -18.812 13.102 4.266 1 69.62 143 SER B C 1
ATOM 3014 O O . SER B 1 143 ? -18.406 14.102 3.676 1 69.62 143 SER B O 1
ATOM 3016 N N . LEU B 1 144 ? -18.312 11.938 4.043 1 82.69 144 LEU B N 1
ATOM 3017 C CA . LEU B 1 144 ? -17.031 11.836 3.334 1 82.69 144 LEU B CA 1
ATOM 3018 C C . LEU B 1 144 ? -17.25 11.898 1.824 1 82.69 144 LEU B C 1
ATOM 3020 O O . LEU B 1 144 ? -18.25 11.391 1.313 1 82.69 144 LEU B O 1
ATOM 3024 N N . ASP B 1 145 ? -16.422 12.648 1.168 1 89.44 145 ASP B N 1
ATOM 3025 C CA . ASP B 1 145 ? -16.422 12.781 -0.285 1 89.44 145 ASP B CA 1
ATOM 3026 C C . ASP B 1 145 ? -15.383 11.859 -0.92 1 89.44 145 ASP B C 1
ATOM 3028 O O . ASP B 1 145 ? -14.18 12.07 -0.77 1 89.44 145 ASP B O 1
ATOM 3032 N N . ALA B 1 146 ? -15.883 10.898 -1.687 1 92 146 ALA B N 1
ATOM 3033 C CA . ALA B 1 146 ? -15.016 9.891 -2.293 1 92 146 ALA B CA 1
ATOM 3034 C C . ALA B 1 146 ? -13.961 10.539 -3.184 1 92 146 ALA B C 1
ATOM 3036 O O . ALA B 1 146 ? -12.812 10.094 -3.227 1 92 146 ALA B O 1
ATOM 3037 N N . GLN B 1 147 ? -14.32 11.609 -3.879 1 93.12 147 GLN B N 1
ATOM 3038 C CA . GLN B 1 147 ? -13.414 12.266 -4.809 1 93.12 147 GLN B CA 1
ATOM 3039 C C . GLN B 1 147 ? -12.266 12.945 -4.066 1 93.12 147 GLN B C 1
ATOM 3041 O O . GLN B 1 147 ? -11.117 12.906 -4.516 1 93.12 147 GLN B O 1
ATOM 3046 N N . LYS B 1 148 ? -12.555 13.586 -2.986 1 92.69 148 LYS B N 1
ATOM 3047 C CA . LYS B 1 148 ? -11.516 14.25 -2.211 1 92.69 148 LYS B CA 1
ATOM 3048 C C . LYS B 1 148 ? -10.516 13.242 -1.651 1 92.69 148 LYS B C 1
ATOM 3050 O O . LYS B 1 148 ? -9.305 13.484 -1.659 1 92.69 148 LYS B O 1
ATOM 3055 N N . VAL B 1 149 ? -11.047 12.125 -1.183 1 93.75 149 VAL B N 1
ATOM 3056 C CA . VAL B 1 149 ? -10.188 11.078 -0.641 1 93.75 149 VAL B CA 1
ATOM 3057 C C . VAL B 1 149 ? -9.344 10.477 -1.761 1 93.75 149 VAL B C 1
ATOM 3059 O O . VAL B 1 149 ? -8.141 10.242 -1.588 1 93.75 149 VAL B O 1
ATOM 3062 N N . TYR B 1 150 ? -9.945 10.266 -2.912 1 93.75 150 TYR B N 1
ATOM 3063 C CA . TYR B 1 150 ? -9.211 9.789 -4.082 1 93.75 150 TYR B CA 1
ATOM 3064 C C . TYR B 1 150 ? -8.125 10.773 -4.484 1 93.75 150 TYR B C 1
ATOM 3066 O O . TYR B 1 150 ? -6.992 10.375 -4.773 1 93.75 150 TYR B O 1
ATOM 3074 N N . ASN B 1 151 ? -8.453 12 -4.477 1 93.44 151 ASN B N 1
ATOM 3075 C CA . ASN B 1 151 ? -7.465 13.031 -4.762 1 93.44 151 ASN B CA 1
ATOM 3076 C C . ASN B 1 151 ? -6.312 12.992 -3.76 1 93.44 151 ASN B C 1
ATOM 3078 O O . ASN B 1 151 ? -5.16 13.234 -4.121 1 93.44 151 ASN B O 1
ATOM 3082 N N . GLY B 1 152 ? -6.684 12.742 -2.482 1 94.31 152 GLY B N 1
ATOM 3083 C CA . GLY B 1 152 ? -5.645 12.586 -1.479 1 94.31 152 GLY B CA 1
ATOM 3084 C C . GLY B 1 152 ? -4.633 11.508 -1.826 1 94.31 152 GLY B C 1
ATOM 3085 O O . GLY B 1 152 ? -3.432 11.688 -1.621 1 94.31 152 GLY B O 1
ATOM 3086 N N . ALA B 1 153 ? -5.129 10.406 -2.389 1 95.5 153 ALA B N 1
ATOM 3087 C CA . ALA B 1 153 ? -4.242 9.32 -2.807 1 95.5 153 ALA B CA 1
ATOM 3088 C C . ALA B 1 153 ? -3.309 9.781 -3.924 1 95.5 153 ALA B C 1
ATOM 3090 O O . ALA B 1 153 ? -2.115 9.469 -3.906 1 95.5 153 ALA B O 1
ATOM 3091 N N . ARG B 1 154 ? -3.814 10.492 -4.867 1 93.62 154 ARG B N 1
ATOM 3092 C CA . ARG B 1 154 ? -3 11.023 -5.957 1 93.62 154 ARG B CA 1
ATOM 3093 C C . ARG B 1 154 ? -1.97 12.016 -5.434 1 93.62 154 ARG B C 1
ATOM 3095 O O . ARG B 1 154 ? -0.828 12.039 -5.895 1 93.62 154 ARG B O 1
ATOM 3102 N N . ASN B 1 155 ? -2.387 12.805 -4.523 1 94.94 155 ASN B N 1
ATOM 3103 C CA . ASN B 1 155 ? -1.472 13.781 -3.947 1 94.94 155 ASN B CA 1
ATOM 3104 C C . ASN B 1 155 ? -0.327 13.109 -3.197 1 94.94 155 ASN B C 1
ATOM 3106 O O . ASN B 1 155 ? 0.796 13.617 -3.186 1 94.94 155 ASN B O 1
ATOM 3110 N N . ILE B 1 156 ? -0.619 11.945 -2.557 1 96.56 156 ILE B N 1
ATOM 3111 C CA . ILE B 1 156 ? 0.46 11.18 -1.942 1 96.56 156 ILE B CA 1
ATOM 3112 C C . ILE B 1 156 ? 1.439 10.711 -3.018 1 96.56 156 ILE B C 1
ATOM 3114 O O . ILE B 1 156 ? 2.654 10.711 -2.803 1 96.56 156 ILE B O 1
ATOM 3118 N N . GLU B 1 157 ? 0.927 10.289 -4.18 1 93.25 157 GLU B N 1
ATOM 3119 C CA . GLU B 1 157 ? 1.789 9.891 -5.289 1 93.25 157 GLU B CA 1
ATOM 3120 C C . GLU B 1 157 ? 2.705 11.039 -5.715 1 93.25 157 GLU B C 1
ATOM 3122 O O . GLU B 1 157 ? 3.906 10.836 -5.906 1 93.25 157 GLU B O 1
ATOM 3127 N N . VAL B 1 158 ? 2.15 12.18 -5.832 1 93.06 158 VAL B N 1
ATOM 3128 C CA . VAL B 1 158 ? 2.928 13.352 -6.211 1 93.06 158 VAL B CA 1
ATOM 3129 C C . VAL B 1 158 ? 3.984 13.641 -5.148 1 93.06 158 VAL B C 1
ATOM 3131 O O . VAL B 1 158 ? 5.148 13.898 -5.473 1 93.06 158 VAL B O 1
ATOM 3134 N N . ALA B 1 159 ? 3.537 13.594 -3.91 1 95.5 159 ALA B N 1
ATOM 3135 C CA . ALA B 1 159 ? 4.469 13.852 -2.816 1 95.5 159 ALA B CA 1
ATOM 3136 C C . ALA B 1 159 ? 5.617 12.852 -2.826 1 95.5 159 ALA B C 1
ATOM 3138 O O . ALA B 1 159 ? 6.773 13.219 -2.604 1 95.5 159 ALA B O 1
ATOM 3139 N N . SER B 1 160 ? 5.273 11.594 -3.029 1 93.44 160 SER B N 1
ATOM 3140 C CA . SER B 1 160 ? 6.305 10.562 -3.104 1 93.44 160 SER B CA 1
ATOM 3141 C C . SER B 1 160 ? 7.266 10.82 -4.258 1 93.44 160 SER B C 1
ATOM 3143 O O . SER B 1 160 ? 8.469 10.609 -4.129 1 93.44 160 SER B O 1
ATOM 3145 N N . TRP B 1 161 ? 6.746 11.219 -5.391 1 90.31 161 TRP B N 1
ATOM 3146 C CA . TRP B 1 161 ? 7.578 11.555 -6.543 1 90.31 161 TRP B CA 1
ATOM 3147 C C . TRP B 1 161 ? 8.516 12.711 -6.223 1 90.31 161 TRP B C 1
ATOM 3149 O O . TRP B 1 161 ? 9.703 12.664 -6.535 1 90.31 161 TRP B O 1
ATOM 3159 N N . LEU B 1 162 ? 7.992 13.773 -5.566 1 93.12 162 LEU B N 1
ATOM 3160 C CA . LEU B 1 162 ? 8.82 14.906 -5.168 1 93.12 162 LEU B CA 1
ATOM 3161 C C . LEU B 1 162 ? 9.961 14.453 -4.262 1 93.12 162 LEU B C 1
ATOM 3163 O O . LEU B 1 162 ? 11.109 14.859 -4.457 1 93.12 162 LEU B O 1
ATOM 3167 N N . LEU B 1 163 ? 9.641 13.609 -3.322 1 93.12 163 LEU B N 1
ATOM 3168 C CA . LEU B 1 163 ? 10.617 13.125 -2.354 1 93.12 163 LEU B CA 1
ATOM 3169 C C . LEU B 1 163 ? 11.758 12.398 -3.053 1 93.12 163 LEU B C 1
ATOM 3171 O O . LEU B 1 163 ? 12.914 12.5 -2.635 1 93.12 163 LEU B O 1
ATOM 3175 N N . GLN B 1 164 ? 11.453 11.781 -4.172 1 88.12 164 GLN B N 1
ATOM 3176 C CA . GLN B 1 164 ? 12.422 10.914 -4.84 1 88.12 164 GLN B CA 1
ATOM 3177 C C . GLN B 1 164 ? 13.211 11.688 -5.895 1 88.12 164 GLN B C 1
ATOM 3179 O O . GLN B 1 164 ? 14.289 11.25 -6.312 1 88.12 164 GLN B O 1
ATOM 3184 N N . THR B 1 165 ? 12.688 12.852 -6.312 1 89.19 165 THR B N 1
ATOM 3185 C CA . THR B 1 165 ? 13.266 13.398 -7.535 1 89.19 165 THR B CA 1
ATOM 3186 C C . THR B 1 165 ? 13.781 14.812 -7.305 1 89.19 165 THR B C 1
ATOM 3188 O O . THR B 1 165 ? 14.68 15.273 -8.016 1 89.19 165 THR B O 1
ATOM 3191 N N . LYS B 1 166 ? 13.188 15.484 -6.336 1 93.44 166 LYS B N 1
ATOM 3192 C CA . LYS B 1 166 ? 13.539 16.891 -6.199 1 93.44 166 LYS B CA 1
ATOM 3193 C C . LYS B 1 166 ? 14.914 17.062 -5.559 1 93.44 166 LYS B C 1
ATOM 3195 O O . LYS B 1 166 ? 15.211 16.422 -4.551 1 93.44 166 LYS B O 1
ATOM 3200 N N . ARG B 1 167 ? 15.617 17.953 -6.203 1 95.12 167 ARG B N 1
ATOM 3201 C CA . ARG B 1 167 ? 17 18.188 -5.781 1 95.12 167 ARG B CA 1
ATOM 3202 C C . ARG B 1 167 ? 17.25 19.672 -5.555 1 95.12 167 ARG B C 1
ATOM 3204 O O . ARG B 1 167 ? 16.609 20.516 -6.18 1 95.12 167 ARG B O 1
ATOM 3211 N N . LYS B 1 168 ? 18.234 19.875 -4.699 1 95.94 168 LYS B N 1
ATOM 3212 C CA . LYS B 1 168 ? 18.734 21.219 -4.484 1 95.94 168 LYS B CA 1
ATOM 3213 C C . LYS B 1 168 ? 19.562 21.703 -5.676 1 95.94 168 LYS B C 1
ATOM 3215 O O . LYS B 1 168 ? 19.859 20.922 -6.582 1 95.94 168 LYS B O 1
ATOM 3220 N N . GLN B 1 169 ? 19.953 22.922 -5.656 1 95.69 169 GLN B N 1
ATOM 3221 C CA . GLN B 1 169 ? 20.766 23.516 -6.711 1 95.69 169 GLN B CA 1
ATOM 3222 C C . GLN B 1 169 ? 22.125 22.812 -6.809 1 95.69 169 GLN B C 1
ATOM 3224 O O . GLN B 1 169 ? 22.688 22.688 -7.898 1 95.69 169 GLN B O 1
ATOM 3229 N N . ASN B 1 170 ? 22.625 22.344 -5.719 1 94.94 170 ASN B N 1
ATOM 3230 C CA . ASN B 1 170 ? 23.922 21.672 -5.711 1 94.94 170 ASN B CA 1
ATOM 3231 C C . ASN B 1 170 ? 23.812 20.219 -6.168 1 94.94 170 ASN B C 1
ATOM 3233 O O . ASN B 1 170 ? 24.797 19.484 -6.145 1 94.94 170 ASN B O 1
ATOM 3237 N N . GLY B 1 171 ? 22.594 19.75 -6.422 1 94.62 171 GLY B N 1
ATOM 3238 C CA . GLY B 1 171 ? 22.391 18.422 -6.977 1 94.62 171 GLY B CA 1
ATOM 3239 C C . GLY B 1 171 ? 21.969 17.391 -5.941 1 94.62 171 GLY B C 1
ATOM 3240 O O . GLY B 1 171 ? 21.562 16.281 -6.289 1 94.62 171 GLY B O 1
ATOM 3241 N N . GLU B 1 172 ? 22.047 17.844 -4.723 1 93.25 172 GLU B N 1
ATOM 3242 C CA . GLU B 1 172 ? 21.688 16.906 -3.666 1 93.25 172 GLU B CA 1
ATOM 3243 C C . GLU B 1 172 ? 20.172 16.844 -3.475 1 93.25 172 GLU B C 1
ATOM 3245 O O . GLU B 1 172 ? 19.469 17.828 -3.68 1 93.25 172 GLU B O 1
ATOM 3250 N N . LEU B 1 173 ? 1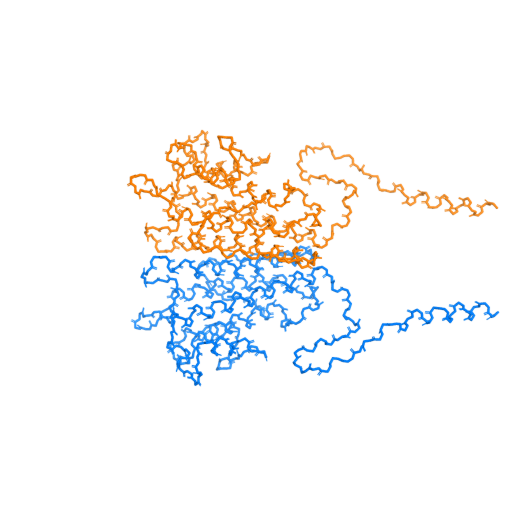9.719 15.672 -3.021 1 94.44 173 LEU B N 1
ATOM 3251 C CA . LEU B 1 173 ? 18.312 15.539 -2.674 1 94.44 173 LEU B CA 1
ATOM 3252 C C . LEU B 1 173 ? 17.969 16.406 -1.464 1 94.44 173 LEU B C 1
ATOM 3254 O O . LEU B 1 173 ? 18.766 16.516 -0.534 1 94.44 173 LEU B O 1
ATOM 3258 N N . PHE B 1 174 ? 16.719 16.969 -1.477 1 96.38 174 PHE B N 1
ATOM 3259 C CA . PHE B 1 174 ? 16.281 17.75 -0.324 1 96.38 174 PHE B CA 1
ATOM 3260 C C . PHE B 1 174 ? 16.141 16.859 0.907 1 96.38 174 PHE B C 1
ATOM 3262 O O . PHE B 1 174 ? 16.516 17.266 2.01 1 96.38 174 PHE B O 1
ATOM 3269 N N . LEU B 1 175 ? 15.594 15.68 0.668 1 96 175 LEU B N 1
ATOM 3270 C CA . LEU B 1 175 ? 15.422 14.656 1.693 1 96 175 LEU B CA 1
ATOM 3271 C C . LEU B 1 175 ? 15.82 13.289 1.166 1 96 175 LEU B C 1
ATOM 3273 O O . LEU B 1 175 ? 15.422 12.898 0.066 1 96 175 LEU B O 1
ATOM 3277 N N . LEU B 1 176 ? 16.641 12.633 1.979 1 92.44 176 LEU B N 1
ATOM 3278 C CA . LEU B 1 176 ? 17 11.266 1.621 1 92.44 176 LEU B CA 1
ATOM 3279 C C . LEU B 1 176 ? 15.875 10.297 1.961 1 92.44 176 LEU B C 1
ATOM 3281 O O . LEU B 1 176 ? 15.273 10.391 3.033 1 92.44 176 LEU B O 1
ATOM 3285 N N . SER B 1 177 ? 15.508 9.469 1.042 1 89.31 177 SER B N 1
ATOM 3286 C CA . SER B 1 177 ? 14.5 8.438 1.251 1 89.31 177 SER B CA 1
ATOM 3287 C C . SER B 1 177 ? 14.938 7.105 0.644 1 89.31 177 SER B C 1
ATOM 3289 O O . SER B 1 177 ? 15.805 6.422 1.19 1 89.31 177 SER B O 1
ATOM 3291 N N . SER B 1 178 ? 14.336 6.543 -0.673 1 72.69 178 SER B N 1
ATOM 3292 C CA . SER B 1 178 ? 14.633 5.266 -1.313 1 72.69 178 SER B CA 1
ATOM 3293 C C . SER B 1 178 ? 15.93 5.332 -2.111 1 72.69 178 SER B C 1
ATOM 3295 O O . SER B 1 178 ? 16.5 4.301 -2.467 1 72.69 178 SER B O 1
ATOM 3297 N N . GLY B 1 179 ? 16.484 6.527 -2.404 1 58.41 179 GLY B N 1
ATOM 3298 C CA . GLY B 1 179 ? 17.422 6.789 -3.484 1 58.41 179 GLY B CA 1
ATOM 3299 C C . GLY B 1 179 ? 18.672 5.945 -3.402 1 58.41 179 GLY B C 1
ATOM 3300 O O . GLY B 1 179 ? 18.703 4.941 -2.689 1 58.41 179 GLY B O 1
ATOM 3301 N N . LYS B 1 180 ? 19.938 6.723 -3.906 1 49.88 180 LYS B N 1
ATOM 3302 C CA . LYS B 1 180 ? 21.25 6.422 -4.492 1 49.88 180 LYS B CA 1
ATOM 3303 C C . LYS B 1 180 ? 22.219 5.91 -3.432 1 49.88 180 LYS B C 1
ATOM 3305 O O . LYS B 1 180 ? 22.438 6.562 -2.41 1 49.88 180 LYS B O 1
ATOM 3310 N N . GLY B 1 181 ? 22.062 4.52 -3.102 1 47.06 181 GLY B N 1
ATOM 3311 C CA . GLY B 1 181 ? 23.078 3.697 -2.479 1 47.06 181 GLY B CA 1
ATOM 3312 C C . GLY B 1 181 ? 22.609 2.297 -2.145 1 47.06 181 GLY B C 1
ATOM 3313 O O . GLY B 1 181 ? 22.219 1.538 -3.035 1 47.06 181 GLY B O 1
ATOM 3314 N N . LEU B 1 182 ? 22.234 2.15 -0.801 1 47.31 182 LEU B N 1
ATOM 3315 C CA . LEU B 1 182 ? 22.094 0.813 -0.237 1 47.31 182 LEU B CA 1
ATOM 3316 C C . LEU B 1 182 ? 20.797 0.169 -0.708 1 47.31 182 LEU B C 1
ATOM 3318 O O . LEU B 1 182 ? 19.719 0.757 -0.571 1 47.31 182 LEU B O 1
ATOM 3322 N N . SER B 1 183 ? 20.828 -0.819 -1.585 1 47.19 183 SER B N 1
ATOM 3323 C CA . SER B 1 183 ? 19.844 -1.604 -2.336 1 47.19 183 SER B CA 1
ATOM 3324 C C . SER B 1 183 ? 18.578 -1.835 -1.52 1 47.19 183 SER B C 1
ATOM 3326 O O . SER B 1 183 ? 17.469 -1.611 -2.01 1 47.19 183 SER B O 1
ATOM 3328 N N . ALA B 1 184 ? 18.688 -2.367 -0.287 1 48.12 184 ALA B N 1
ATOM 3329 C CA . ALA B 1 184 ? 17.562 -2.854 0.508 1 48.12 184 ALA B CA 1
ATOM 3330 C C . ALA B 1 184 ? 16.734 -1.694 1.052 1 48.12 184 ALA B C 1
ATOM 3332 O O . ALA B 1 184 ? 15.508 -1.788 1.14 1 48.12 184 ALA B O 1
ATOM 3333 N N . THR B 1 185 ? 17.391 -0.542 1.521 1 48.16 185 THR B N 1
ATOM 3334 C CA . THR B 1 185 ? 16.75 0.606 2.154 1 48.16 185 THR B CA 1
ATOM 3335 C C . THR B 1 185 ? 15.75 1.259 1.207 1 48.16 185 THR B C 1
ATOM 3337 O O . THR B 1 185 ? 14.695 1.731 1.639 1 48.16 185 THR B O 1
ATOM 3340 N N . ASN B 1 186 ? 15.859 1.038 0.015 1 58.94 186 ASN B N 1
ATOM 3341 C CA . ASN B 1 186 ? 15.109 1.75 -1.017 1 58.94 186 ASN B CA 1
ATOM 3342 C C . ASN B 1 186 ? 13.711 1.168 -1.2 1 58.94 186 ASN B C 1
ATOM 3344 O O . ASN B 1 186 ? 12.75 1.907 -1.419 1 58.94 186 ASN B O 1
ATOM 3348 N N . ARG B 1 187 ? 13.57 0.062 -0.541 1 77.19 187 ARG B N 1
ATOM 3349 C CA . ARG B 1 187 ? 12.328 -0.611 -0.891 1 77.19 187 ARG B CA 1
ATOM 3350 C C . ARG B 1 187 ? 11.242 -0.342 0.153 1 77.19 187 ARG B C 1
ATOM 3352 O O . ARG B 1 187 ? 10.055 -0.317 -0.169 1 77.19 187 ARG B O 1
ATOM 3359 N N . SER B 1 188 ? 11.695 0.013 1.312 1 86.44 188 SER B N 1
ATOM 3360 C CA . SER B 1 188 ? 10.75 0.144 2.414 1 86.44 188 SER B CA 1
ATOM 3361 C C . SER B 1 188 ? 9.945 1.434 2.299 1 86.44 188 SER B C 1
ATOM 3363 O O . SER B 1 188 ? 8.766 1.475 2.678 1 86.44 188 SER B O 1
ATOM 3365 N N . TYR B 1 189 ? 10.555 2.539 1.73 1 91.56 189 TYR B N 1
ATOM 3366 C CA . TYR B 1 189 ? 9.805 3.77 1.517 1 91.56 189 TYR B CA 1
ATOM 3367 C C . TYR B 1 189 ? 8.711 3.566 0.476 1 91.56 189 TYR B C 1
ATOM 3369 O O . TYR B 1 189 ? 7.566 3.979 0.68 1 91.56 189 TYR B O 1
ATOM 3377 N N . ASP B 1 190 ? 9.102 2.871 -0.54 1 90.94 190 ASP B N 1
ATOM 3378 C CA . ASP B 1 190 ? 8.133 2.627 -1.608 1 90.94 190 ASP B CA 1
ATOM 3379 C C . ASP B 1 190 ? 6.973 1.771 -1.114 1 90.94 190 ASP B C 1
ATOM 3381 O O . ASP B 1 190 ? 5.816 2.029 -1.455 1 90.94 190 ASP B O 1
ATOM 3385 N N . ARG B 1 191 ? 7.25 0.799 -0.333 1 92.44 191 ARG B N 1
ATOM 3386 C CA . ARG B 1 191 ? 6.207 -0.04 0.244 1 92.44 191 ARG B CA 1
ATOM 3387 C C . ARG B 1 191 ? 5.289 0.773 1.151 1 92.44 191 ARG B C 1
ATOM 3389 O O . ARG B 1 191 ? 4.07 0.607 1.12 1 92.44 191 ARG B O 1
ATOM 3396 N N . LEU B 1 192 ? 5.895 1.595 1.92 1 96.12 192 LEU B N 1
ATOM 3397 C CA . LEU B 1 192 ? 5.117 2.43 2.828 1 96.12 192 LEU B CA 1
ATOM 3398 C C . LEU B 1 192 ? 4.199 3.369 2.053 1 96.12 192 LEU B C 1
ATOM 3400 O O . LEU B 1 192 ? 3.027 3.523 2.398 1 96.12 192 LEU B O 1
ATOM 3404 N N . PHE B 1 193 ? 4.703 3.975 0.987 1 95.69 193 PHE B N 1
ATOM 3405 C CA . PHE B 1 193 ? 3.869 4.836 0.154 1 95.69 193 PHE B CA 1
ATOM 3406 C C . PHE B 1 193 ? 2.771 4.027 -0.53 1 95.69 193 PHE B C 1
ATOM 3408 O O . PHE B 1 193 ? 1.655 4.516 -0.709 1 95.69 193 PHE B O 1
ATOM 3415 N N . GLY B 1 194 ? 3.098 2.816 -0.923 1 96.06 194 GLY B N 1
ATOM 3416 C CA . GLY B 1 194 ? 2.066 1.947 -1.469 1 96.06 194 GLY B CA 1
ATOM 3417 C C . GLY B 1 194 ? 0.915 1.713 -0.51 1 96.06 194 GLY B C 1
ATOM 3418 O O . GLY B 1 194 ? -0.251 1.766 -0.908 1 96.06 194 GLY B O 1
ATOM 3419 N N . LYS B 1 195 ? 1.302 1.449 0.726 1 97.31 195 LYS B N 1
ATOM 3420 C CA . LYS B 1 195 ? 0.273 1.272 1.747 1 97.31 195 LYS B CA 1
ATOM 3421 C C . LYS B 1 195 ? -0.58 2.529 1.891 1 97.31 195 LYS B C 1
ATOM 3423 O O . LYS B 1 195 ? -1.811 2.453 1.904 1 97.31 195 LYS B O 1
ATOM 3428 N N . LEU B 1 196 ? 0.06 3.666 1.935 1 98.06 196 LEU B N 1
ATOM 3429 C CA . LEU B 1 196 ? -0.629 4.938 2.123 1 98.06 196 LEU B CA 1
ATOM 3430 C C . LEU B 1 196 ? -1.567 5.227 0.956 1 98.06 196 LEU B C 1
ATOM 3432 O O . LEU B 1 196 ? -2.727 5.594 1.162 1 98.06 196 LEU B O 1
ATOM 3436 N N . ILE B 1 197 ? -1.094 5.043 -0.245 1 96.69 197 ILE B N 1
ATOM 3437 C CA . ILE B 1 197 ? -1.881 5.297 -1.447 1 96.69 197 ILE B CA 1
ATOM 3438 C C . ILE B 1 197 ? -3.045 4.312 -1.519 1 96.69 197 ILE B C 1
ATOM 3440 O O . ILE B 1 197 ? -4.195 4.715 -1.709 1 96.69 197 ILE B O 1
ATOM 3444 N N . GLY B 1 198 ? -2.719 3.059 -1.299 1 96.62 198 GLY B N 1
ATOM 3445 C CA . GLY B 1 198 ? -3.732 2.02 -1.389 1 96.62 198 GLY B CA 1
ATOM 3446 C C . GLY B 1 198 ? -4.848 2.188 -0.376 1 96.62 198 GLY B C 1
ATOM 3447 O O . GLY B 1 198 ? -6.016 1.92 -0.679 1 96.62 198 GLY B O 1
ATOM 3448 N N . GLN B 1 199 ? -4.488 2.576 0.752 1 96.75 199 GLN B N 1
ATOM 3449 C CA . GLN B 1 199 ? -5.461 2.777 1.82 1 96.75 199 GLN B CA 1
ATOM 3450 C C . GLN B 1 199 ? -6.457 3.875 1.459 1 96.75 199 GLN B C 1
ATOM 3452 O O . GLN B 1 199 ? -7.66 3.734 1.696 1 96.75 199 GLN B O 1
ATOM 3457 N N . GLN B 1 200 ? -5.973 4.949 0.933 1 96.06 200 GLN B N 1
ATOM 3458 C CA . GLN B 1 200 ? -6.863 6.031 0.528 1 96.06 200 GLN B CA 1
ATOM 3459 C C . GLN B 1 200 ? -7.73 5.617 -0.659 1 96.06 200 GLN B C 1
ATOM 3461 O O . GLN B 1 200 ? -8.93 5.91 -0.693 1 96.06 200 GLN B O 1
ATOM 3466 N N . ASP B 1 201 ? -7.109 4.938 -1.644 1 96.12 201 ASP B N 1
ATOM 3467 C CA . ASP B 1 201 ? -7.871 4.434 -2.781 1 96.12 201 ASP B CA 1
ATOM 3468 C C . ASP B 1 201 ? -9.031 3.553 -2.316 1 96.12 201 ASP B C 1
ATOM 3470 O O . ASP B 1 201 ? -10.156 3.682 -2.811 1 96.12 201 ASP B O 1
ATOM 3474 N N . LEU B 1 202 ? -8.703 2.693 -1.386 1 95.88 202 LEU B N 1
ATOM 3475 C CA . LEU B 1 202 ? -9.703 1.752 -0.896 1 95.88 202 LEU B CA 1
ATOM 3476 C C . LEU B 1 202 ? -10.812 2.48 -0.149 1 95.88 202 LEU B C 1
ATOM 3478 O O . LEU B 1 202 ? -11.992 2.184 -0.34 1 95.88 202 LEU B O 1
ATOM 3482 N N . LEU B 1 203 ? -10.453 3.4 0.696 1 94.69 203 LEU B N 1
ATOM 3483 C CA . LEU B 1 203 ? -11.461 4.168 1.42 1 94.69 203 LEU B CA 1
ATOM 3484 C C . LEU B 1 203 ? -12.352 4.945 0.454 1 94.69 203 LEU B C 1
ATOM 3486 O O . LEU B 1 203 ? -13.57 4.992 0.625 1 94.69 203 LEU B O 1
ATOM 3490 N N . ALA B 1 204 ? -11.734 5.566 -0.567 1 94.5 204 ALA B N 1
ATOM 3491 C CA . ALA B 1 204 ? -12.5 6.293 -1.576 1 94.5 204 ALA B CA 1
ATOM 3492 C C . ALA B 1 204 ? -13.516 5.379 -2.258 1 94.5 204 ALA B C 1
ATOM 3494 O O . ALA B 1 204 ? -14.664 5.77 -2.471 1 94.5 204 ALA B O 1
ATOM 3495 N N . LEU B 1 205 ? -13.102 4.195 -2.58 1 94.31 205 LEU B N 1
ATOM 3496 C CA . LEU B 1 205 ? -13.977 3.238 -3.242 1 94.31 205 LEU B CA 1
ATOM 3497 C C . LEU B 1 205 ? -15.125 2.826 -2.322 1 94.31 205 LEU B C 1
ATOM 3499 O O . LEU B 1 205 ? -16.266 2.709 -2.766 1 94.31 205 LEU B O 1
ATOM 3503 N N . VAL B 1 206 ? -14.828 2.547 -1.048 1 91.88 206 VAL B N 1
ATOM 3504 C CA . VAL B 1 206 ? -15.859 2.193 -0.074 1 91.88 206 VAL B CA 1
ATOM 3505 C C . VAL B 1 206 ? -16.891 3.314 0.019 1 91.88 206 VAL B C 1
ATOM 3507 O O . VAL B 1 206 ? -18.094 3.061 -0.014 1 91.88 206 VAL B O 1
ATOM 3510 N N . ILE B 1 207 ? -16.375 4.559 0.118 1 91 207 ILE B N 1
ATOM 3511 C CA . ILE B 1 207 ? -17.25 5.719 0.213 1 91 207 ILE B CA 1
ATOM 3512 C C . ILE B 1 207 ? -18.109 5.82 -1.046 1 91 207 ILE B C 1
ATOM 3514 O O . ILE B 1 207 ? -19.328 6.027 -0.962 1 91 207 ILE B O 1
ATOM 3518 N N . ALA B 1 208 ? -17.5 5.684 -2.184 1 91.75 208 ALA B N 1
ATOM 3519 C CA . ALA B 1 208 ? -18.203 5.793 -3.455 1 91.75 208 ALA B CA 1
ATOM 3520 C C . ALA B 1 208 ? -19.281 4.723 -3.578 1 91.75 208 ALA B C 1
ATOM 3522 O O . ALA B 1 208 ? -20.391 5 -4.035 1 91.75 208 ALA B O 1
ATOM 3523 N N . THR B 1 209 ? -18.953 3.531 -3.184 1 87.06 209 THR B N 1
ATOM 3524 C CA . THR B 1 209 ? -19.906 2.42 -3.266 1 87.06 209 THR B CA 1
ATOM 3525 C C . THR B 1 209 ? -21.078 2.633 -2.309 1 87.06 209 THR B C 1
ATOM 3527 O O . THR B 1 209 ? -22.234 2.443 -2.686 1 87.06 209 THR B O 1
ATOM 3530 N N . LYS B 1 210 ? -20.797 3.023 -1.11 1 84.5 210 LYS B N 1
ATOM 3531 C CA . LYS B 1 210 ? -21.812 3.271 -0.106 1 84.5 210 LYS B CA 1
ATOM 3532 C C . LYS B 1 210 ? -22.766 4.379 -0.553 1 84.5 210 LYS B C 1
ATOM 3534 O O . LYS B 1 210 ? -23.984 4.301 -0.324 1 84.5 210 LYS B O 1
ATOM 3539 N N . ASN B 1 211 ? -22.156 5.371 -1.124 1 84.44 211 ASN B N 1
ATOM 354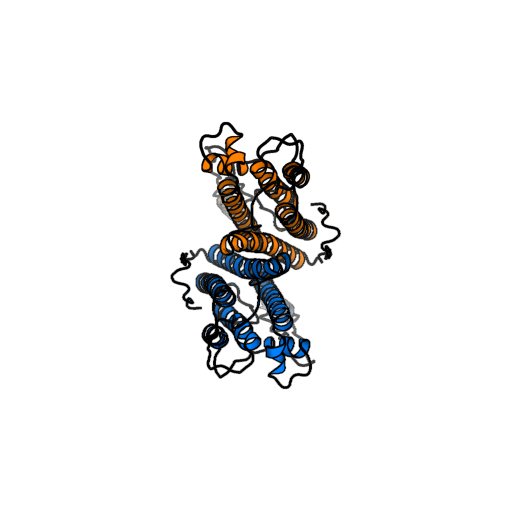0 C CA . ASN B 1 211 ? -22.938 6.547 -1.483 1 84.44 211 ASN B CA 1
ATOM 3541 C C . ASN B 1 211 ? -23.453 6.465 -2.918 1 84.44 211 ASN B C 1
ATOM 3543 O O . ASN B 1 211 ? -24.062 7.41 -3.42 1 84.44 211 ASN B O 1
ATOM 3547 N N . HIS B 1 212 ? -23.219 5.367 -3.596 1 83.25 212 HIS B N 1
ATOM 3548 C CA . HIS B 1 212 ? -23.656 5.133 -4.969 1 83.25 212 HIS B CA 1
ATOM 3549 C C . HIS B 1 212 ? -23.156 6.234 -5.898 1 83.25 212 HIS B C 1
ATOM 3551 O O . HIS B 1 212 ? -23.938 6.789 -6.684 1 83.25 212 HIS B O 1
ATOM 3557 N N . ARG B 1 213 ? -22.016 6.637 -5.609 1 81.81 213 ARG B N 1
ATOM 3558 C CA . ARG B 1 213 ? -21.375 7.641 -6.441 1 81.81 213 ARG B CA 1
ATOM 3559 C C . ARG B 1 213 ? -20.172 7.047 -7.188 1 81.81 213 ARG B C 1
ATOM 3561 O O . ARG B 1 213 ? -19.719 5.953 -6.855 1 81.81 213 ARG B O 1
ATOM 3568 N N . THR B 1 214 ? -19.766 7.762 -8.219 1 82.31 214 THR B N 1
ATOM 3569 C CA . THR B 1 214 ? -18.609 7.336 -8.984 1 82.31 214 THR B CA 1
ATOM 3570 C C . THR B 1 214 ? -17.422 8.266 -8.742 1 82.31 214 THR B C 1
ATOM 3572 O O . THR B 1 214 ? -17.609 9.43 -8.383 1 82.31 214 THR B O 1
ATOM 3575 N N . ILE B 1 215 ? -16.266 7.691 -8.711 1 86.38 215 ILE B N 1
ATOM 3576 C CA . ILE B 1 215 ? -15.016 8.453 -8.617 1 86.38 215 ILE B CA 1
ATOM 3577 C C . ILE B 1 215 ? -14.516 8.789 -10.016 1 86.38 215 ILE B C 1
ATOM 3579 O O . ILE B 1 215 ? -14.445 7.918 -10.883 1 86.38 215 ILE B O 1
ATOM 3583 N N . LYS B 1 216 ? -14.273 10.023 -10.227 1 81.81 216 LYS B N 1
ATOM 3584 C CA . LYS B 1 216 ? -13.586 10.414 -11.453 1 81.81 216 LYS B CA 1
ATOM 3585 C C . LYS B 1 216 ? -12.086 10.133 -11.359 1 81.81 216 LYS B C 1
ATOM 3587 O O . LYS B 1 216 ? -11.383 10.773 -10.578 1 81.81 216 LYS B O 1
ATOM 3592 N N . ASN B 1 217 ? -11.719 9.117 -12.148 1 78.69 217 ASN B N 1
ATOM 3593 C CA . ASN B 1 217 ? -10.312 8.742 -12.141 1 78.69 217 ASN B CA 1
ATOM 3594 C C . ASN B 1 217 ? -9.445 9.789 -12.836 1 78.69 217 ASN B C 1
ATOM 3596 O O . ASN B 1 217 ? -9.844 10.344 -13.859 1 78.69 217 ASN B O 1
ATOM 3600 N N . VAL B 1 218 ? -8.57 10.258 -12.133 1 65.31 218 VAL B N 1
ATOM 3601 C CA . VAL B 1 218 ? -7.605 11.188 -12.711 1 65.31 218 VAL B CA 1
ATOM 3602 C C . VAL B 1 218 ? -6.305 10.453 -13.016 1 65.31 218 VAL B C 1
ATOM 3604 O O . VAL B 1 218 ? -5.707 9.836 -12.125 1 65.31 218 VAL B O 1
ATOM 3607 N N . PHE B 1 219 ? -6.188 10.055 -14.281 1 56.53 219 PHE B N 1
ATOM 3608 C CA . PHE B 1 219 ? -4.938 9.398 -14.656 1 56.53 219 PHE B CA 1
ATOM 3609 C C . PHE B 1 219 ? -3.783 10.398 -14.641 1 56.53 219 PHE B C 1
ATOM 3611 O O . PHE B 1 219 ? -3.83 11.422 -15.328 1 56.53 219 PHE B O 1
ATOM 3618 N N . GLN B 1 220 ? -3.043 10.453 -13.5 1 56.06 220 GLN B N 1
ATOM 3619 C CA . GLN B 1 220 ? -1.908 11.367 -13.43 1 56.06 220 GLN B CA 1
ATOM 3620 C C . GLN B 1 220 ? -0.7 10.805 -14.172 1 56.06 220 GLN B C 1
ATOM 3622 O O . GLN B 1 220 ? -0.248 9.695 -13.883 1 56.06 220 GLN B O 1
ATOM 3627 N N . SER B 1 221 ? -0.692 10.977 -15.445 1 46.25 221 SER B N 1
ATOM 3628 C CA . SER B 1 221 ? 0.587 10.711 -16.094 1 46.25 221 SER B CA 1
ATOM 3629 C C . SER B 1 221 ? 1.732 11.398 -15.359 1 46.25 221 SER B C 1
ATOM 3631 O O . SER B 1 221 ? 1.53 12.422 -14.703 1 46.25 221 SER B O 1
ATOM 3633 N N . ALA B 1 222 ? 2.744 10.641 -14.977 1 48.66 222 ALA B N 1
ATOM 3634 C CA . ALA B 1 222 ? 3.979 11.148 -14.391 1 48.66 222 ALA B CA 1
ATOM 3635 C C . ALA B 1 222 ? 4.191 12.617 -14.758 1 48.66 222 ALA B C 1
ATOM 3637 O O . ALA B 1 222 ? 4.766 13.383 -13.977 1 48.66 222 ALA B O 1
ATOM 3638 N N . ALA B 1 223 ? 3.707 13.07 -15.961 1 46.72 223 ALA B N 1
ATOM 3639 C CA . ALA B 1 223 ? 4.082 14.383 -16.484 1 46.72 223 ALA B CA 1
ATOM 3640 C C . ALA B 1 223 ? 3.324 15.5 -15.773 1 46.72 223 ALA B C 1
ATOM 3642 O O . ALA B 1 223 ? 3.744 16.656 -15.805 1 46.72 223 ALA B O 1
ATOM 3643 N N . ARG B 1 224 ? 2.311 15.195 -15.281 1 58 224 ARG B N 1
ATOM 3644 C CA . ARG B 1 224 ? 1.608 16.391 -14.805 1 58 224 ARG B CA 1
ATOM 3645 C C . ARG B 1 224 ? 1.512 16.391 -13.289 1 58 224 ARG B C 1
ATOM 3647 O O . ARG B 1 224 ? 1.126 17.406 -12.688 1 58 224 ARG B O 1
ATOM 3654 N N . PHE B 1 225 ? 2.463 15.672 -12.516 1 63.84 225 PHE B N 1
ATOM 3655 C CA . PHE B 1 225 ? 2.453 15.539 -11.062 1 63.84 225 PHE B CA 1
ATOM 3656 C C . PHE B 1 225 ? 2.002 16.844 -10.406 1 63.84 225 PHE B C 1
ATOM 3658 O O . PHE B 1 225 ? 2.832 17.641 -9.984 1 63.84 225 PHE B O 1
ATOM 3665 N N . VAL B 1 226 ? 0.744 17.203 -10.547 1 81.19 226 VAL B N 1
ATOM 3666 C CA . VAL B 1 226 ? 0.136 18.344 -9.867 1 81.19 226 VAL B CA 1
ATOM 3667 C C . VAL B 1 226 ? -0.742 17.844 -8.719 1 81.19 226 VAL B C 1
ATOM 3669 O O . VAL B 1 226 ? -1.358 16.781 -8.805 1 81.19 226 VAL B O 1
ATOM 3672 N N . PHE B 1 227 ? -0.624 18.594 -7.711 1 88.12 227 PHE B N 1
ATOM 3673 C CA . PHE B 1 227 ? -1.504 18.281 -6.59 1 88.12 227 PHE B CA 1
ATOM 3674 C C . PHE B 1 227 ? -2.957 18.562 -6.949 1 88.12 227 PHE B C 1
ATOM 3676 O O . PHE B 1 227 ? -3.258 19.562 -7.613 1 88.12 227 PHE B O 1
ATOM 3683 N N . LEU B 1 228 ? -3.824 17.797 -6.574 1 86.5 228 LEU B N 1
ATOM 3684 C CA . LEU B 1 228 ? -5.254 17.938 -6.824 1 86.5 228 LEU B CA 1
ATOM 3685 C C . LEU B 1 228 ? -5.957 18.562 -5.625 1 86.5 228 LEU B C 1
ATOM 3687 O O . LEU B 1 228 ? -5.469 18.469 -4.496 1 86.5 228 LEU B O 1
ATOM 3691 N N . PRO B 1 229 ? -7.113 19.188 -5.832 1 83.69 229 PRO B N 1
ATOM 3692 C CA . PRO B 1 229 ? -7.848 19.781 -4.711 1 83.69 229 PRO B CA 1
ATOM 3693 C C . PRO B 1 229 ? -8.406 18.734 -3.75 1 83.69 229 PRO B C 1
ATOM 3695 O O . PRO B 1 229 ? -8.891 17.688 -4.184 1 83.69 229 PRO B O 1
ATOM 3698 N N . VAL B 1 230 ? -8.211 19.031 -2.459 1 85.94 230 VAL B N 1
ATOM 3699 C CA . VAL B 1 230 ? -8.805 18.172 -1.441 1 85.94 230 VAL B CA 1
ATOM 3700 C C . VAL B 1 230 ? -9.68 19 -0.507 1 85.94 230 VAL B C 1
ATOM 3702 O O . VAL B 1 230 ? -9.469 20.203 -0.366 1 85.94 230 VAL B O 1
#